Protein AF-A0A409X3A6-F1 (afdb_monomer)

Secondary structure (DSSP, 8-state):
--HHHHHHHHHHHHHHHHHHHHHHT-GGG---HHHHHHHHHHHHHHHHHHHHHHH----SHHHHHHHHHHHIIIIIGGGGGS-SSS-TTHHIIIIIIIHHHHHHHHHHHHHHHHHHHHHHHHHHHHHHHHHHHHHHHHHTSTTT-SS----HHHHHHHHHHHHHHHHHHHSS--SHHHHHHHHHHS---GGGHHHHHHHHHHHHHHHHHHHHHHHHHHHHHHHTSTT---HHHHTTTS----TT--HHHHHHHHHHHHHHHHHHHHHHH-GGG---HHHHHHHHHHHHHHHHHHH-TTT----SHHHHHHHHHHHIIIII-GGGG-BSPPPTTS-SSTTBHHHIIIIIIHHHHHHHHHHHHHHHT--STT-SGGG-

Nearest PDB structures (foldseek):
  6n1g-assembly1_A  TM=9.203E-01  e=5.497E-12  Homo sapiens
  1fx8-assembly1_A  TM=8.956E-01  e=5.051E-12  Escherichia coli
  1ldf-assembly1_A  TM=8.925E-01  e=9.136E-12  Escherichia coli
  8ofx-assembly1_A  TM=9.037E-01  e=5.641E-11  Trypanosoma brucei brucei
  8jy7-assembly1_B  TM=9.074E-01  e=5.319E-10  Trypanosoma brucei brucei

Solvent-accessible surface area (backbone atoms only — not comparable to full-atom values): 18519 Å² total; per-residue (Å²): 119,54,68,63,58,41,21,48,40,21,18,51,44,11,14,52,48,40,29,50,45,52,54,50,67,31,74,88,66,70,58,53,72,68,55,34,53,52,50,47,50,51,52,50,52,51,42,43,73,77,38,20,88,78,66,67,48,41,46,38,42,70,72,46,49,53,61,38,57,54,43,27,74,78,70,62,35,76,54,69,50,36,50,98,76,34,60,74,57,43,48,57,49,16,39,40,49,18,13,56,55,9,35,51,51,11,48,50,54,51,49,51,53,44,40,48,12,21,16,55,8,14,14,40,22,28,29,36,26,30,39,28,36,42,41,30,62,49,20,66,33,71,94,69,23,95,58,66,47,69,46,74,65,46,30,21,49,26,34,14,52,10,46,37,55,12,28,74,56,28,79,49,55,56,23,47,24,50,47,49,33,34,32,73,50,62,71,40,61,68,90,50,48,67,54,47,42,51,26,15,26,51,13,8,25,53,15,35,48,55,37,46,63,75,42,43,64,56,50,16,61,77,53,73,30,91,88,47,50,57,72,86,63,46,48,36,48,17,64,55,63,45,90,87,58,46,75,68,53,39,19,50,52,23,18,50,47,10,13,52,48,35,28,49,51,50,54,53,69,33,72,90,68,68,59,52,73,70,53,36,42,51,49,52,22,50,53,47,25,47,39,38,72,75,57,14,82,59,42,48,53,49,49,14,34,24,57,27,52,14,19,34,53,40,41,32,72,76,60,45,34,74,53,70,53,44,50,59,86,67,62,96,83,59,73,69,75,65,23,33,45,63,52,52,18,36,35,49,13,8,41,53,12,15,44,50,16,41,49,53,37,44,76,77,68,55,85,61,91,63,45,60,72,83,80,108

pLDDT: mean 85.61, std 11.33, range [41.34, 98.56]

Foldseek 3Di:
DELVLLLVLLQQLLLQLLLQLLVLVPVLVVDDPVVSVVSSVVSNVVSCVPRCPPHNNLLALVSQVVVLVVVCVVPPNLCSCQDPVYGSNSNCRRNNVSSVNSNVNNVVVSLVQLLLLLLQLLLLLLQQLLLQLLLQVLCVDCVRHVHRDDDLLSNLLSNLVSQLSSCSRNVHQLFLLSQVLCVVQVVRDPVCSVSSLVSSLNSLLNSLVVSCVVCQVSQQVVQVHNQGAEPVSLCSQAWAFDPPAALVNLLQLLLQLLLLLLLQLVVLVACVVVDDVVVSSVSNSVSSSCSSVPRCRGTNNLLGLSSHVNSLVNSCVSNHNPQSQQHDDDDDDDHDVRRRSSCNRNNVSNNNSNNNSSVVSLVPPDDDPSGPVVVD

Organism: Psilocybe cyanescens (NCBI:txid93625)

InterPro domains:
  IPR000425 Major intrinsic protein [PF00230] (6-107)
  IPR000425 Major intrinsic protein [PF00230] (110-361)
  IPR000425 Major intrinsic protein [PR00783] (113-132)
  IPR000425 Major intrinsic protein [PR00783] (155-179)
  IPR000425 Major intrinsic protein [PR00783] (192-211)
  IPR000425 Major intrinsic protein [PR00783] (253-271)
  IPR000425 Major intrinsic protein [PR00783] (344-364)
  IPR000425 Major intrinsic protein [TIGR00861] (117-361)
  IPR022357 Major intrinsic protein, conserved site [PS00221] (173-181)
  IPR023271 Aquaporin-like [G3DSA:1.20.1080.10] (1-112)
  IPR023271 Aquaporin-like [G3DSA:1.20.1080.10] (113-367)
  IPR023271 Aquaporin-like [SSF81338] (3-110)
  IPR023271 Aquaporin-like [SSF81338] (111-367)
  IPR050363 Major Intrinsic Protein/Aquaporin [PTHR43829] (112-365)

Structure (mmCIF, N/CA/C/O backbone):
data_AF-A0A409X3A6-F1
#
_entry.id   AF-A0A409X3A6-F1
#
loop_
_atom_site.group_PDB
_atom_site.id
_atom_site.type_symbol
_atom_site.label_atom_id
_atom_site.label_alt_id
_atom_site.label_comp_id
_atom_site.label_asym_id
_atom_site.label_entity_id
_atom_site.label_seq_id
_atom_site.pdbx_PDB_ins_code
_atom_site.Cartn_x
_atom_site.Cartn_y
_atom_site.Cartn_z
_atom_site.occupancy
_atom_site.B_iso_or_equiv
_atom_site.auth_seq_id
_atom_site.auth_comp_id
_atom_site.auth_asym_id
_atom_site.auth_atom_id
_atom_site.pdbx_PDB_model_num
ATOM 1 N N . MET A 1 1 ? -22.758 32.513 32.931 1.00 60.59 1 MET A N 1
ATOM 2 C CA . MET A 1 1 ? -22.210 31.477 32.026 1.00 60.59 1 MET A CA 1
ATOM 3 C C . MET A 1 1 ? -23.105 31.394 30.801 1.00 60.59 1 MET A C 1
ATOM 5 O O . MET A 1 1 ? -24.301 31.612 30.946 1.00 60.59 1 MET A O 1
ATOM 9 N N . THR A 1 2 ? -22.555 31.165 29.609 1.00 69.62 2 THR A N 1
ATOM 10 C CA . THR A 1 2 ? -23.341 31.113 28.363 1.00 69.62 2 THR A CA 1
ATOM 11 C C . THR A 1 2 ? -23.564 29.662 27.938 1.00 69.62 2 THR A C 1
ATOM 13 O O . THR A 1 2 ? -22.700 28.819 28.158 1.00 69.62 2 THR A O 1
ATOM 16 N N . ASN A 1 3 ? -24.693 29.377 27.276 1.00 69.31 3 ASN A N 1
ATOM 17 C CA . ASN A 1 3 ? -24.941 28.081 26.618 1.00 69.31 3 ASN A CA 1
ATOM 18 C C . ASN A 1 3 ? -23.766 27.656 25.721 1.00 69.31 3 ASN A C 1
ATOM 20 O O . ASN A 1 3 ? -23.456 26.476 25.612 1.00 69.31 3 ASN A O 1
ATOM 24 N N . LEU A 1 4 ? -23.121 28.638 25.088 1.00 72.88 4 LEU A N 1
ATOM 25 C CA . LEU A 1 4 ? -22.039 28.429 24.140 1.00 72.88 4 LEU A CA 1
ATOM 26 C C . LEU A 1 4 ? -20.762 27.904 24.813 1.00 72.88 4 LEU A C 1
ATOM 28 O O . LEU A 1 4 ? -20.170 26.963 24.301 1.00 72.88 4 LEU A O 1
ATOM 32 N N . GLY A 1 5 ? -20.365 28.458 25.965 1.00 74.81 5 GLY A N 1
ATOM 33 C CA . GLY A 1 5 ? -19.187 27.977 26.703 1.00 74.81 5 GLY A CA 1
ATOM 34 C C . GLY A 1 5 ? -19.354 26.525 27.152 1.00 74.81 5 GLY A C 1
ATOM 35 O O . GLY A 1 5 ? -18.517 25.680 26.859 1.00 74.81 5 GLY A O 1
ATOM 36 N N . CYS A 1 6 ? -20.513 26.207 27.733 1.00 77.00 6 CYS A N 1
ATOM 37 C CA . CYS A 1 6 ? -20.834 24.848 28.158 1.00 77.00 6 CYS A CA 1
ATOM 38 C C . CYS A 1 6 ? -20.924 23.850 26.993 1.00 77.00 6 CYS A C 1
ATOM 40 O O . CYS A 1 6 ? -20.587 22.678 27.141 1.00 77.00 6 CYS A O 1
ATOM 42 N N . PHE A 1 7 ? -21.406 24.291 25.829 1.00 82.12 7 PHE A N 1
ATOM 43 C CA . PHE A 1 7 ? -21.383 23.473 24.620 1.00 82.12 7 PHE A CA 1
ATOM 44 C C . PHE A 1 7 ? -19.944 23.174 24.187 1.00 82.12 7 PHE A C 1
ATOM 46 O O . PHE A 1 7 ? -19.620 22.020 23.929 1.00 82.12 7 PHE A O 1
ATOM 53 N N . PHE A 1 8 ? -19.078 24.189 24.114 1.00 80.12 8 PHE A N 1
ATOM 54 C CA . PHE A 1 8 ? -17.697 24.006 23.664 1.00 80.12 8 PHE A CA 1
ATOM 55 C C . PHE A 1 8 ? -16.886 23.103 24.591 1.00 80.12 8 PHE A C 1
ATOM 57 O O . PHE A 1 8 ? -16.151 22.257 24.089 1.00 80.12 8 PHE A O 1
ATOM 64 N N . ASP A 1 9 ? -17.055 23.225 25.904 1.00 81.38 9 ASP A N 1
ATOM 65 C CA . ASP A 1 9 ? -16.357 22.374 26.871 1.00 81.38 9 ASP A CA 1
ATOM 66 C C . ASP A 1 9 ? -16.729 20.894 26.702 1.00 81.38 9 ASP A C 1
ATOM 68 O O . ASP A 1 9 ? -15.847 20.037 26.623 1.00 81.38 9 ASP A O 1
ATOM 72 N N . GLU A 1 10 ? -18.022 20.587 26.552 1.00 84.38 10 GLU A N 1
ATOM 73 C CA . GLU A 1 10 ? -18.482 19.215 26.305 1.00 84.38 10 GLU A CA 1
ATOM 74 C C . GLU A 1 10 ? -18.085 18.707 24.914 1.00 84.38 10 GLU A C 1
ATOM 76 O O . GLU A 1 10 ? -17.661 17.559 24.765 1.00 84.38 10 GLU A O 1
ATOM 81 N N . PHE A 1 11 ? -18.168 19.557 23.891 1.00 84.19 11 PHE A N 1
ATOM 82 C CA . PHE A 1 11 ? -17.772 19.230 22.523 1.00 84.19 11 PHE A CA 1
ATOM 83 C C . PHE A 1 11 ? -16.279 18.892 22.424 1.00 84.19 11 PHE A C 1
ATOM 85 O O . PHE A 1 11 ? -15.913 17.824 21.931 1.00 84.19 11 PHE A O 1
ATOM 92 N N . ILE A 1 12 ? -15.413 19.779 22.922 1.00 80.94 12 ILE A N 1
ATOM 93 C CA . ILE A 1 12 ? -13.956 19.616 22.876 1.00 80.94 12 ILE A CA 1
ATOM 94 C C . ILE A 1 12 ? -13.526 18.478 23.799 1.00 80.94 12 ILE A C 1
ATOM 96 O O . ILE A 1 12 ? -12.755 17.615 23.376 1.00 80.94 12 ILE A O 1
ATOM 100 N N . GLY A 1 13 ? -14.056 18.424 25.024 1.00 82.94 13 GLY A N 1
ATOM 101 C CA . GLY A 1 13 ? -13.764 17.349 25.967 1.00 82.94 13 GLY A CA 1
ATOM 102 C C . GLY A 1 13 ? -14.107 15.977 25.385 1.00 82.94 13 GLY A C 1
ATOM 103 O O . GLY A 1 13 ? -13.285 15.062 25.432 1.00 82.94 13 GLY A O 1
ATOM 104 N N . THR A 1 14 ? -15.278 15.836 24.754 1.00 87.25 14 THR A N 1
ATOM 105 C CA . THR A 1 14 ? -15.687 14.558 24.151 1.00 87.25 14 THR A CA 1
ATOM 106 C C . THR A 1 14 ? -14.851 14.219 22.915 1.00 87.25 14 THR A C 1
ATOM 108 O O . THR A 1 14 ? -14.486 13.058 22.724 1.00 87.25 14 THR A O 1
ATOM 111 N N . ALA A 1 15 ? -14.483 15.211 22.097 1.00 84.19 15 ALA A N 1
ATOM 112 C CA . ALA A 1 15 ? -13.594 15.004 20.954 1.00 84.19 15 ALA A CA 1
ATOM 113 C C . ALA A 1 15 ? -12.207 14.505 21.379 1.00 84.19 15 ALA A C 1
ATOM 115 O O . ALA A 1 15 ? -11.707 13.532 20.812 1.00 84.19 15 ALA A O 1
ATOM 116 N N . LEU A 1 16 ? -11.614 15.119 22.407 1.00 81.62 16 LEU A N 1
ATOM 117 C CA . LEU A 1 16 ? -10.324 14.709 22.963 1.00 81.62 16 LEU A CA 1
ATOM 118 C C . LEU A 1 16 ? -10.393 13.320 23.600 1.00 81.62 16 LEU A C 1
ATOM 120 O O . LEU A 1 16 ? -9.478 12.522 23.404 1.00 81.62 16 LEU A O 1
ATOM 124 N N . LEU A 1 17 ? -11.483 13.007 24.310 1.00 87.25 17 LEU A N 1
ATOM 125 C CA . LEU A 1 17 ? -11.685 11.686 24.899 1.00 87.25 17 LEU A CA 1
ATOM 126 C C . LEU A 1 17 ? -11.733 10.610 23.814 1.00 87.25 17 LEU A C 1
ATOM 128 O O . LEU A 1 17 ? -10.995 9.631 23.893 1.00 87.25 17 LEU A O 1
ATOM 132 N N . LEU A 1 18 ? -12.576 10.788 22.792 1.00 87.69 18 LEU A N 1
ATOM 133 C CA . LEU A 1 18 ? -12.719 9.800 21.723 1.00 87.69 18 LEU A CA 1
ATOM 134 C C . LEU A 1 18 ? -11.434 9.661 20.911 1.00 87.69 18 LEU A C 1
ATOM 136 O O . LEU A 1 18 ? -11.011 8.541 20.639 1.00 87.69 18 LEU A O 1
ATOM 140 N N . PHE A 1 19 ? -10.781 10.772 20.570 1.00 80.75 19 PHE A N 1
ATOM 141 C CA . PHE A 1 19 ? -9.489 10.737 19.891 1.00 80.75 19 PHE A CA 1
ATOM 142 C C . PHE A 1 19 ? -8.427 10.013 20.730 1.00 80.75 19 PHE A C 1
ATOM 144 O O . PHE A 1 19 ? -7.727 9.144 20.213 1.00 80.75 19 PHE A O 1
ATOM 151 N N . GLY A 1 20 ? -8.330 10.320 22.026 1.00 79.25 20 GLY A N 1
ATOM 152 C CA . GLY A 1 20 ? -7.375 9.700 22.942 1.00 79.25 20 GLY A CA 1
ATOM 153 C C . GLY A 1 20 ? -7.624 8.204 23.123 1.00 79.25 20 GLY A C 1
ATOM 154 O O . GLY A 1 20 ? -6.695 7.413 22.998 1.00 79.25 20 GLY A O 1
ATOM 155 N N . VAL A 1 21 ? -8.878 7.793 23.335 1.00 84.44 21 VAL A N 1
ATOM 156 C CA . VAL A 1 21 ? -9.265 6.376 23.446 1.00 84.44 21 VAL A CA 1
ATOM 157 C C . VAL A 1 21 ? -8.939 5.622 22.159 1.00 84.44 21 VAL A C 1
ATOM 159 O O . VAL A 1 21 ? -8.299 4.575 22.217 1.00 84.44 21 VAL A O 1
ATOM 162 N N . LEU A 1 22 ? -9.334 6.150 20.997 1.00 84.31 22 LEU A N 1
ATOM 163 C CA . LEU A 1 22 ? -9.048 5.513 19.710 1.00 84.31 22 LEU A CA 1
ATOM 164 C C . LEU A 1 22 ? -7.545 5.442 19.430 1.00 84.31 22 LEU A C 1
ATOM 166 O O . LEU A 1 22 ? -7.079 4.431 18.920 1.00 84.31 22 LEU A O 1
ATOM 170 N N . SER A 1 23 ? -6.786 6.468 19.821 1.00 79.38 23 SER A N 1
ATOM 171 C CA . SER A 1 23 ? -5.326 6.470 19.707 1.00 79.38 23 SER A CA 1
ATOM 172 C C . SER A 1 23 ? -4.696 5.409 20.606 1.00 79.38 23 SER A C 1
ATOM 174 O O . SER A 1 23 ? -3.832 4.665 20.166 1.00 79.38 23 SER A O 1
ATOM 176 N N . LEU A 1 24 ? -5.140 5.270 21.855 1.00 79.44 24 LEU A N 1
ATOM 177 C CA . LEU A 1 24 ? -4.623 4.247 22.772 1.00 79.44 24 LEU A CA 1
ATOM 178 C C . LEU A 1 24 ? -4.978 2.823 22.328 1.00 79.44 24 LEU A C 1
ATOM 180 O O . LEU A 1 24 ? -4.187 1.904 22.524 1.00 79.44 24 LEU A O 1
ATOM 184 N N . LEU A 1 25 ? -6.156 2.648 21.725 1.00 81.50 25 LEU A N 1
ATOM 185 C CA . LEU A 1 25 ? -6.609 1.381 21.145 1.00 81.50 25 LEU A CA 1
ATOM 186 C C . LEU A 1 25 ? -6.003 1.096 19.767 1.00 81.50 25 LEU A C 1
ATOM 188 O O . LEU A 1 25 ? -6.205 0.005 19.223 1.00 81.50 25 LEU A O 1
ATOM 192 N N . ASP A 1 26 ? -5.272 2.051 19.193 1.00 77.25 26 ASP A N 1
ATOM 193 C CA . ASP A 1 26 ? -4.608 1.863 17.919 1.00 77.25 26 ASP A CA 1
ATOM 194 C C . ASP A 1 26 ? -3.566 0.749 18.040 1.00 77.25 26 ASP A C 1
ATOM 196 O O . ASP A 1 26 ? -2.643 0.796 18.861 1.00 77.25 26 ASP A O 1
ATOM 200 N N . ARG A 1 27 ? -3.700 -0.265 17.182 1.00 68.12 27 ARG A N 1
ATOM 201 C CA . ARG A 1 27 ? -2.817 -1.436 17.174 1.00 68.12 27 ARG A CA 1
ATOM 202 C C . ARG A 1 27 ? -1.351 -1.057 16.953 1.00 68.12 27 ARG A C 1
ATOM 204 O O . ARG A 1 27 ? -0.478 -1.802 17.390 1.00 68.12 27 ARG A O 1
ATOM 211 N N . ARG A 1 28 ? -1.075 0.096 16.330 1.00 66.44 28 ARG A N 1
ATOM 212 C CA . ARG A 1 28 ? 0.282 0.623 16.119 1.00 66.44 28 ARG A CA 1
ATOM 213 C C . ARG A 1 28 ? 1.021 0.895 17.429 1.00 66.44 28 ARG A C 1
ATOM 215 O O . ARG A 1 28 ? 2.234 0.730 17.471 1.00 66.44 28 ARG A O 1
ATOM 222 N N . ASN A 1 29 ? 0.301 1.239 18.497 1.00 69.25 29 ASN A N 1
ATOM 223 C CA . ASN A 1 29 ? 0.903 1.595 19.782 1.00 69.25 29 ASN A CA 1
ATOM 224 C C . ASN A 1 29 ? 1.281 0.382 20.645 1.00 69.25 29 ASN A C 1
ATOM 226 O O . ASN A 1 29 ? 2.005 0.548 21.621 1.00 69.25 29 ASN A O 1
ATOM 230 N N . GLN A 1 30 ? 0.818 -0.828 20.290 1.00 72.44 30 GLN A N 1
ATOM 231 C CA . GLN A 1 30 ? 1.187 -2.101 20.940 1.00 72.44 30 GLN A CA 1
ATOM 232 C C . GLN A 1 30 ? 1.054 -2.091 22.474 1.00 72.44 30 GLN A C 1
ATOM 234 O O . GLN A 1 30 ? 1.768 -2.801 23.184 1.00 72.44 30 GLN A O 1
ATOM 239 N N . LEU A 1 31 ? 0.139 -1.280 23.003 1.00 75.62 31 LEU A N 1
ATOM 240 C CA . LEU A 1 31 ? -0.060 -1.155 24.439 1.00 75.62 31 LEU A CA 1
ATOM 241 C C . LEU A 1 31 ? -0.731 -2.419 24.977 1.00 75.62 31 LEU A C 1
ATOM 243 O O . LEU A 1 31 ? -1.698 -2.926 24.404 1.00 75.62 31 LEU A O 1
ATOM 247 N N . THR A 1 32 ? -0.241 -2.921 26.111 1.00 81.69 32 THR A N 1
ATOM 248 C CA . THR A 1 32 ? -0.946 -3.990 26.824 1.00 81.69 32 THR A CA 1
ATOM 249 C C . THR A 1 32 ? -2.288 -3.461 27.340 1.00 81.69 32 THR A C 1
ATOM 251 O O . THR A 1 32 ? -2.406 -2.261 27.613 1.00 81.69 32 THR A O 1
ATOM 254 N N . PRO A 1 33 ? -3.304 -4.322 27.544 1.00 81.44 33 PRO A N 1
ATOM 255 C CA . PRO A 1 33 ? -4.609 -3.881 28.040 1.00 81.44 33 PRO A CA 1
ATOM 256 C C . PRO A 1 33 ? -4.523 -3.047 29.328 1.00 81.44 33 PRO A C 1
ATOM 258 O O . PRO A 1 33 ? -5.248 -2.069 29.478 1.00 81.44 33 PRO A O 1
ATOM 261 N N . GLY A 1 34 ? -3.582 -3.375 30.223 1.00 81.31 34 GLY A N 1
ATOM 262 C CA . GLY A 1 34 ? -3.325 -2.594 31.435 1.00 81.31 34 GLY A CA 1
ATOM 263 C C . GLY A 1 34 ? -2.876 -1.160 31.138 1.00 81.31 34 GLY A C 1
ATOM 264 O O . GLY A 1 34 ? -3.433 -0.218 31.699 1.00 81.31 34 GLY A O 1
ATOM 265 N N . PHE A 1 35 ? -1.930 -0.972 30.212 1.00 76.25 35 PHE A N 1
ATOM 266 C CA . PHE A 1 35 ? -1.484 0.364 29.803 1.00 76.25 35 PHE A CA 1
ATOM 267 C C . PHE A 1 35 ? -2.556 1.139 29.039 1.00 76.25 35 PHE A C 1
ATOM 269 O O . PHE A 1 35 ? -2.647 2.352 29.210 1.00 76.25 35 PHE A O 1
ATOM 276 N N . VAL A 1 36 ? -3.404 0.464 28.259 1.00 79.00 36 VAL A N 1
ATOM 277 C CA . VAL A 1 36 ? -4.571 1.101 27.631 1.00 79.00 36 VAL A CA 1
ATOM 278 C C . VAL A 1 36 ? -5.515 1.646 28.704 1.00 79.00 36 VAL A C 1
ATOM 280 O O . VAL A 1 36 ? -5.880 2.817 28.644 1.00 79.00 36 VAL A O 1
ATOM 283 N N . CYS A 1 37 ? -5.862 0.850 29.721 1.00 79.00 37 CYS A N 1
ATOM 284 C CA . CYS A 1 37 ? -6.723 1.297 30.821 1.00 79.00 37 CYS A CA 1
ATOM 285 C C . CYS A 1 37 ? -6.129 2.497 31.571 1.00 79.00 37 CYS A C 1
ATOM 287 O O . CYS A 1 37 ? -6.835 3.472 31.829 1.00 79.00 37 CYS A O 1
ATOM 289 N N . VAL A 1 38 ? -4.828 2.454 31.878 1.00 78.19 38 VAL A N 1
ATOM 290 C CA . VAL A 1 38 ? -4.116 3.569 32.522 1.00 78.19 38 VAL A CA 1
ATOM 291 C C . VAL A 1 38 ? -4.105 4.807 31.622 1.00 78.19 38 VAL A C 1
ATOM 293 O O . VAL A 1 38 ? -4.380 5.906 32.094 1.00 78.19 38 VAL A O 1
ATOM 296 N N . GLY A 1 39 ? -3.853 4.646 30.324 1.00 74.31 39 GLY A N 1
ATOM 297 C CA . GLY A 1 39 ? -3.887 5.742 29.359 1.00 74.31 39 GLY A CA 1
ATOM 298 C C . GLY A 1 39 ? -5.266 6.394 29.268 1.00 74.31 39 GLY A C 1
ATOM 299 O O . GLY A 1 39 ? -5.364 7.618 29.320 1.00 74.31 39 GLY A O 1
ATOM 300 N N . ILE A 1 40 ? -6.339 5.597 29.200 1.00 84.75 40 ILE A N 1
ATOM 301 C CA . ILE A 1 40 ? -7.719 6.103 29.169 1.00 84.75 40 ILE A CA 1
ATOM 302 C C . ILE A 1 40 ? -8.023 6.862 30.463 1.00 84.75 40 ILE A C 1
ATOM 304 O O . ILE A 1 40 ? -8.604 7.945 30.411 1.00 84.75 40 ILE A O 1
ATOM 308 N N . PHE A 1 41 ? -7.587 6.336 31.611 1.00 83.25 41 PHE A N 1
ATOM 309 C CA . PHE A 1 41 ? -7.712 7.020 32.896 1.00 83.25 41 PHE A CA 1
ATOM 310 C C . PHE A 1 41 ? -6.982 8.371 32.899 1.00 83.25 41 PHE A C 1
ATOM 312 O O . PHE A 1 41 ? -7.574 9.373 33.289 1.00 83.25 41 PHE A O 1
ATOM 319 N N . ILE A 1 42 ? -5.740 8.434 32.409 1.00 77.31 42 ILE A N 1
ATOM 320 C CA . ILE A 1 42 ? -4.963 9.682 32.326 1.00 77.31 42 ILE A CA 1
ATOM 321 C C . ILE A 1 42 ? -5.648 10.698 31.405 1.00 77.31 42 ILE A C 1
ATOM 323 O O . ILE A 1 42 ? -5.801 11.857 31.790 1.00 77.31 42 ILE A O 1
ATOM 327 N N . VAL A 1 43 ? -6.100 10.276 30.217 1.00 77.81 43 VAL A N 1
ATOM 328 C CA . VAL A 1 43 ? -6.842 11.135 29.276 1.00 77.81 43 VAL A CA 1
ATOM 329 C C . VAL A 1 43 ? -8.107 11.682 29.940 1.00 77.81 43 VAL A C 1
ATOM 331 O O . VAL A 1 43 ? -8.365 12.883 29.883 1.00 77.81 43 VAL A O 1
ATOM 334 N N . PHE A 1 44 ? -8.867 10.825 30.622 1.00 82.75 44 PHE A N 1
ATOM 335 C CA . PHE A 1 44 ? -10.082 11.219 31.329 1.00 82.75 44 PHE A CA 1
ATOM 336 C C . PHE A 1 44 ? -9.806 12.215 32.466 1.00 82.75 44 PHE A C 1
ATOM 338 O O . PHE A 1 44 ? -10.485 13.237 32.556 1.00 82.75 44 PHE A O 1
ATOM 345 N N . VAL A 1 45 ? -8.793 11.964 33.305 1.00 80.88 45 VAL A N 1
ATOM 346 C CA . VAL A 1 45 ? -8.394 12.868 34.399 1.00 80.88 45 VAL A CA 1
ATOM 347 C C . VAL A 1 45 ? -7.924 14.216 33.856 1.00 80.88 45 VAL A C 1
ATOM 349 O O . VAL A 1 45 ? -8.317 15.251 34.389 1.00 80.88 45 VAL A O 1
ATOM 352 N N . GLY A 1 46 ? -7.135 14.224 32.778 1.00 74.88 46 GLY A N 1
ATOM 353 C CA . GLY A 1 46 ? -6.693 15.454 32.120 1.00 74.88 46 GLY A CA 1
ATOM 354 C C . GLY A 1 46 ? -7.870 16.290 31.615 1.00 74.88 46 GLY A C 1
ATOM 355 O O . GLY A 1 46 ? -7.943 17.486 31.888 1.00 74.88 46 GLY A O 1
ATOM 356 N N . ILE A 1 47 ? -8.845 15.656 30.958 1.00 79.62 47 ILE A N 1
ATOM 357 C CA . ILE A 1 47 ? -10.061 16.337 30.494 1.00 79.62 47 ILE A CA 1
ATOM 358 C C . ILE A 1 47 ? -10.882 16.861 31.678 1.00 79.62 47 ILE A C 1
ATOM 360 O O . ILE A 1 47 ? -11.325 18.006 31.644 1.00 79.62 47 ILE A O 1
ATOM 364 N N . ALA A 1 48 ? -11.046 16.078 32.747 1.00 76.50 48 ALA A N 1
ATOM 365 C CA . ALA A 1 48 ? -11.763 16.515 33.945 1.00 76.50 48 ALA A CA 1
ATOM 366 C C . ALA A 1 48 ? -11.084 17.719 34.625 1.00 76.50 48 ALA A C 1
ATOM 368 O O . ALA A 1 48 ? -11.769 18.637 35.074 1.00 76.50 48 ALA A O 1
ATOM 369 N N . ALA A 1 49 ? -9.749 17.758 34.659 1.00 76.81 49 ALA A N 1
ATOM 370 C CA . ALA A 1 49 ? -8.997 18.878 35.220 1.00 76.81 49 ALA A CA 1
ATOM 371 C C . ALA A 1 49 ? -9.111 20.156 34.369 1.00 76.81 49 ALA A C 1
ATOM 373 O O . ALA A 1 49 ? -9.199 21.251 34.921 1.00 76.81 49 ALA A O 1
ATOM 374 N N . CYS A 1 50 ? -9.131 20.027 33.039 1.00 74.12 50 CYS A N 1
ATOM 375 C CA . CYS A 1 50 ? -9.170 21.169 32.123 1.00 74.12 50 CYS A CA 1
ATOM 376 C C . CYS A 1 50 ? -10.588 21.696 31.843 1.00 74.12 50 CYS A C 1
ATOM 378 O O . CYS A 1 50 ? -10.768 22.905 31.727 1.00 74.12 50 CYS A O 1
ATOM 380 N N . PHE A 1 51 ? -11.583 20.811 31.745 1.00 72.81 51 PHE A N 1
ATOM 381 C CA . PHE A 1 51 ? -12.940 21.127 31.267 1.00 72.81 51 PHE A CA 1
ATOM 382 C C . PHE A 1 51 ? -14.037 20.819 32.300 1.00 72.81 51 PHE A C 1
ATOM 384 O O . PHE A 1 51 ? -15.222 21.029 32.053 1.00 72.81 51 PHE A O 1
ATOM 391 N N . GLY A 1 52 ? -13.682 20.307 33.483 1.00 66.06 52 GLY A N 1
ATOM 392 C CA . GLY A 1 52 ? -14.672 19.779 34.418 1.00 66.06 52 GLY A CA 1
ATOM 393 C C . GLY A 1 52 ? -15.441 20.800 35.249 1.00 66.06 52 GLY A C 1
ATOM 394 O O . GLY A 1 52 ? -16.553 20.502 35.686 1.00 66.06 52 GLY A O 1
ATOM 395 N N . MET A 1 53 ? -14.896 22.002 35.456 1.00 66.19 53 MET A N 1
ATOM 396 C CA . MET A 1 53 ? -15.535 23.008 36.315 1.00 66.19 53 MET A CA 1
ATOM 397 C C . MET A 1 53 ? -16.795 23.636 35.708 1.00 66.19 53 MET A C 1
ATOM 399 O O . MET A 1 53 ? -17.652 24.088 36.463 1.00 66.19 53 MET A O 1
ATOM 403 N N . GLN A 1 54 ? -16.927 23.694 34.378 1.00 65.56 54 GLN A N 1
ATOM 404 C CA . GLN A 1 54 ? -18.015 24.459 33.756 1.00 65.56 54 GLN A CA 1
ATOM 405 C C . GLN A 1 54 ? -19.327 23.674 33.658 1.00 65.56 54 GLN A C 1
ATOM 407 O O . GLN A 1 54 ? -20.402 24.241 33.844 1.00 65.56 54 GLN A O 1
ATOM 412 N N . THR A 1 55 ? -19.250 22.376 33.373 1.00 67.12 55 THR A N 1
ATOM 413 C CA . THR A 1 55 ? -20.422 21.532 33.074 1.00 67.12 55 THR A CA 1
ATOM 414 C C . THR A 1 55 ? -20.463 20.238 33.876 1.00 67.12 55 THR A C 1
ATOM 416 O O . THR A 1 55 ? -21.436 19.490 33.786 1.00 67.12 55 THR A O 1
ATOM 419 N N . GLY A 1 56 ? -19.428 19.955 34.673 1.00 68.50 56 GLY A N 1
ATOM 420 C CA . GLY A 1 56 ? -19.273 18.655 35.318 1.00 68.50 56 GLY A CA 1
ATOM 421 C C . GLY A 1 56 ? -18.802 17.557 34.359 1.00 68.50 56 GLY A C 1
ATOM 422 O O . GLY A 1 56 ? -18.920 16.384 34.718 1.00 68.50 56 GLY A O 1
ATOM 423 N N . PHE A 1 57 ? -18.240 17.925 33.192 1.00 71.62 57 PHE A N 1
ATOM 424 C CA . PHE A 1 57 ? -17.587 17.048 32.203 1.00 71.62 57 PHE A CA 1
ATOM 425 C C . PHE A 1 57 ? -18.436 15.837 31.791 1.00 71.62 57 PHE A C 1
ATOM 427 O O . PHE A 1 57 ? -17.962 14.701 31.841 1.00 71.62 57 PHE A O 1
ATOM 434 N N . ALA A 1 58 ? -19.706 16.049 31.440 1.00 71.75 58 ALA A N 1
ATOM 435 C CA . ALA A 1 58 ? -20.662 14.991 31.123 1.00 71.75 58 ALA A CA 1
ATOM 436 C C . ALA A 1 58 ? -20.062 13.951 30.163 1.00 71.75 58 ALA A C 1
ATOM 438 O O . ALA A 1 58 ? -20.114 12.766 30.499 1.00 71.75 58 ALA A O 1
ATOM 439 N N . LEU A 1 59 ? -19.417 14.394 29.068 1.00 72.88 59 LEU A N 1
ATOM 440 C CA . LEU A 1 59 ? -18.642 13.650 28.048 1.00 72.88 59 LEU A CA 1
ATOM 441 C C . LEU A 1 59 ? -19.399 12.533 27.307 1.00 72.88 59 LEU A C 1
ATOM 443 O O . LEU A 1 59 ? -19.085 12.181 26.173 1.00 72.88 59 LEU A O 1
ATOM 447 N N . ASN A 1 60 ? -20.393 11.946 27.954 1.00 80.25 60 ASN A N 1
ATOM 448 C CA . ASN A 1 60 ? -21.281 10.914 27.481 1.00 80.25 60 ASN A CA 1
ATOM 449 C C . ASN A 1 60 ? -22.675 11.222 28.054 1.00 80.25 60 ASN A C 1
ATOM 451 O O . ASN A 1 60 ? -22.821 11.282 29.281 1.00 80.25 60 ASN A O 1
ATOM 455 N N . PRO A 1 61 ? -23.714 11.322 27.208 1.00 81.44 61 PRO A N 1
ATOM 456 C CA . PRO A 1 61 ? -25.081 11.573 27.655 1.00 81.44 61 PRO A CA 1
ATOM 457 C C . PRO A 1 61 ? -25.562 10.600 28.742 1.00 81.44 61 PRO A C 1
ATOM 459 O O . PRO A 1 61 ? -26.312 10.994 29.628 1.00 81.44 61 PRO A O 1
ATOM 462 N N . ALA A 1 62 ? -25.110 9.339 28.728 1.00 80.56 62 ALA A N 1
ATOM 463 C CA . ALA A 1 62 ? -25.507 8.328 29.710 1.00 80.56 62 ALA A CA 1
ATOM 464 C C . ALA A 1 62 ? -24.998 8.622 31.133 1.00 80.56 62 ALA A C 1
ATOM 466 O O . ALA A 1 62 ? -25.676 8.280 32.103 1.00 80.56 62 ALA A O 1
ATOM 467 N N . ARG A 1 63 ? -23.834 9.276 31.266 1.00 82.44 63 ARG A N 1
ATOM 468 C CA . ARG A 1 63 ? -23.263 9.661 32.568 1.00 82.44 63 ARG A CA 1
ATOM 469 C C . ARG A 1 63 ? -24.117 10.718 33.267 1.00 82.44 63 ARG A C 1
ATOM 471 O O . ARG A 1 63 ? -24.162 10.751 34.492 1.00 82.44 63 ARG A O 1
ATOM 478 N N . ASP A 1 64 ? -24.781 11.564 32.489 1.00 81.19 64 ASP A N 1
ATOM 479 C CA . ASP A 1 64 ? -25.517 12.723 32.983 1.00 81.19 64 ASP A CA 1
ATOM 480 C C . ASP A 1 64 ? -27.043 12.492 33.008 1.00 81.19 64 ASP A C 1
ATOM 482 O O . ASP A 1 64 ? -27.707 12.826 33.990 1.00 81.19 64 ASP A O 1
ATOM 486 N N . LEU A 1 65 ? -27.608 11.831 31.990 1.00 82.62 65 LEU A N 1
ATOM 487 C CA . LEU A 1 65 ? -29.048 11.569 31.880 1.00 82.62 65 LEU A CA 1
ATOM 488 C C . LEU A 1 65 ? -29.577 10.668 33.004 1.00 82.62 65 LEU A C 1
ATOM 490 O O . LEU A 1 65 ? -30.608 10.976 33.599 1.00 82.62 65 LEU A O 1
ATOM 494 N N . GLY A 1 66 ? -28.888 9.562 33.304 1.00 83.44 66 GLY A N 1
ATOM 495 C CA . GLY A 1 66 ? -29.335 8.588 34.308 1.00 83.44 66 GLY A CA 1
ATOM 496 C C . GLY A 1 66 ? -29.529 9.209 35.700 1.00 83.44 66 GLY A C 1
ATOM 497 O O . GLY A 1 66 ? -30.638 9.146 36.242 1.00 83.44 66 GLY A O 1
ATOM 498 N N . PRO A 1 67 ? -28.502 9.876 36.263 1.00 85.88 67 PRO A N 1
ATOM 499 C CA . PRO A 1 67 ? -28.627 10.597 37.528 1.00 85.88 67 PRO A CA 1
ATOM 500 C C . PRO A 1 67 ? -29.719 11.675 37.521 1.00 85.88 67 PRO A C 1
ATOM 502 O O . PRO A 1 67 ? -30.399 11.858 38.534 1.00 85.88 67 PRO A O 1
ATOM 505 N N . ARG A 1 68 ? -29.942 12.367 36.393 1.00 84.44 68 ARG A N 1
ATOM 506 C CA . ARG A 1 68 ? -31.003 13.383 36.272 1.00 84.44 68 ARG A CA 1
ATOM 507 C C . ARG A 1 68 ? -32.406 12.789 36.264 1.00 84.44 68 ARG A C 1
ATOM 509 O O . ARG A 1 68 ? -33.280 13.319 36.942 1.00 84.44 68 ARG A O 1
ATOM 516 N N . ILE A 1 69 ? -32.632 11.671 35.572 1.00 85.56 69 ILE A N 1
ATOM 517 C CA . ILE A 1 69 ? -33.921 10.964 35.638 1.00 85.56 69 ILE A CA 1
ATOM 518 C C . ILE A 1 69 ? -34.211 10.574 37.089 1.00 85.56 69 ILE A C 1
ATOM 520 O O . ILE A 1 69 ? -35.260 10.938 37.618 1.00 85.56 69 ILE A O 1
ATOM 524 N N . LEU A 1 70 ? -33.262 9.914 37.760 1.00 88.06 70 LEU A N 1
ATOM 525 C CA . LEU A 1 70 ? -33.442 9.476 39.145 1.00 88.06 70 LEU A CA 1
ATOM 526 C C . LEU A 1 70 ? -33.746 10.654 40.082 1.00 88.06 70 LEU A C 1
ATOM 528 O O . LEU A 1 70 ? -34.721 10.620 40.827 1.00 88.06 70 LEU A O 1
ATOM 532 N N . THR A 1 71 ? -32.949 11.721 40.023 1.00 85.94 71 THR A N 1
ATOM 533 C CA . THR A 1 71 ? -33.155 12.902 40.879 1.00 85.94 71 THR A CA 1
ATOM 534 C C . THR A 1 71 ? -34.481 13.607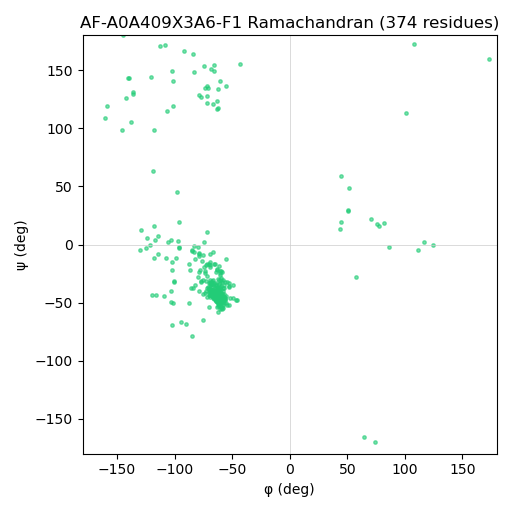 40.595 1.00 85.94 71 THR A C 1
ATOM 536 O O . THR A 1 71 ? -35.137 14.051 41.539 1.00 85.94 71 THR A O 1
ATOM 539 N N . SER A 1 72 ? -34.942 13.635 39.338 1.00 87.12 72 SER A N 1
ATOM 540 C CA . SER A 1 72 ? -36.271 14.161 39.004 1.00 87.12 72 SER A CA 1
ATOM 541 C C . SER A 1 72 ? -37.401 13.372 39.680 1.00 87.12 72 SER A C 1
ATOM 543 O O . SER A 1 72 ? -38.342 13.979 40.191 1.00 87.12 72 SER A O 1
ATOM 545 N N . MET A 1 73 ? -37.272 12.039 39.758 1.00 89.00 73 MET A N 1
ATOM 546 C CA . MET A 1 73 ? -38.264 11.137 40.359 1.00 89.00 73 MET A CA 1
ATOM 547 C C . MET A 1 73 ? -38.264 11.183 41.892 1.00 89.00 73 MET A C 1
ATOM 549 O O . MET A 1 73 ? -39.309 11.005 42.509 1.00 89.00 73 MET A O 1
ATOM 553 N N . VAL A 1 74 ? -37.110 11.445 42.511 1.00 89.69 74 VAL A N 1
ATOM 554 C CA . VAL A 1 74 ? -36.937 11.468 43.979 1.00 89.69 74 VAL A CA 1
ATOM 555 C C . VAL A 1 74 ? -37.435 12.781 44.617 1.00 89.69 74 VAL A C 1
ATOM 557 O O . VAL A 1 74 ? -37.452 12.912 45.836 1.00 89.69 74 VAL A O 1
ATOM 560 N N . GLY A 1 75 ? -37.903 13.744 43.814 1.00 84.00 75 GLY A N 1
ATOM 561 C CA . GLY A 1 75 ? -38.607 14.936 44.309 1.00 84.00 75 GLY A CA 1
ATOM 562 C C . GLY A 1 75 ? -38.006 16.275 43.885 1.00 84.00 75 GLY A C 1
ATOM 563 O O . GLY A 1 75 ? -38.576 17.315 44.203 1.00 84.00 75 GLY A O 1
ATOM 564 N N . TYR A 1 76 ? -36.905 16.279 43.124 1.00 81.88 76 TYR A N 1
ATOM 565 C CA . TYR A 1 76 ? -36.335 17.516 42.566 1.00 81.88 76 TYR A CA 1
ATOM 566 C C . TYR A 1 76 ? -37.085 18.011 41.312 1.00 81.88 76 TYR A C 1
ATOM 568 O O . TYR A 1 76 ? -36.867 19.138 40.860 1.00 81.88 76 TYR A O 1
ATOM 576 N N . GLY A 1 77 ? -37.991 17.194 40.758 1.00 83.44 77 GLY A N 1
ATOM 577 C CA . GLY A 1 77 ? -38.838 17.542 39.617 1.00 83.44 77 GLY A CA 1
ATOM 578 C C . GLY A 1 77 ? -38.054 17.785 38.323 1.00 83.44 77 GLY A C 1
ATOM 579 O O . GLY A 1 77 ? -36.874 17.461 38.208 1.00 83.44 77 GLY A O 1
ATOM 580 N N . THR A 1 78 ? -38.698 18.387 37.322 1.00 80.69 78 THR A N 1
ATOM 581 C CA . THR A 1 78 ? -38.078 18.666 36.009 1.00 80.69 78 THR A CA 1
ATOM 582 C C . THR A 1 78 ? -36.992 19.741 36.058 1.00 80.69 78 THR A C 1
ATOM 584 O O . THR A 1 78 ? -36.269 19.924 35.078 1.00 80.69 78 THR A O 1
ATOM 587 N N . GLN A 1 79 ? -36.821 20.422 37.199 1.00 78.25 79 GLN A N 1
ATOM 588 C CA . GLN A 1 79 ? -35.823 21.479 37.344 1.00 78.25 79 GLN A CA 1
ATOM 589 C C . GLN A 1 79 ? -34.391 20.969 37.179 1.00 78.25 79 GLN A C 1
ATOM 591 O O . GLN A 1 79 ? -33.525 21.743 36.793 1.00 78.25 79 GLN A O 1
ATOM 596 N N . VAL A 1 80 ? -34.139 19.671 37.373 1.00 77.56 80 VAL A N 1
ATOM 597 C CA . VAL A 1 80 ? -32.826 19.049 37.132 1.00 77.56 80 VAL A CA 1
ATOM 598 C C . VAL A 1 80 ? -32.396 19.069 35.662 1.00 77.56 80 VAL A C 1
ATOM 600 O O . VAL A 1 80 ? -31.215 18.897 35.380 1.00 77.56 80 VAL A O 1
ATOM 603 N N . PHE A 1 81 ? -33.314 19.297 34.718 1.00 77.56 81 PHE A N 1
ATOM 604 C CA . PHE A 1 81 ? -33.011 19.452 33.288 1.00 77.56 81 PHE A CA 1
ATOM 605 C C . PHE A 1 81 ? -32.876 20.922 32.865 1.00 77.56 81 PHE A C 1
ATOM 607 O O . PHE A 1 81 ? -32.557 21.221 31.715 1.00 77.56 81 PHE A O 1
ATOM 614 N N . THR A 1 82 ? -33.086 21.850 33.799 1.00 69.69 82 THR A N 1
ATOM 615 C CA . THR A 1 82 ? -33.043 23.295 33.569 1.00 69.69 82 THR A CA 1
ATOM 616 C C . THR A 1 82 ? -31.984 23.938 34.459 1.00 69.69 82 THR A C 1
ATOM 618 O O . THR A 1 82 ? -31.790 23.531 35.598 1.00 69.69 82 THR A O 1
ATOM 621 N N . SER A 1 83 ? -31.287 24.963 33.976 1.00 64.00 83 SER A N 1
ATOM 622 C CA . SER A 1 83 ? -30.378 25.749 34.817 1.00 64.00 83 SER A CA 1
ATOM 623 C C . SER A 1 83 ? -31.055 27.058 35.223 1.00 64.00 83 SER A C 1
ATOM 625 O O . SER A 1 83 ? -31.736 27.685 34.418 1.00 64.00 83 SER A O 1
ATOM 627 N N . ARG A 1 84 ? -30.865 27.514 36.469 1.00 53.47 84 ARG A N 1
ATOM 628 C CA . ARG A 1 84 ? -31.379 28.826 36.918 1.00 53.47 84 ARG A CA 1
ATOM 629 C C . ARG A 1 84 ? -30.639 30.017 36.291 1.00 53.47 84 ARG A C 1
ATOM 631 O O . ARG A 1 84 ? -31.145 31.129 36.349 1.00 53.47 84 ARG A O 1
ATOM 638 N N . GLN A 1 85 ? -29.455 29.800 35.713 1.00 56.03 85 GLN A N 1
ATOM 639 C CA . GLN A 1 85 ? -28.602 30.846 35.122 1.00 56.03 85 GLN A CA 1
ATOM 640 C C . GLN A 1 85 ? -28.428 30.714 33.601 1.00 56.03 85 GLN A C 1
ATOM 642 O O . GLN A 1 85 ? -27.841 31.595 32.977 1.00 56.03 85 GLN A O 1
ATOM 647 N N . ILE A 1 86 ? -28.896 29.616 33.005 1.00 58.78 86 ILE A N 1
ATOM 648 C CA . ILE A 1 86 ? -28.679 29.254 31.602 1.00 58.78 86 ILE A CA 1
ATOM 649 C C . ILE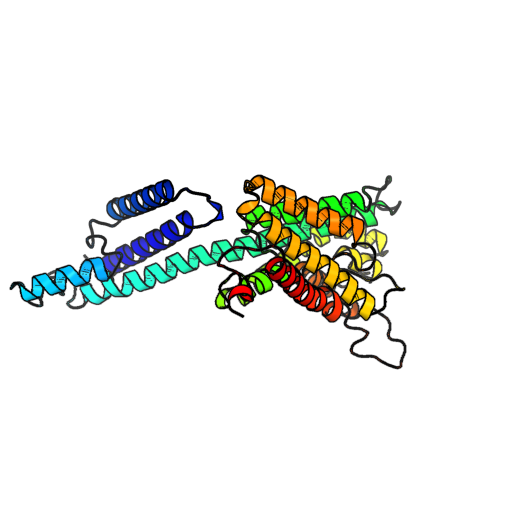 A 1 86 ? -29.992 28.662 31.063 1.00 58.78 86 ILE A C 1
ATOM 651 O O . ILE A 1 86 ? -30.697 27.997 31.811 1.00 58.78 86 ILE A O 1
ATOM 655 N N . SER A 1 87 ? -30.344 28.928 29.799 1.00 60.44 87 SER A N 1
ATOM 656 C CA . SER A 1 87 ? -31.667 28.637 29.209 1.00 60.44 87 SER A CA 1
ATOM 657 C C . SER A 1 87 ? -32.254 27.259 29.561 1.00 60.44 87 SER A C 1
ATOM 659 O O . SER A 1 87 ? -31.518 26.289 29.749 1.00 60.44 87 SER A O 1
ATOM 661 N N . SER A 1 88 ? -33.584 27.137 29.510 1.00 62.59 88 SER A N 1
ATOM 662 C CA . SER A 1 88 ? -34.332 25.890 29.752 1.00 62.59 88 SER A CA 1
ATOM 663 C C . SER A 1 88 ? -33.920 24.691 28.881 1.00 62.59 88 SER A C 1
ATOM 665 O O . SER A 1 88 ? -34.308 23.570 29.189 1.00 62.59 88 SER A O 1
ATOM 667 N N . GLN A 1 89 ? -33.129 24.897 27.822 1.00 64.12 89 GLN A N 1
ATOM 668 C CA . GLN A 1 89 ? -32.651 23.849 26.914 1.00 64.12 89 GLN A CA 1
ATOM 669 C C . GLN A 1 89 ? -31.183 23.441 27.136 1.00 64.12 89 GLN A C 1
ATOM 671 O O . GLN A 1 89 ? -30.662 22.622 26.381 1.00 64.12 89 GLN A O 1
ATOM 676 N N . TYR A 1 90 ? -30.506 23.991 28.150 1.00 69.50 90 TYR A N 1
ATOM 677 C CA . TYR A 1 90 ? -29.085 23.745 28.444 1.00 69.50 90 TYR A CA 1
ATOM 678 C C . TYR A 1 90 ? -28.701 22.260 28.391 1.00 69.50 90 TYR A C 1
ATOM 680 O O . TYR A 1 90 ? -27.718 21.883 27.754 1.00 69.50 90 TYR A O 1
ATOM 688 N N . TRP A 1 91 ? -29.506 21.424 29.047 1.00 71.31 91 TRP A N 1
ATOM 689 C CA . TRP A 1 91 ? -29.231 20.003 29.201 1.00 71.31 91 TRP A CA 1
ATOM 690 C C . TRP A 1 91 ? -29.221 19.241 27.867 1.00 71.31 91 TRP A C 1
ATOM 692 O O . TRP A 1 91 ? -28.399 18.354 27.658 1.00 71.31 91 TRP A O 1
ATOM 702 N N . LEU A 1 92 ? -30.104 19.607 26.937 1.00 75.12 92 LEU A N 1
ATOM 703 C CA . LEU A 1 92 ? -30.143 18.985 25.616 1.00 75.12 92 LEU A CA 1
ATOM 704 C C . LEU A 1 92 ? -28.959 19.450 24.758 1.00 75.12 92 LEU A C 1
ATOM 706 O O . LEU A 1 92 ? -28.332 18.657 24.060 1.00 75.12 92 LEU A O 1
ATOM 710 N N . TRP A 1 93 ? -28.632 20.740 24.812 1.00 72.75 93 TRP A N 1
ATOM 711 C CA . TRP A 1 93 ? -27.587 21.310 23.966 1.00 72.75 93 TRP A CA 1
ATOM 712 C C . TRP A 1 93 ? -26.178 20.887 24.378 1.00 72.75 93 TRP A C 1
ATOM 714 O O . TRP A 1 93 ? -25.384 20.532 23.512 1.00 72.75 93 TRP A O 1
ATOM 724 N N . SER A 1 94 ? -25.858 20.916 25.672 1.00 76.88 94 SER A N 1
ATOM 725 C CA . SER A 1 94 ? -24.486 20.703 26.150 1.00 76.88 94 SER A CA 1
ATOM 726 C C . SER A 1 94 ? -24.197 19.210 26.426 1.00 76.88 94 SER A C 1
ATOM 728 O O . SER A 1 94 ? -23.508 18.606 25.608 1.00 76.88 94 SER A O 1
ATOM 730 N N . PRO A 1 95 ? -24.777 18.541 27.442 1.00 76.69 95 PRO A N 1
ATOM 731 C CA . PRO A 1 95 ? -24.521 17.115 27.709 1.00 76.69 95 PRO A CA 1
ATOM 732 C C . PRO A 1 95 ? -24.884 16.128 26.590 1.00 76.69 95 PRO A C 1
ATOM 734 O O . PRO A 1 95 ? -24.344 15.024 26.551 1.00 76.69 95 PRO A O 1
ATOM 737 N N . VAL A 1 96 ? -25.850 16.467 25.726 1.00 83.50 96 VAL A N 1
ATOM 738 C CA . VAL A 1 96 ? -26.350 15.539 24.698 1.00 83.50 96 VAL A CA 1
ATOM 739 C C . VAL A 1 96 ? -25.779 15.874 23.325 1.00 83.50 96 VAL A C 1
ATOM 741 O O . VAL A 1 96 ? -24.969 15.114 22.792 1.00 83.50 96 VAL A O 1
ATOM 744 N N . ILE A 1 97 ? -26.179 17.006 22.739 1.00 85.81 97 ILE A N 1
ATOM 745 C CA . ILE A 1 97 ? -25.795 17.357 21.363 1.00 85.81 97 ILE A CA 1
ATOM 746 C C . ILE A 1 97 ? -24.283 17.593 21.254 1.00 85.81 97 ILE A C 1
ATOM 748 O O . ILE A 1 97 ? -23.660 17.067 20.329 1.00 85.81 97 ILE A O 1
ATOM 752 N N . ALA A 1 98 ? -23.678 18.332 22.189 1.00 84.81 98 ALA A N 1
ATOM 753 C CA . ALA A 1 98 ? -22.248 18.628 22.134 1.00 84.81 98 ALA A CA 1
ATOM 754 C C . ALA A 1 98 ? -21.388 17.363 22.262 1.00 84.81 98 ALA A C 1
ATOM 756 O O . ALA A 1 98 ? -20.432 17.210 21.507 1.00 84.81 98 ALA A O 1
ATOM 757 N N . SER A 1 99 ? -21.755 16.421 23.137 1.00 86.75 99 SER A N 1
ATOM 758 C CA . SER A 1 99 ? -21.036 15.149 23.268 1.00 86.75 99 SER A CA 1
ATOM 759 C C . SER A 1 99 ? -21.142 14.287 22.007 1.00 86.75 99 SER A C 1
ATOM 761 O O . SER A 1 99 ? -20.134 13.755 21.547 1.00 86.75 99 SER A O 1
ATOM 763 N N . PHE A 1 100 ? -22.316 14.192 21.371 1.00 88.19 100 PHE A N 1
ATOM 764 C CA . PHE A 1 100 ? -22.433 13.478 20.091 1.00 88.19 100 PHE A CA 1
ATOM 765 C C . PHE A 1 100 ? -21.612 14.139 18.977 1.00 88.19 100 PHE A C 1
ATOM 767 O O . PHE A 1 100 ? -20.895 13.446 18.253 1.00 88.19 100 PHE A O 1
ATOM 774 N N . ALA A 1 101 ? -21.674 15.468 18.857 1.00 87.00 101 ALA A N 1
ATOM 775 C CA . ALA A 1 101 ? -20.889 16.213 17.875 1.00 87.00 101 ALA A CA 1
ATOM 776 C C . ALA A 1 101 ? -19.376 16.094 18.144 1.00 87.00 101 ALA A C 1
ATOM 778 O O . ALA A 1 101 ? -18.588 15.899 17.219 1.00 87.00 101 ALA A O 1
ATOM 779 N N . GLY A 1 102 ? -18.965 16.150 19.411 1.00 85.06 102 GLY A N 1
ATOM 780 C CA . GLY A 1 102 ? -17.576 16.000 19.835 1.00 85.06 102 GLY A CA 1
ATOM 781 C C . GLY A 1 102 ? -17.047 14.601 19.543 1.00 85.06 102 GLY A C 1
ATOM 782 O O . GLY A 1 102 ? -15.971 14.452 18.970 1.00 85.06 102 GLY A O 1
ATOM 783 N N . ALA A 1 103 ? -17.834 13.563 19.831 1.00 87.69 103 ALA A N 1
ATOM 784 C CA . ALA A 1 103 ? -17.485 12.186 19.493 1.00 87.69 103 ALA A CA 1
ATOM 785 C C . ALA A 1 103 ? -17.277 12.002 17.979 1.00 87.69 103 ALA A C 1
ATOM 787 O O . ALA A 1 103 ? -16.305 11.367 17.559 1.00 87.69 103 ALA A O 1
ATOM 788 N N . GLN A 1 104 ? -18.141 12.602 17.150 1.00 86.88 104 GLN A N 1
ATOM 789 C CA . GLN A 1 104 ? -17.951 12.621 15.697 1.00 86.88 104 GLN A CA 1
ATOM 790 C C . GLN A 1 104 ? -16.630 13.297 15.319 1.00 86.88 104 GLN A C 1
ATOM 792 O O . GLN A 1 104 ? -15.844 12.702 14.588 1.00 86.88 104 GLN A O 1
ATOM 797 N N . LEU A 1 105 ? -16.320 14.470 15.874 1.00 84.44 105 LEU A N 1
ATOM 798 C CA . LEU A 1 105 ? -15.060 15.161 15.592 1.00 84.44 105 LEU A CA 1
ATOM 799 C C . LEU A 1 105 ? -13.827 14.328 15.999 1.00 84.44 105 LEU A C 1
ATOM 801 O O . LEU A 1 105 ? -12.902 14.167 15.204 1.00 84.44 105 LEU A O 1
ATOM 805 N N . GLY A 1 106 ? -13.814 13.762 17.209 1.00 79.00 106 GLY A N 1
ATOM 806 C CA . GLY A 1 106 ? -12.701 12.940 17.702 1.00 79.00 106 GLY A CA 1
ATOM 807 C C . GLY A 1 106 ? -12.469 11.685 16.854 1.00 79.00 106 GLY A C 1
ATOM 808 O O . GLY A 1 106 ? -11.331 11.347 16.521 1.00 79.00 106 GLY A O 1
ATOM 809 N N . THR A 1 107 ? -13.554 11.0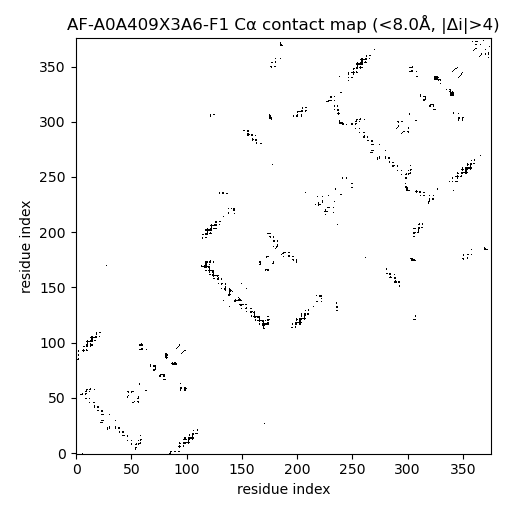25 16.434 1.00 83.94 107 THR A N 1
ATOM 810 C CA . THR A 1 107 ? -13.476 9.878 15.513 1.00 83.94 107 THR A CA 1
ATOM 811 C C . THR A 1 107 ? -13.003 10.287 14.116 1.00 83.94 107 THR A C 1
ATOM 813 O O . THR A 1 107 ? -12.174 9.588 13.532 1.00 83.94 107 THR A O 1
ATOM 816 N N . MET A 1 108 ? -13.443 11.442 13.600 1.00 81.12 108 MET A N 1
ATOM 817 C CA . MET A 1 108 ? -12.964 11.990 12.328 1.00 81.12 108 MET A CA 1
ATOM 818 C C . MET A 1 108 ? -11.454 12.226 12.349 1.00 81.12 108 MET A C 1
ATOM 820 O O . MET A 1 108 ? -10.773 11.788 11.425 1.00 81.12 108 MET A O 1
ATOM 824 N N . PHE A 1 109 ? -10.912 12.846 13.403 1.00 75.81 109 PHE A N 1
ATOM 825 C CA . PHE A 1 109 ? -9.466 13.063 13.524 1.00 75.81 109 PHE A CA 1
ATOM 826 C C . PHE A 1 109 ? -8.673 11.755 13.537 1.00 75.81 109 PHE A C 1
ATOM 828 O O . PHE A 1 109 ? -7.660 11.651 12.849 1.00 75.81 109 PHE A O 1
ATOM 835 N N . SER A 1 110 ? -9.149 10.737 14.259 1.00 76.38 110 SER A N 1
ATOM 836 C CA . SER A 1 110 ? -8.520 9.411 14.251 1.00 76.38 110 SER A CA 1
ATOM 837 C C . SER A 1 110 ? -8.492 8.806 12.839 1.00 76.38 110 SER A C 1
ATOM 839 O O . SER A 1 110 ? -7.442 8.344 12.390 1.00 76.38 110 SER A O 1
ATOM 841 N N . PHE A 1 111 ? -9.592 8.905 12.084 1.00 77.25 111 PHE A N 1
ATOM 842 C CA . PHE A 1 111 ? -9.619 8.448 10.692 1.00 77.25 111 PHE A CA 1
ATOM 843 C C . PHE A 1 111 ? -8.693 9.257 9.780 1.00 77.25 111 PHE A C 1
ATOM 845 O O . PHE A 1 111 ? -8.051 8.679 8.908 1.00 77.25 111 PHE A O 1
ATOM 852 N N . MET A 1 112 ? -8.576 10.574 9.973 1.00 77.62 112 MET A N 1
ATOM 853 C CA . MET A 1 112 ? -7.657 11.401 9.183 1.00 77.62 112 MET A CA 1
ATOM 854 C C . MET A 1 112 ? -6.202 10.949 9.342 1.00 77.62 112 MET A C 1
ATOM 856 O O . MET A 1 112 ? -5.466 10.971 8.361 1.00 77.62 112 MET A O 1
ATOM 860 N N . VAL A 1 113 ? -5.797 10.484 10.530 1.00 81.56 113 VAL A N 1
ATOM 861 C CA . VAL A 1 113 ? -4.450 9.933 10.756 1.00 81.56 113 VAL A CA 1
ATOM 862 C C . VAL A 1 113 ? -4.244 8.619 10.000 1.00 81.56 113 VAL A C 1
ATOM 864 O O . VAL A 1 113 ? -3.180 8.420 9.420 1.00 81.56 113 VAL A O 1
ATOM 867 N N . GLU A 1 114 ? -5.239 7.728 9.971 1.00 85.81 114 GLU A N 1
ATOM 868 C CA . GLU A 1 114 ? -5.175 6.487 9.180 1.00 85.81 114 GLU A CA 1
ATOM 869 C C . GLU A 1 114 ? -5.050 6.787 7.676 1.00 85.81 114 GLU A C 1
ATOM 871 O O . GLU A 1 114 ? -4.136 6.300 7.013 1.00 85.81 114 GLU A O 1
ATOM 876 N N . TYR A 1 115 ? -5.919 7.652 7.143 1.00 92.25 115 TYR A N 1
ATOM 877 C CA . TYR A 1 115 ? -5.906 8.047 5.732 1.00 92.25 115 TYR A CA 1
ATOM 878 C C . TYR A 1 115 ? -4.625 8.796 5.336 1.00 92.25 115 TYR A C 1
ATOM 880 O O . TYR A 1 115 ? -4.071 8.554 4.262 1.00 92.25 115 TYR A O 1
ATOM 888 N N . ALA A 1 116 ? -4.121 9.681 6.201 1.00 90.00 116 ALA A N 1
ATOM 889 C CA . ALA A 1 116 ? -2.831 10.337 6.004 1.00 90.00 116 ALA A CA 1
ATOM 890 C C . ALA A 1 116 ? -1.688 9.316 6.019 1.00 90.00 116 ALA A C 1
ATOM 892 O O . ALA A 1 116 ? -0.792 9.389 5.181 1.00 90.00 116 ALA A O 1
ATOM 893 N N . GLY A 1 117 ? -1.752 8.335 6.921 1.00 90.56 117 GLY A N 1
ATOM 894 C CA . GLY A 1 117 ? -0.832 7.207 6.961 1.00 90.56 117 GLY A CA 1
ATOM 895 C C . GLY A 1 117 ? -0.790 6.462 5.628 1.00 90.56 117 GLY A C 1
ATOM 896 O O . GLY A 1 117 ? 0.284 6.286 5.067 1.00 90.56 117 GLY A O 1
ATOM 897 N N . GLU A 1 118 ? -1.941 6.091 5.069 1.00 95.50 118 GLU A N 1
ATOM 898 C CA . GLU A 1 118 ? -2.038 5.436 3.756 1.00 95.50 118 GLU A CA 1
ATOM 899 C C . GLU A 1 118 ? -1.490 6.296 2.609 1.00 95.50 118 GLU A C 1
ATOM 901 O O . GLU A 1 118 ? -0.790 5.784 1.730 1.00 95.50 118 GLU A O 1
ATOM 906 N N . PHE A 1 119 ? -1.752 7.605 2.636 1.00 95.44 119 PHE A N 1
ATOM 907 C CA . PHE A 1 119 ? -1.206 8.557 1.669 1.00 95.44 119 PHE A CA 1
ATOM 908 C C . PHE A 1 119 ? 0.327 8.620 1.739 1.00 95.44 119 PHE A C 1
ATOM 910 O O . PHE A 1 119 ? 1.003 8.338 0.749 1.00 95.44 119 PHE A O 1
ATOM 917 N N . PHE A 1 120 ? 0.894 8.943 2.905 1.00 89.44 120 PHE A N 1
ATOM 918 C CA . PHE A 1 120 ? 2.344 9.077 3.077 1.00 89.44 120 PHE A CA 1
ATOM 919 C C . PHE A 1 120 ? 3.065 7.733 2.954 1.00 89.44 120 PHE A C 1
ATOM 921 O O . PHE A 1 120 ? 4.168 7.671 2.413 1.00 89.44 120 PHE A O 1
ATOM 928 N N . GLY A 1 121 ? 2.433 6.649 3.399 1.00 93.19 121 GLY A N 1
ATOM 929 C CA . GLY A 1 121 ? 2.980 5.306 3.299 1.00 93.19 121 GLY A CA 1
ATOM 930 C C . GLY A 1 121 ? 3.084 4.835 1.850 1.00 93.19 121 GLY A C 1
ATOM 931 O O . GLY A 1 121 ? 4.143 4.371 1.426 1.00 93.19 121 GLY A O 1
ATOM 932 N N . THR A 1 122 ? 2.031 5.038 1.052 1.00 97.75 122 THR A N 1
ATOM 933 C CA . THR A 1 122 ? 2.067 4.711 -0.383 1.00 97.75 122 THR A CA 1
ATOM 934 C C . THR A 1 122 ? 2.996 5.656 -1.149 1.00 97.75 122 THR A C 1
ATOM 936 O O . THR A 1 122 ? 3.691 5.229 -2.071 1.00 97.75 122 THR A O 1
ATOM 939 N N . MET A 1 123 ? 3.082 6.925 -0.733 1.00 93.31 123 MET A N 1
ATOM 940 C CA . MET A 1 123 ? 4.057 7.879 -1.264 1.00 93.31 123 MET A CA 1
ATOM 941 C C . MET A 1 123 ? 5.493 7.387 -1.053 1.00 93.31 123 MET A C 1
ATOM 943 O O . MET A 1 123 ? 6.253 7.363 -2.016 1.00 93.31 123 MET A O 1
ATOM 947 N N . MET A 1 124 ? 5.858 6.931 0.152 1.00 87.88 124 MET A N 1
ATOM 948 C CA . MET A 1 124 ? 7.189 6.368 0.425 1.00 87.88 124 MET A CA 1
ATOM 949 C C . MET A 1 124 ? 7.471 5.110 -0.398 1.00 87.88 124 MET A C 1
ATOM 951 O O . MET A 1 124 ? 8.539 5.014 -1.005 1.00 87.88 124 MET A O 1
ATOM 955 N N . LEU A 1 125 ? 6.505 4.186 -0.478 1.00 94.88 125 LEU A N 1
ATOM 956 C CA . LEU A 1 125 ? 6.608 2.988 -1.315 1.00 94.88 125 LEU A CA 1
ATOM 957 C C . LEU A 1 125 ? 6.972 3.352 -2.761 1.00 94.88 125 LEU A C 1
ATOM 959 O O . LEU A 1 125 ? 7.943 2.834 -3.313 1.00 94.88 125 LEU A O 1
ATOM 963 N N . VAL A 1 126 ? 6.216 4.271 -3.365 1.00 97.69 126 VAL A N 1
ATOM 964 C CA . VAL A 1 126 ? 6.427 4.669 -4.760 1.00 97.69 126 VAL A CA 1
ATOM 965 C C . VAL A 1 126 ? 7.688 5.512 -4.932 1.00 97.69 126 VAL A C 1
ATOM 967 O O . VAL A 1 126 ? 8.389 5.330 -5.927 1.00 97.69 126 VAL A O 1
ATOM 970 N N . MET A 1 127 ? 8.021 6.397 -3.988 1.00 90.12 127 MET A N 1
ATOM 971 C CA . MET A 1 127 ? 9.237 7.213 -4.054 1.00 90.12 127 MET A CA 1
ATOM 972 C C . MET A 1 127 ? 10.489 6.344 -4.107 1.00 90.12 127 MET A C 1
ATOM 974 O O . MET A 1 127 ? 11.277 6.473 -5.037 1.00 90.12 127 MET A O 1
ATOM 978 N N . PHE A 1 128 ? 10.660 5.435 -3.146 1.00 89.75 128 PHE A N 1
ATOM 979 C CA . PHE A 1 128 ? 11.841 4.572 -3.102 1.00 89.75 128 PHE A CA 1
ATOM 980 C C . PHE A 1 128 ? 11.906 3.650 -4.319 1.00 89.75 128 PHE A C 1
ATOM 982 O O . PHE A 1 128 ? 12.951 3.532 -4.958 1.00 89.75 128 PHE A O 1
ATOM 989 N N . GLY A 1 129 ? 10.777 3.042 -4.675 1.00 89.50 129 GLY A N 1
ATOM 990 C CA . GLY A 1 129 ? 10.698 2.123 -5.795 1.00 89.50 129 GLY A CA 1
ATOM 991 C C . GLY A 1 129 ? 10.998 2.765 -7.151 1.00 89.50 129 GLY A C 1
ATOM 992 O O . GLY A 1 129 ? 11.888 2.325 -7.881 1.00 89.50 129 GLY A O 1
ATOM 993 N N . THR A 1 130 ? 10.291 3.845 -7.492 1.00 92.69 130 THR A N 1
ATOM 994 C CA . THR A 1 130 ? 10.495 4.538 -8.775 1.00 92.69 130 THR A CA 1
ATOM 995 C C . THR A 1 130 ? 11.840 5.261 -8.831 1.00 92.69 130 THR A C 1
ATOM 997 O O . THR A 1 130 ? 12.442 5.325 -9.901 1.00 92.69 130 THR A O 1
ATOM 1000 N N . ALA A 1 131 ? 12.378 5.740 -7.701 1.00 85.62 131 ALA A N 1
ATOM 1001 C CA . ALA A 1 131 ? 13.737 6.277 -7.657 1.00 85.62 131 ALA A CA 1
ATOM 1002 C C . ALA A 1 131 ? 14.781 5.188 -7.928 1.00 85.62 131 ALA A C 1
ATOM 1004 O O . ALA A 1 131 ? 15.698 5.424 -8.711 1.00 85.62 131 ALA A O 1
ATOM 1005 N N . ALA A 1 132 ? 14.621 3.986 -7.363 1.00 88.12 132 ALA A N 1
ATOM 1006 C CA . ALA A 1 132 ? 15.508 2.860 -7.647 1.00 88.12 132 ALA A CA 1
ATOM 1007 C C . ALA A 1 132 ? 15.454 2.453 -9.130 1.00 88.12 132 ALA A C 1
ATOM 1009 O O . ALA A 1 132 ? 16.502 2.238 -9.741 1.00 88.12 132 ALA A O 1
ATOM 1010 N N . ASN A 1 133 ? 14.258 2.434 -9.735 1.00 93.44 133 ASN A N 1
ATOM 1011 C CA . ASN A 1 133 ? 14.086 2.204 -11.173 1.00 93.44 133 ASN A CA 1
ATOM 1012 C C . ASN A 1 133 ? 14.806 3.274 -12.009 1.00 93.44 133 ASN A C 1
ATOM 1014 O O . ASN A 1 133 ? 15.565 2.939 -12.920 1.00 93.44 133 ASN A O 1
ATOM 1018 N N . CYS A 1 134 ? 14.580 4.555 -11.703 1.00 90.69 134 CYS A N 1
ATOM 1019 C CA . CYS A 1 134 ? 15.221 5.673 -12.391 1.00 90.69 134 CYS A CA 1
ATOM 1020 C C . CYS A 1 134 ? 16.743 5.616 -12.248 1.00 90.69 134 CYS A C 1
ATOM 1022 O O . CYS A 1 134 ? 17.444 5.756 -13.243 1.00 90.69 134 CYS A O 1
ATOM 1024 N N . GLN A 1 135 ? 17.263 5.367 -11.045 1.00 88.69 135 GLN A N 1
ATOM 1025 C CA . GLN A 1 135 ? 18.700 5.280 -10.804 1.00 88.69 135 GLN A CA 1
ATOM 1026 C C . GLN A 1 135 ? 19.329 4.149 -11.614 1.00 88.69 135 GLN A C 1
ATOM 1028 O O . GLN A 1 135 ? 20.276 4.402 -12.354 1.00 88.69 135 GLN A O 1
ATOM 1033 N N . TYR A 1 136 ? 18.774 2.938 -11.529 1.00 90.62 136 TYR A N 1
ATOM 1034 C CA . TYR A 1 136 ? 19.278 1.780 -12.262 1.00 90.62 136 TYR A CA 1
ATOM 1035 C C . TYR A 1 136 ? 19.310 2.030 -13.777 1.00 90.62 136 TYR A C 1
ATOM 1037 O O . TYR A 1 136 ? 20.347 1.847 -14.409 1.00 90.62 136 TYR A O 1
ATOM 1045 N N . ASN A 1 137 ? 18.207 2.509 -14.359 1.00 93.38 137 ASN 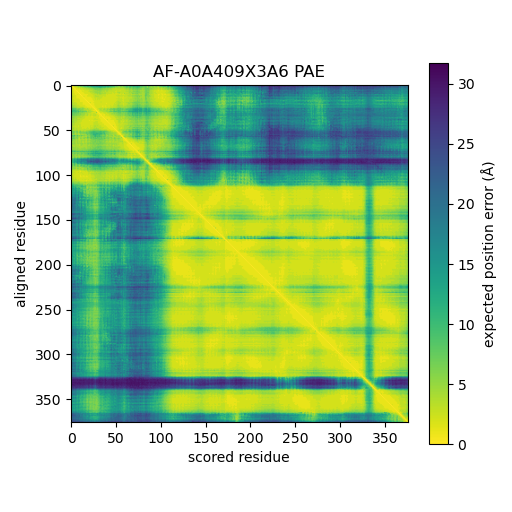A N 1
ATOM 1046 C CA . ASN A 1 137 ? 18.110 2.656 -15.812 1.00 93.38 137 ASN A CA 1
ATOM 1047 C C . ASN A 1 137 ? 18.835 3.896 -16.358 1.00 93.38 137 ASN A C 1
ATOM 1049 O O . ASN A 1 137 ? 19.450 3.833 -17.420 1.00 93.38 137 ASN A O 1
ATOM 1053 N N . LEU A 1 138 ? 18.756 5.042 -15.673 1.00 92.00 138 LEU A N 1
ATOM 1054 C CA . LEU A 1 138 ? 19.351 6.292 -16.163 1.00 92.00 138 LEU A CA 1
ATOM 1055 C C . LEU A 1 138 ? 20.866 6.322 -15.961 1.00 92.00 138 LEU A C 1
ATOM 1057 O O . LEU A 1 138 ? 21.565 6.909 -16.778 1.00 92.00 138 LEU A O 1
ATOM 1061 N N . SER A 1 139 ? 21.387 5.684 -14.909 1.00 91.56 139 SER A N 1
ATOM 1062 C CA . SER A 1 139 ? 22.837 5.619 -14.684 1.00 91.56 139 SER A CA 1
ATOM 1063 C C . SER A 1 139 ? 23.567 4.695 -15.662 1.00 91.56 139 SER A C 1
ATOM 1065 O O . SER A 1 139 ? 24.776 4.819 -15.820 1.00 91.56 139 SER A O 1
ATOM 1067 N N . ALA A 1 140 ? 22.850 3.804 -16.354 1.00 92.81 140 ALA A N 1
ATOM 1068 C CA . ALA A 1 140 ? 23.399 2.966 -17.420 1.00 92.81 140 ALA A CA 1
ATOM 1069 C C . ALA A 1 140 ? 23.648 3.735 -18.736 1.00 92.81 140 ALA A C 1
ATOM 1071 O O . ALA A 1 140 ? 24.007 3.139 -19.747 1.00 92.81 140 ALA A O 1
ATOM 1072 N N . VAL A 1 141 ? 23.399 5.047 -18.754 1.00 93.38 141 VAL A N 1
ATOM 1073 C CA . VAL A 1 141 ? 23.557 5.913 -19.922 1.00 93.38 141 VAL A CA 1
ATOM 1074 C C . VAL A 1 141 ? 24.797 6.776 -19.715 1.00 93.38 141 VAL A C 1
ATOM 1076 O O . VAL A 1 141 ? 24.801 7.638 -18.836 1.00 93.38 141 VAL A O 1
ATOM 1079 N N . ASP A 1 142 ? 25.817 6.593 -20.556 1.00 93.56 142 ASP A N 1
ATOM 1080 C CA . ASP A 1 142 ? 27.132 7.244 -20.408 1.00 93.56 142 ASP A CA 1
ATOM 1081 C C . ASP A 1 142 ? 27.062 8.779 -20.339 1.00 93.56 142 ASP A C 1
ATOM 1083 O O . ASP A 1 142 ? 27.846 9.427 -19.646 1.00 93.56 142 ASP A O 1
ATOM 1087 N N . SER A 1 143 ? 26.092 9.387 -21.031 1.00 93.12 143 SER A N 1
ATOM 1088 C CA . SER A 1 143 ? 25.877 10.839 -21.014 1.00 93.12 143 SER A CA 1
ATOM 1089 C C . SER A 1 143 ? 25.225 11.361 -19.725 1.00 93.12 143 SER A C 1
ATOM 1091 O O . SER A 1 143 ? 25.111 12.573 -19.554 1.00 93.12 143 SER A O 1
ATOM 1093 N N . ILE A 1 144 ? 24.759 10.476 -18.839 1.00 90.62 144 ILE A N 1
ATOM 1094 C CA . ILE A 1 144 ? 24.094 10.804 -17.567 1.00 90.62 144 ILE A CA 1
ATOM 1095 C C . ILE A 1 144 ? 25.001 10.466 -16.383 1.00 90.62 144 ILE A C 1
ATOM 1097 O O . ILE A 1 144 ? 25.127 11.276 -15.464 1.00 90.62 144 ILE A O 1
ATOM 1101 N N . ALA A 1 145 ? 25.645 9.297 -16.395 1.00 87.88 145 ALA A N 1
ATOM 1102 C CA . ALA A 1 145 ? 26.571 8.878 -15.351 1.00 87.88 145 ALA A CA 1
ATOM 1103 C C . ALA A 1 145 ? 27.795 8.181 -15.951 1.00 87.88 145 ALA A C 1
ATOM 1105 O O . ALA A 1 145 ? 27.688 7.418 -16.903 1.00 87.88 145 ALA A O 1
ATOM 1106 N N . ARG A 1 146 ? 28.970 8.418 -15.353 1.00 88.94 146 ARG A N 1
ATOM 1107 C CA . ARG A 1 146 ? 30.235 7.788 -15.781 1.00 88.94 146 ARG A CA 1
ATOM 1108 C C . ARG A 1 146 ? 30.333 6.311 -15.399 1.00 88.94 146 ARG A C 1
ATOM 1110 O O . ARG A 1 146 ? 31.099 5.571 -16.003 1.00 88.94 146 ARG A O 1
ATOM 1117 N N . THR A 1 147 ? 29.603 5.914 -14.361 1.00 86.81 147 THR A N 1
ATOM 1118 C CA . THR A 1 147 ? 29.570 4.547 -13.848 1.00 86.81 147 THR A CA 1
ATOM 1119 C C . THR A 1 147 ? 28.115 4.188 -13.559 1.00 86.81 147 THR A C 1
ATOM 1121 O O . THR A 1 147 ? 27.445 4.970 -12.873 1.00 86.81 147 THR A O 1
ATOM 1124 N N . PRO A 1 148 ? 27.628 3.024 -14.025 1.00 89.62 148 PRO A N 1
ATOM 1125 C CA . PRO A 1 148 ? 26.305 2.539 -13.665 1.00 89.62 148 PRO A CA 1
ATOM 1126 C C . PRO A 1 148 ? 26.126 2.448 -12.147 1.00 89.62 148 PRO A C 1
ATOM 1128 O O . PRO A 1 148 ? 27.002 1.974 -11.422 1.00 89.62 148 PRO A O 1
ATOM 1131 N N . ALA A 1 149 ? 24.970 2.893 -11.671 1.00 78.31 149 ALA A N 1
ATOM 1132 C CA . ALA A 1 149 ? 24.578 2.905 -10.274 1.00 78.31 149 ALA A CA 1
ATOM 1133 C C . ALA A 1 149 ? 23.347 2.008 -10.084 1.00 78.31 149 ALA A C 1
ATOM 1135 O O . ALA A 1 149 ? 22.206 2.415 -10.306 1.00 78.31 149 ALA A O 1
ATOM 1136 N N . GLY A 1 150 ? 23.591 0.778 -9.630 1.00 82.69 150 GLY A N 1
ATOM 1137 C CA . GLY A 1 150 ? 22.550 -0.187 -9.281 1.00 82.69 150 GLY A CA 1
ATOM 1138 C C . GLY A 1 150 ? 22.406 -1.356 -10.254 1.00 82.69 150 GLY A C 1
ATOM 1139 O O . GLY A 1 150 ? 23.023 -1.418 -11.312 1.00 82.69 150 GLY A O 1
ATOM 1140 N N . THR A 1 151 ? 21.578 -2.312 -9.853 1.00 90.31 151 THR A N 1
ATOM 1141 C CA . THR A 1 151 ? 21.221 -3.536 -10.579 1.00 90.31 151 THR A CA 1
ATOM 1142 C C . THR A 1 151 ? 19.755 -3.881 -10.294 1.00 90.31 151 THR A C 1
ATOM 1144 O O . THR A 1 151 ? 19.091 -3.223 -9.488 1.00 90.31 151 THR A O 1
ATOM 1147 N N . TRP A 1 152 ? 19.242 -4.970 -10.871 1.00 90.06 152 TRP A N 1
ATOM 1148 C CA . TRP A 1 152 ? 17.929 -5.497 -10.478 1.00 90.06 152 TRP A CA 1
ATOM 1149 C C . TRP A 1 152 ? 17.819 -5.778 -8.967 1.00 90.06 152 TRP A C 1
ATOM 1151 O O . TRP A 1 152 ? 16.765 -5.579 -8.360 1.00 90.06 152 TRP A O 1
ATOM 1161 N N . ALA A 1 153 ? 18.925 -6.167 -8.323 1.00 86.88 153 ALA A N 1
ATOM 1162 C CA . ALA A 1 153 ? 18.958 -6.356 -6.877 1.00 86.88 153 ALA A CA 1
ATOM 1163 C C . ALA A 1 153 ? 18.748 -5.030 -6.130 1.00 86.88 153 ALA A C 1
ATOM 1165 O O . ALA A 1 153 ? 17.973 -4.991 -5.179 1.00 86.88 153 ALA A O 1
ATOM 1166 N N . SER A 1 154 ? 19.356 -3.921 -6.575 1.00 83.69 154 SER A N 1
ATOM 1167 C CA . SER A 1 154 ? 19.107 -2.615 -5.945 1.00 83.69 154 SER A CA 1
ATOM 1168 C C . SER A 1 154 ? 17.683 -2.117 -6.177 1.00 83.69 154 SER A C 1
ATOM 1170 O O . SER A 1 154 ? 17.123 -1.476 -5.293 1.00 83.69 154 SER A O 1
ATOM 1172 N N . VAL A 1 155 ? 17.080 -2.432 -7.331 1.00 88.94 155 VAL A N 1
ATOM 1173 C CA . VAL A 1 155 ? 15.652 -2.179 -7.582 1.00 88.94 155 VAL A CA 1
ATOM 1174 C C . VAL A 1 155 ? 14.808 -2.938 -6.561 1.00 88.94 155 VAL A C 1
ATOM 1176 O O . VAL A 1 155 ? 14.021 -2.325 -5.843 1.00 88.94 155 VAL A O 1
ATOM 1179 N N . SER A 1 156 ? 15.040 -4.244 -6.424 1.00 90.69 156 SER A N 1
ATOM 1180 C CA . SER A 1 156 ? 14.322 -5.106 -5.479 1.00 90.69 156 SER A CA 1
ATOM 1181 C C . SER A 1 156 ? 14.456 -4.604 -4.035 1.00 90.69 156 SER A C 1
ATOM 1183 O O . SER A 1 156 ? 13.457 -4.459 -3.334 1.00 90.69 156 SER A O 1
ATOM 1185 N N . LEU A 1 157 ? 15.675 -4.257 -3.606 1.00 85.06 157 LEU A N 1
ATOM 1186 C CA . LEU A 1 157 ? 15.951 -3.710 -2.273 1.00 85.06 157 LEU A CA 1
ATOM 1187 C C . LEU A 1 157 ? 15.307 -2.336 -2.049 1.00 85.06 157 LEU A C 1
ATOM 1189 O O . LEU A 1 157 ? 14.795 -2.084 -0.962 1.00 85.06 157 LEU A O 1
ATOM 1193 N N . GLY A 1 158 ? 15.308 -1.454 -3.053 1.00 81.44 158 GLY A N 1
ATOM 1194 C CA . GLY A 1 158 ? 14.676 -0.135 -2.965 1.00 81.44 158 GLY A CA 1
ATOM 1195 C C . GLY A 1 158 ? 13.162 -0.236 -2.792 1.00 81.44 158 GLY A C 1
ATOM 1196 O O . GLY A 1 158 ? 12.592 0.378 -1.892 1.00 81.44 158 GLY A O 1
ATOM 1197 N N . TRP A 1 159 ? 12.521 -1.086 -3.591 1.00 90.06 159 TRP A N 1
ATOM 1198 C CA . TRP A 1 159 ? 11.105 -1.432 -3.464 1.00 90.06 159 TRP A CA 1
ATOM 1199 C C . TRP A 1 159 ? 10.786 -2.059 -2.095 1.00 90.06 159 TRP A C 1
ATOM 1201 O O . TRP A 1 159 ? 9.820 -1.652 -1.446 1.00 90.06 159 TRP A O 1
ATOM 1211 N N . GLY A 1 160 ? 11.641 -2.968 -1.611 1.00 85.38 160 GLY A N 1
ATOM 1212 C CA . GLY A 1 160 ? 11.577 -3.530 -0.259 1.00 85.38 160 GLY A CA 1
ATOM 1213 C C . GLY A 1 160 ? 11.666 -2.465 0.842 1.00 85.38 160 GLY A C 1
ATOM 1214 O O . GLY A 1 160 ? 10.855 -2.436 1.763 1.00 85.38 160 GLY A O 1
ATOM 1215 N N . ALA A 1 161 ? 12.625 -1.546 0.754 1.00 80.00 161 ALA A N 1
ATOM 1216 C CA . ALA A 1 161 ? 12.778 -0.474 1.735 1.00 80.00 161 ALA A CA 1
ATOM 1217 C C . ALA A 1 161 ? 11.558 0.464 1.746 1.00 80.00 161 ALA A C 1
ATOM 1219 O O . ALA A 1 161 ? 11.066 0.834 2.815 1.00 80.00 161 ALA A O 1
ATOM 1220 N N . GLY A 1 162 ? 11.034 0.793 0.560 1.00 83.19 162 GLY A N 1
ATOM 1221 C CA . GLY A 1 162 ? 9.831 1.603 0.397 1.00 83.19 162 GLY A CA 1
ATOM 1222 C C . GLY A 1 162 ? 8.600 0.982 1.056 1.00 83.19 162 GLY A C 1
ATOM 1223 O O . GLY A 1 162 ? 7.887 1.684 1.773 1.00 83.19 162 GLY A O 1
ATOM 1224 N N . ILE A 1 163 ? 8.363 -0.325 0.866 1.00 89.31 163 ILE A N 1
ATOM 1225 C CA . ILE A 1 163 ? 7.223 -1.003 1.501 1.00 89.31 163 ILE A CA 1
ATOM 1226 C C . ILE A 1 163 ? 7.370 -1.025 3.026 1.00 89.31 163 ILE A C 1
ATOM 1228 O O . ILE A 1 163 ? 6.411 -0.712 3.726 1.00 89.31 163 ILE A O 1
ATOM 1232 N N . THR A 1 164 ? 8.569 -1.288 3.554 1.00 85.69 164 THR A N 1
ATOM 1233 C CA . THR A 1 164 ? 8.820 -1.306 5.003 1.00 85.69 164 THR A CA 1
ATOM 1234 C C . THR A 1 164 ? 8.536 0.047 5.644 1.00 85.69 164 THR A C 1
ATOM 1236 O O . THR A 1 164 ? 7.797 0.123 6.625 1.00 85.69 164 THR A O 1
ATOM 1239 N N . LEU A 1 165 ? 9.074 1.130 5.075 1.00 78.38 165 LEU A N 1
ATOM 1240 C CA . LEU A 1 165 ? 8.803 2.485 5.562 1.00 78.38 165 LEU A CA 1
ATOM 1241 C C . LEU A 1 165 ? 7.322 2.843 5.417 1.00 78.38 165 LEU A C 1
ATOM 1243 O O . LEU A 1 165 ? 6.733 3.424 6.327 1.00 78.38 165 LEU A O 1
ATOM 1247 N N . GLY A 1 166 ? 6.699 2.457 4.303 1.00 83.06 166 GLY A N 1
ATOM 1248 C CA . GLY A 1 166 ? 5.283 2.700 4.074 1.00 83.06 166 GLY A CA 1
ATOM 1249 C C . GLY A 1 166 ? 4.384 2.019 5.107 1.00 83.06 166 GLY A C 1
ATOM 1250 O O . GLY A 1 166 ? 3.439 2.635 5.605 1.00 83.06 166 GLY A O 1
ATOM 1251 N N . VAL A 1 167 ? 4.703 0.779 5.483 1.00 85.94 167 VAL A N 1
ATOM 1252 C CA . VAL A 1 167 ? 3.981 0.024 6.516 1.00 85.94 167 VAL A CA 1
ATOM 1253 C C . VAL A 1 167 ? 4.125 0.686 7.885 1.00 85.94 167 VAL A C 1
ATOM 1255 O O . VAL A 1 167 ? 3.123 0.861 8.579 1.00 85.94 167 VAL A O 1
ATOM 1258 N N . LEU A 1 168 ? 5.336 1.127 8.241 1.00 79.88 168 LEU A N 1
ATOM 1259 C CA . LEU A 1 168 ? 5.600 1.818 9.508 1.00 79.88 168 LEU A CA 1
ATOM 1260 C C . LEU A 1 168 ? 4.803 3.127 9.651 1.00 79.88 168 LEU A C 1
ATOM 1262 O O . LEU A 1 168 ? 4.392 3.471 10.756 1.00 79.88 168 LEU A O 1
ATOM 1266 N N . LEU A 1 169 ? 4.549 3.841 8.548 1.00 73.31 169 LEU A N 1
ATOM 1267 C CA . LEU A 1 169 ? 3.802 5.107 8.551 1.00 73.31 169 LEU A CA 1
ATOM 1268 C C . LEU A 1 169 ? 2.275 4.928 8.564 1.00 73.31 169 LEU A C 1
ATOM 1270 O O . LEU A 1 169 ? 1.556 5.744 9.140 1.00 73.31 169 LEU A O 1
ATOM 1274 N N . SER A 1 170 ? 1.768 3.887 7.904 1.00 77.00 170 SER A N 1
ATOM 1275 C CA . SER A 1 170 ? 0.338 3.737 7.587 1.00 77.00 170 SER A CA 1
ATOM 1276 C C . SER A 1 170 ? -0.426 2.769 8.486 1.00 77.00 170 SER A C 1
ATOM 1278 O O . SER A 1 170 ? -1.646 2.857 8.582 1.00 77.00 170 SER A O 1
ATOM 1280 N N . GLY A 1 171 ? 0.267 1.838 9.145 1.00 71.25 171 GLY A N 1
ATOM 1281 C CA . GLY A 1 171 ? -0.373 0.661 9.735 1.00 71.25 171 GLY A CA 1
ATOM 1282 C C . GLY A 1 171 ? -0.539 -0.505 8.751 1.00 71.25 171 GLY A C 1
ATOM 1283 O O . GLY A 1 171 ? -0.949 -1.584 9.172 1.00 71.25 171 GLY A O 1
ATOM 1284 N N . GLY A 1 172 ? -0.150 -0.335 7.480 1.00 76.06 172 GLY A N 1
ATOM 1285 C CA . GLY A 1 172 ? 0.349 -1.442 6.666 1.00 76.06 172 GLY A CA 1
ATOM 1286 C C . GLY A 1 172 ? -0.441 -1.850 5.431 1.00 76.06 172 GLY A C 1
ATOM 1287 O O . GLY A 1 172 ? -0.014 -2.809 4.792 1.00 76.06 172 GLY A O 1
ATOM 1288 N N . HIS A 1 173 ? -1.545 -1.188 5.055 1.00 94.50 173 HIS A N 1
ATOM 1289 C CA . HIS A 1 173 ? -2.229 -1.589 3.822 1.00 94.50 173 HIS A CA 1
ATOM 1290 C C . HIS A 1 173 ? -1.453 -1.115 2.593 1.00 94.50 173 HIS A C 1
ATOM 1292 O O . HIS A 1 173 ? -0.979 -1.959 1.838 1.00 94.50 173 HIS A O 1
ATOM 1298 N N . ILE A 1 174 ? -1.341 0.207 2.381 1.00 95.88 174 ILE A N 1
ATOM 1299 C CA . ILE A 1 174 ? -0.609 0.898 1.288 1.00 95.88 174 ILE A CA 1
ATOM 1300 C C . ILE A 1 174 ? -0.814 0.307 -0.117 1.00 95.88 174 ILE A C 1
ATOM 1302 O O . ILE A 1 174 ? -0.012 0.498 -1.033 1.00 95.88 174 ILE A O 1
ATOM 1306 N N . ASN A 1 175 ? -1.887 -0.461 -0.278 1.00 98.12 175 ASN A N 1
ATOM 1307 C CA . ASN A 1 175 ? -2.156 -1.333 -1.402 1.00 98.12 175 ASN A CA 1
ATOM 1308 C C . ASN A 1 175 ? -3.670 -1.602 -1.451 1.00 98.12 175 ASN A C 1
ATOM 1310 O O . ASN A 1 175 ? -4.223 -2.196 -0.509 1.00 98.12 175 ASN A O 1
ATOM 1314 N N . PRO A 1 176 ? -4.352 -1.220 -2.545 1.00 98.56 176 PRO A N 1
ATOM 1315 C CA . PRO A 1 176 ? -5.770 -1.501 -2.721 1.00 98.56 176 PRO A CA 1
ATOM 1316 C C . PRO A 1 176 ? -6.101 -2.995 -2.642 1.00 98.56 176 PRO A C 1
ATOM 1318 O O . PRO A 1 176 ? -7.117 -3.364 -2.056 1.00 98.56 176 PRO A O 1
ATOM 1321 N N . ALA A 1 177 ? -5.236 -3.869 -3.166 1.00 98.50 177 ALA A N 1
ATOM 1322 C CA . ALA A 1 177 ? -5.452 -5.313 -3.147 1.00 98.50 177 ALA A CA 1
ATOM 1323 C C . ALA A 1 177 ? -5.400 -5.880 -1.718 1.00 98.50 177 ALA A C 1
ATOM 1325 O O . ALA A 1 177 ? -6.275 -6.660 -1.339 1.00 98.50 177 ALA A O 1
ATOM 1326 N N . VAL A 1 178 ? -4.452 -5.411 -0.895 1.00 97.88 178 VAL A N 1
ATOM 1327 C CA . VAL A 1 178 ? -4.388 -5.747 0.539 1.00 97.88 178 VAL A CA 1
ATOM 1328 C C . VAL A 1 178 ? -5.616 -5.208 1.264 1.00 97.88 178 VAL A C 1
ATOM 1330 O O . VAL A 1 178 ? -6.277 -5.953 1.977 1.00 97.88 178 VAL A O 1
ATOM 1333 N N . THR A 1 179 ? -5.976 -3.944 1.038 1.00 97.88 179 THR A N 1
ATOM 1334 C CA . THR A 1 179 ? -7.146 -3.316 1.675 1.00 97.88 179 THR A CA 1
ATOM 1335 C C . THR A 1 179 ? -8.429 -4.093 1.390 1.00 97.88 179 THR A C 1
ATOM 1337 O O . THR A 1 179 ? -9.209 -4.352 2.306 1.00 97.88 179 THR A O 1
ATOM 1340 N N . LEU A 1 180 ? -8.637 -4.496 0.133 1.00 98.00 180 LEU A N 1
ATOM 1341 C CA . LEU A 1 180 ? -9.802 -5.279 -0.257 1.00 98.00 180 LEU A CA 1
ATOM 1342 C C . LEU A 1 180 ? -9.775 -6.676 0.368 1.00 98.00 180 LEU A C 1
ATOM 1344 O O . LEU A 1 180 ? -10.788 -7.115 0.898 1.00 98.00 180 LEU A O 1
ATOM 1348 N N . ALA A 1 181 ? -8.630 -7.365 0.355 1.00 96.75 181 ALA A N 1
ATOM 1349 C CA . ALA A 1 181 ? -8.496 -8.670 1.001 1.00 96.75 181 ALA A CA 1
ATOM 1350 C C . ALA A 1 181 ? -8.761 -8.593 2.513 1.00 96.75 181 ALA A C 1
ATOM 1352 O O . ALA A 1 181 ? -9.495 -9.418 3.048 1.00 96.75 181 ALA A O 1
ATOM 1353 N N . MET A 1 182 ? -8.266 -7.567 3.207 1.00 95.00 182 MET A N 1
ATOM 1354 C CA . MET A 1 182 ? -8.565 -7.376 4.630 1.00 95.00 182 MET A CA 1
ATOM 1355 C C . MET A 1 182 ? -10.051 -7.067 4.873 1.00 95.00 182 MET A C 1
ATOM 1357 O O . MET A 1 182 ? -10.605 -7.491 5.889 1.00 95.00 182 MET A O 1
ATOM 1361 N N . ALA A 1 183 ? -10.720 -6.361 3.951 1.00 94.94 183 ALA A N 1
ATOM 1362 C CA . ALA A 1 183 ? -12.156 -6.074 4.043 1.00 94.94 183 ALA A CA 1
ATOM 1363 C C . ALA A 1 183 ? -13.010 -7.326 3.843 1.00 94.94 183 ALA A C 1
ATOM 1365 O O . ALA A 1 183 ? -13.978 -7.536 4.575 1.00 94.94 183 ALA A O 1
ATOM 1366 N N . VAL A 1 184 ? -12.620 -8.166 2.884 1.00 94.38 184 VAL A N 1
ATOM 1367 C CA . VAL A 1 184 ? -13.283 -9.437 2.609 1.00 94.38 184 VAL A CA 1
ATOM 1368 C C . VAL A 1 184 ? -13.025 -10.418 3.746 1.00 94.38 184 VAL A C 1
ATOM 1370 O O . VAL A 1 184 ? -13.987 -10.899 4.313 1.00 94.38 184 VAL A O 1
ATOM 1373 N N . TRP A 1 185 ? -11.772 -10.677 4.129 1.00 92.19 185 TRP A N 1
ATOM 1374 C CA . TRP A 1 185 ? -11.400 -11.855 4.929 1.00 92.19 185 TRP A CA 1
ATOM 1375 C C . TRP A 1 185 ? -11.023 -11.586 6.388 1.00 92.19 185 TRP A C 1
ATOM 1377 O O . TRP A 1 185 ? -10.831 -12.535 7.144 1.00 92.19 185 TRP A O 1
ATOM 1387 N N . ARG A 1 186 ? -10.828 -10.325 6.793 1.00 90.56 186 ARG A N 1
ATOM 1388 C CA . ARG A 1 186 ? -10.356 -9.955 8.147 1.00 90.56 186 ARG A CA 1
ATOM 1389 C C . ARG A 1 186 ? -11.227 -8.903 8.835 1.00 90.56 186 ARG A C 1
ATOM 1391 O O . ARG A 1 186 ? -10.838 -8.355 9.866 1.00 90.56 186 ARG A O 1
ATOM 1398 N N . GLY A 1 187 ? -12.410 -8.624 8.284 1.00 89.00 187 GLY A N 1
ATOM 1399 C CA . GLY A 1 187 ? -13.391 -7.714 8.879 1.00 89.00 187 GLY A CA 1
ATOM 1400 C C . GLY A 1 187 ? -12.988 -6.238 8.844 1.00 89.00 187 GLY A C 1
ATOM 1401 O O . GLY A 1 187 ? -13.495 -5.448 9.645 1.00 89.00 187 GLY A O 1
ATOM 1402 N N . PHE A 1 188 ? -12.078 -5.837 7.947 1.00 91.44 188 PHE A N 1
ATOM 1403 C CA . PHE A 1 188 ? -11.766 -4.420 7.776 1.00 91.44 188 PHE A CA 1
ATOM 1404 C C . PHE A 1 188 ? -13.020 -3.652 7.296 1.00 91.44 188 PHE A C 1
ATOM 1406 O O . PHE A 1 188 ? -13.715 -4.119 6.390 1.00 91.44 188 PHE A O 1
ATOM 1413 N N . PRO A 1 189 ? -13.362 -2.485 7.882 1.00 92.25 189 PRO A N 1
ATOM 1414 C CA . PRO A 1 189 ? -14.637 -1.831 7.598 1.00 92.25 189 PRO A CA 1
ATOM 1415 C C . PRO A 1 189 ? -14.778 -1.397 6.132 1.00 92.25 189 PRO A C 1
ATOM 1417 O O . PRO A 1 189 ? -14.098 -0.478 5.682 1.00 92.25 189 PRO A O 1
ATOM 1420 N N . TRP A 1 190 ? -15.752 -1.967 5.418 1.00 95.31 190 TRP A N 1
ATOM 1421 C CA . TRP A 1 190 ? -16.034 -1.663 4.004 1.00 95.31 190 TRP A CA 1
ATOM 1422 C C . TRP A 1 190 ? -16.212 -0.171 3.701 1.00 95.31 190 TRP A C 1
ATOM 1424 O O . TRP A 1 190 ? -15.728 0.328 2.691 1.00 95.31 190 TRP A O 1
ATOM 1434 N N . ARG A 1 191 ? -16.827 0.574 4.624 1.00 93.31 191 ARG A N 1
ATOM 1435 C CA . ARG A 1 191 ? -16.990 2.037 4.543 1.00 93.31 191 ARG A CA 1
ATOM 1436 C C . ARG A 1 191 ? -15.672 2.825 4.468 1.00 93.31 191 ARG A C 1
ATOM 1438 O O . ARG A 1 191 ? -15.685 3.946 3.977 1.00 93.31 191 ARG A O 1
ATOM 1445 N N . LYS A 1 192 ? -14.549 2.258 4.929 1.00 93.06 192 LYS A N 1
ATOM 1446 C CA . LYS A 1 192 ? -13.214 2.879 4.839 1.00 93.06 192 LYS A CA 1
ATOM 1447 C C . LYS A 1 192 ? -12.501 2.574 3.516 1.00 93.06 192 LYS A C 1
ATOM 1449 O O . LYS A 1 192 ? -11.620 3.332 3.120 1.00 93.06 192 LYS A O 1
ATOM 1454 N N . VAL A 1 193 ? -12.881 1.501 2.814 1.00 96.50 193 VAL A N 1
ATOM 1455 C CA . VAL A 1 193 ? -12.179 1.009 1.612 1.00 96.50 193 VAL A CA 1
ATOM 1456 C C . VAL A 1 193 ? -12.045 2.080 0.516 1.00 96.50 193 VAL A C 1
ATOM 1458 O O . VAL A 1 193 ? -10.922 2.277 0.051 1.00 96.50 193 VAL A O 1
ATOM 1461 N N . PRO A 1 194 ? -13.097 2.840 0.135 1.00 96.94 194 PRO A N 1
ATOM 1462 C CA . PRO A 1 194 ? -12.958 3.872 -0.897 1.00 96.94 194 PRO A CA 1
ATOM 1463 C C . PRO A 1 194 ? -11.978 4.987 -0.509 1.00 96.94 194 PRO A C 1
ATOM 1465 O O . PRO A 1 194 ? -11.218 5.461 -1.350 1.00 96.94 194 PRO A O 1
ATOM 1468 N N . GLY A 1 195 ? -11.965 5.381 0.770 1.00 95.44 195 GLY A N 1
ATOM 1469 C CA . GLY A 1 195 ? -11.031 6.385 1.281 1.00 95.44 195 GLY A CA 1
ATOM 1470 C C . GLY A 1 195 ? -9.586 5.886 1.263 1.00 95.44 195 GLY A C 1
ATOM 1471 O O . GLY A 1 195 ? -8.701 6.608 0.817 1.00 95.44 195 GLY A O 1
ATOM 1472 N N . TYR A 1 196 ? -9.355 4.626 1.652 1.00 97.12 196 TYR A N 1
ATOM 1473 C CA . TYR A 1 196 ? -8.037 3.988 1.561 1.00 97.12 196 TYR A CA 1
ATOM 1474 C C . TYR A 1 196 ? -7.538 3.964 0.113 1.00 97.12 196 TYR A C 1
ATOM 1476 O O . TYR A 1 196 ? -6.426 4.412 -0.151 1.00 97.12 196 TYR A O 1
ATOM 1484 N N . PHE A 1 197 ? -8.375 3.528 -0.837 1.00 98.25 197 PHE A N 1
ATOM 1485 C CA . PHE A 1 197 ? -8.012 3.492 -2.259 1.00 98.25 197 PHE A CA 1
ATOM 1486 C C . PHE A 1 197 ? -7.628 4.877 -2.784 1.00 98.25 197 PHE A C 1
ATOM 1488 O O . PHE A 1 197 ? -6.619 5.016 -3.475 1.00 98.25 197 PHE A O 1
ATOM 1495 N N . LEU A 1 198 ? -8.411 5.904 -2.441 1.00 97.81 198 LEU A N 1
ATOM 1496 C CA . LEU A 1 198 ? -8.141 7.275 -2.862 1.00 97.81 198 LEU A CA 1
ATOM 1497 C C . LEU A 1 198 ? -6.822 7.794 -2.278 1.00 97.81 198 LEU A C 1
ATOM 1499 O O . LEU A 1 198 ? -5.995 8.322 -3.018 1.00 97.81 198 LEU A O 1
ATOM 1503 N N . CYS A 1 199 ? -6.596 7.621 -0.974 1.00 97.38 199 CYS A N 1
ATOM 1504 C CA . CYS A 1 199 ? -5.370 8.067 -0.313 1.00 97.38 199 CYS A CA 1
ATOM 1505 C C . CYS A 1 199 ? -4.131 7.347 -0.851 1.00 97.38 199 CYS A C 1
ATOM 1507 O O . CYS A 1 199 ? -3.131 8.005 -1.133 1.00 97.38 199 CYS A O 1
ATOM 1509 N N . GLN A 1 200 ? -4.209 6.032 -1.064 1.00 98.50 200 GLN A N 1
ATOM 1510 C CA . GLN A 1 200 ? -3.133 5.243 -1.668 1.00 98.50 200 GLN A CA 1
ATOM 1511 C C . GLN A 1 200 ? -2.820 5.731 -3.086 1.00 98.50 200 GLN A C 1
ATOM 1513 O O . GLN A 1 200 ? -1.660 5.968 -3.421 1.00 98.50 200 GLN A O 1
ATOM 1518 N N . LEU A 1 201 ? -3.847 5.946 -3.915 1.00 98.56 201 LEU A N 1
ATOM 1519 C CA . LEU A 1 201 ? -3.678 6.434 -5.283 1.00 98.56 201 LEU A CA 1
ATOM 1520 C C . LEU A 1 201 ? -3.046 7.833 -5.320 1.00 98.56 201 LEU A C 1
ATOM 1522 O O . LEU A 1 201 ? -2.096 8.057 -6.068 1.00 98.56 201 LEU A O 1
ATOM 1526 N N . LEU A 1 202 ? -3.539 8.765 -4.500 1.00 97.94 202 LEU A N 1
ATOM 1527 C CA . LEU A 1 202 ? -2.986 10.118 -4.408 1.00 97.94 202 LEU A CA 1
ATOM 1528 C C . LEU A 1 202 ? -1.545 10.102 -3.882 1.00 97.94 202 LEU A C 1
ATOM 1530 O O . LEU A 1 202 ? -0.688 10.787 -4.438 1.00 97.94 202 LEU A O 1
ATOM 1534 N N . GLY A 1 203 ? -1.259 9.275 -2.874 1.00 96.56 203 GLY A N 1
ATOM 1535 C CA . GLY A 1 203 ? 0.092 9.073 -2.353 1.00 96.56 203 GLY A CA 1
ATOM 1536 C C . GLY A 1 203 ? 1.045 8.560 -3.430 1.00 96.56 203 GLY A C 1
ATOM 1537 O O . GLY A 1 203 ? 2.134 9.104 -3.608 1.00 96.56 203 GLY A O 1
ATOM 1538 N N . ALA A 1 204 ? 0.607 7.578 -4.221 1.00 98.50 204 ALA A N 1
ATOM 1539 C CA . ALA A 1 204 ? 1.367 7.045 -5.345 1.00 98.50 204 ALA A CA 1
ATOM 1540 C C . ALA A 1 204 ? 1.639 8.099 -6.438 1.00 98.50 204 ALA A C 1
ATOM 1542 O O . ALA A 1 204 ? 2.764 8.192 -6.932 1.00 98.50 204 ALA A O 1
ATOM 1543 N N . ILE A 1 205 ? 0.646 8.927 -6.790 1.00 98.25 205 ILE A N 1
ATOM 1544 C CA . ILE A 1 205 ? 0.813 10.039 -7.745 1.00 98.25 205 ILE A CA 1
ATOM 1545 C C . ILE A 1 205 ? 1.857 11.036 -7.227 1.00 98.25 205 ILE A C 1
ATOM 1547 O O . ILE A 1 205 ? 2.791 11.379 -7.954 1.00 98.25 205 ILE A O 1
ATOM 1551 N N . CYS A 1 206 ? 1.728 11.482 -5.974 1.00 92.94 206 CYS A N 1
ATOM 1552 C CA . CYS A 1 206 ? 2.655 12.434 -5.360 1.00 92.94 206 CYS A CA 1
ATOM 1553 C C . CYS A 1 206 ? 4.074 11.867 -5.251 1.00 92.94 206 CYS A C 1
ATOM 1555 O O . CYS A 1 206 ? 5.038 12.561 -5.571 1.00 92.94 206 CYS A O 1
ATOM 1557 N N . GLY A 1 207 ? 4.208 10.597 -4.864 1.00 87.94 207 GLY A N 1
ATOM 1558 C CA . GLY A 1 207 ? 5.505 9.941 -4.737 1.00 87.94 207 GLY A CA 1
ATOM 1559 C C . GLY A 1 207 ? 6.241 9.876 -6.070 1.00 87.94 207 GLY A C 1
ATOM 1560 O O . GLY A 1 207 ? 7.396 10.291 -6.171 1.00 87.94 207 GLY A O 1
ATOM 1561 N N . ALA A 1 208 ? 5.544 9.460 -7.128 1.00 95.19 208 ALA A N 1
ATOM 1562 C CA . ALA A 1 208 ? 6.106 9.474 -8.470 1.00 95.19 208 ALA A CA 1
ATOM 1563 C C . ALA A 1 208 ? 6.414 10.905 -8.958 1.00 95.19 208 ALA A C 1
ATOM 1565 O O . ALA A 1 208 ? 7.392 11.095 -9.678 1.00 95.19 208 ALA A O 1
ATOM 1566 N N . ALA A 1 209 ? 5.629 11.920 -8.562 1.00 87.69 209 ALA A N 1
ATOM 1567 C CA . ALA A 1 209 ? 5.835 13.311 -8.981 1.00 87.69 209 ALA A CA 1
ATOM 1568 C C . ALA A 1 209 ? 7.148 13.869 -8.432 1.00 87.69 209 ALA A C 1
ATOM 1570 O O . ALA A 1 209 ? 7.901 14.518 -9.162 1.00 87.69 209 ALA A O 1
ATOM 1571 N N . ILE A 1 210 ? 7.447 13.555 -7.170 1.00 85.31 210 ILE A N 1
ATOM 1572 C CA . ILE A 1 210 ? 8.707 13.916 -6.516 1.00 85.31 210 ILE A CA 1
ATOM 1573 C C . ILE A 1 210 ? 9.885 13.263 -7.249 1.00 85.31 210 ILE A C 1
ATOM 1575 O O . ILE A 1 210 ? 10.847 13.948 -7.601 1.00 85.31 210 ILE A O 1
ATOM 1579 N N . VAL A 1 211 ? 9.795 11.963 -7.557 1.00 88.00 211 VAL A N 1
ATOM 1580 C CA . VAL A 1 211 ? 10.858 11.255 -8.292 1.00 88.00 211 VAL A CA 1
ATOM 1581 C C . VAL A 1 211 ? 11.021 11.797 -9.710 1.00 88.00 211 VAL A C 1
ATOM 1583 O O . VAL A 1 211 ? 12.149 12.012 -10.152 1.00 88.00 211 VAL A O 1
ATOM 1586 N N . TYR A 1 212 ? 9.924 12.074 -10.419 1.00 91.75 212 TYR A N 1
ATOM 1587 C CA . TYR A 1 212 ? 9.985 12.683 -11.745 1.00 91.75 212 TYR A CA 1
ATOM 1588 C C . TYR A 1 212 ? 10.666 14.049 -11.695 1.00 91.75 212 TYR A C 1
ATOM 1590 O O . TYR A 1 212 ? 11.535 14.312 -12.519 1.00 91.75 212 TYR A O 1
ATOM 1598 N N . GLY A 1 213 ? 10.332 14.893 -10.713 1.00 84.62 213 GLY A N 1
ATOM 1599 C CA . GLY A 1 213 ? 11.008 16.170 -10.489 1.00 84.62 213 GLY A CA 1
ATOM 1600 C C . GLY A 1 213 ? 12.516 16.001 -10.286 1.00 84.62 213 GLY A C 1
ATOM 1601 O O . GLY A 1 213 ? 13.295 16.681 -10.953 1.00 84.62 213 GLY A O 1
ATOM 1602 N N . ASN A 1 214 ? 12.920 15.045 -9.444 1.00 84.75 214 ASN A N 1
ATOM 1603 C CA . ASN A 1 214 ? 14.325 14.749 -9.150 1.00 84.75 214 ASN A CA 1
ATOM 1604 C C . ASN A 1 214 ? 15.110 14.256 -10.381 1.00 84.75 214 ASN A C 1
ATOM 1606 O O . ASN A 1 214 ? 16.234 14.689 -10.617 1.00 84.75 214 ASN A O 1
ATOM 1610 N N . TYR A 1 215 ? 14.516 13.377 -11.194 1.00 89.00 215 TYR A N 1
ATOM 1611 C CA . TYR A 1 215 ? 15.175 12.779 -12.362 1.00 89.00 215 TYR A CA 1
ATOM 1612 C C . TYR A 1 215 ? 14.857 13.476 -13.692 1.00 89.00 215 TYR A C 1
ATOM 1614 O O . TYR A 1 215 ? 15.345 13.037 -14.733 1.00 89.00 215 TYR A O 1
ATOM 1622 N N . LYS A 1 216 ? 14.088 14.574 -13.694 1.00 90.19 216 LYS A N 1
ATOM 1623 C CA . LYS A 1 216 ? 13.608 15.247 -14.914 1.00 90.19 216 LYS A CA 1
ATOM 1624 C C . LYS A 1 216 ? 14.737 15.552 -15.896 1.00 90.19 216 LYS A C 1
ATOM 1626 O O . LYS A 1 216 ? 14.586 15.292 -17.085 1.00 90.19 216 LYS A O 1
ATOM 1631 N N . THR A 1 217 ? 15.854 16.089 -15.407 1.00 89.25 217 THR A N 1
ATOM 1632 C CA . THR A 1 217 ? 17.009 16.452 -16.243 1.00 89.25 217 THR A CA 1
ATOM 1633 C C . THR A 1 217 ? 17.656 15.222 -16.872 1.00 89.25 217 THR A C 1
ATOM 1635 O O . THR A 1 217 ? 17.897 15.211 -18.075 1.00 89.25 217 THR A O 1
ATOM 1638 N N . ALA A 1 218 ? 17.875 14.160 -16.093 1.00 88.25 218 ALA A N 1
ATOM 1639 C CA . ALA A 1 218 ? 18.431 12.905 -16.595 1.00 88.25 218 ALA A CA 1
ATOM 1640 C C . ALA A 1 218 ? 17.494 12.245 -17.623 1.00 88.25 218 ALA A C 1
ATOM 1642 O O . ALA A 1 218 ? 17.942 11.809 -18.681 1.00 88.25 218 ALA A O 1
ATOM 1643 N N . ILE A 1 219 ? 16.183 12.256 -17.369 1.00 95.19 219 ILE A N 1
ATOM 1644 C CA . ILE A 1 219 ? 15.168 11.794 -18.325 1.00 95.19 219 ILE A CA 1
ATOM 1645 C C . ILE A 1 219 ? 15.236 12.616 -19.617 1.00 95.19 219 ILE A C 1
ATOM 1647 O O . ILE A 1 219 ? 15.266 12.043 -20.698 1.00 95.19 219 ILE A O 1
ATOM 1651 N N . SER A 1 220 ? 15.323 13.947 -19.529 1.00 95.12 220 SER A N 1
ATOM 1652 C CA . SER A 1 220 ? 15.456 14.805 -20.712 1.00 95.12 220 SER A CA 1
ATOM 1653 C C . SER A 1 220 ? 16.724 14.511 -21.519 1.00 95.12 220 SER A C 1
ATOM 1655 O O . SER A 1 220 ? 16.665 14.547 -22.743 1.00 95.12 220 SER A O 1
ATOM 1657 N N . ILE A 1 221 ? 17.851 14.204 -20.867 1.00 95.62 221 ILE A N 1
ATOM 1658 C CA . ILE A 1 221 ? 19.084 13.792 -21.557 1.00 95.62 221 ILE A CA 1
ATOM 1659 C C . ILE A 1 221 ? 18.859 12.461 -22.285 1.00 95.62 221 ILE A C 1
ATOM 1661 O O . ILE A 1 221 ? 19.167 12.362 -23.469 1.00 95.62 221 ILE A O 1
ATOM 1665 N N . LYS A 1 222 ? 18.282 11.456 -21.607 1.00 95.88 222 LYS A N 1
ATOM 1666 C CA . LYS A 1 222 ? 18.002 10.131 -22.190 1.00 95.88 222 LYS A CA 1
ATOM 1667 C C . LYS A 1 222 ? 17.055 10.208 -23.389 1.00 95.88 222 LYS A C 1
ATOM 1669 O O . LYS A 1 222 ? 17.262 9.512 -24.376 1.00 95.88 222 LYS A O 1
ATOM 1674 N N . GLU A 1 223 ? 16.027 11.040 -23.296 1.00 95.62 223 GLU A N 1
ATOM 1675 C CA . GLU A 1 223 ? 14.997 11.197 -24.328 1.00 95.62 223 GLU A CA 1
ATOM 1676 C C . GLU A 1 223 ? 15.403 12.194 -25.431 1.00 95.62 223 GLU A C 1
ATOM 1678 O O . GLU A 1 223 ? 14.674 12.362 -26.403 1.00 95.62 223 GLU A O 1
ATOM 1683 N N . GLY A 1 224 ? 16.551 12.872 -25.299 1.00 94.81 224 GLY A N 1
ATOM 1684 C CA . GLY A 1 224 ? 17.049 13.829 -26.293 1.00 94.81 224 GLY A CA 1
ATOM 1685 C C . GLY A 1 224 ? 16.368 15.202 -26.269 1.00 94.81 224 GLY A C 1
ATOM 1686 O O . GLY A 1 224 ? 16.495 15.967 -27.223 1.00 94.81 224 GLY A O 1
ATOM 1687 N N . GLY A 1 225 ? 15.643 15.549 -25.200 1.00 93.56 225 GLY A N 1
ATOM 1688 C CA . GLY A 1 225 ? 15.026 16.867 -25.063 1.00 93.56 225 GLY A CA 1
ATOM 1689 C C . GLY A 1 225 ? 14.100 17.043 -23.857 1.00 93.56 225 GLY A C 1
ATOM 1690 O O . GLY A 1 225 ? 13.544 16.099 -23.294 1.00 93.56 225 GLY A O 1
ATOM 1691 N N . ASN A 1 226 ? 13.871 18.304 -23.477 1.00 88.94 226 ASN A N 1
ATOM 1692 C CA . ASN A 1 226 ? 13.007 18.667 -22.343 1.00 88.94 226 ASN A CA 1
ATOM 1693 C C . ASN A 1 226 ? 11.513 18.395 -22.563 1.00 88.94 226 ASN A C 1
ATOM 1695 O O . ASN A 1 226 ? 10.766 18.305 -21.589 1.00 88.94 226 ASN A O 1
ATOM 1699 N N . HIS A 1 227 ? 11.091 18.258 -23.820 1.00 88.94 227 HIS A N 1
ATOM 1700 C CA . HIS A 1 227 ? 9.692 18.074 -24.216 1.00 88.94 227 HIS A CA 1
ATOM 1701 C C . HIS A 1 227 ? 9.421 16.697 -24.839 1.00 88.94 227 HIS A C 1
ATOM 1703 O O . HIS A 1 227 ? 8.325 16.461 -25.334 1.00 88.94 227 HIS A O 1
ATOM 1709 N N . ILE A 1 228 ? 10.404 15.791 -24.818 1.00 93.31 228 ILE A N 1
ATOM 1710 C CA . ILE A 1 228 ? 10.295 14.454 -25.409 1.00 93.31 228 ILE A CA 1
ATOM 1711 C C . ILE A 1 228 ? 10.045 13.447 -24.289 1.00 93.31 228 ILE A C 1
ATOM 1713 O O . ILE A 1 228 ? 10.849 13.345 -23.365 1.00 93.31 228 ILE A O 1
ATOM 1717 N N . ARG A 1 229 ? 8.909 12.747 -24.330 1.00 94.00 229 ARG A N 1
ATOM 1718 C CA . ARG A 1 229 ? 8.511 11.753 -23.324 1.00 94.00 229 ARG A CA 1
ATOM 1719 C C . ARG A 1 229 ? 7.923 10.526 -24.010 1.00 94.00 229 ARG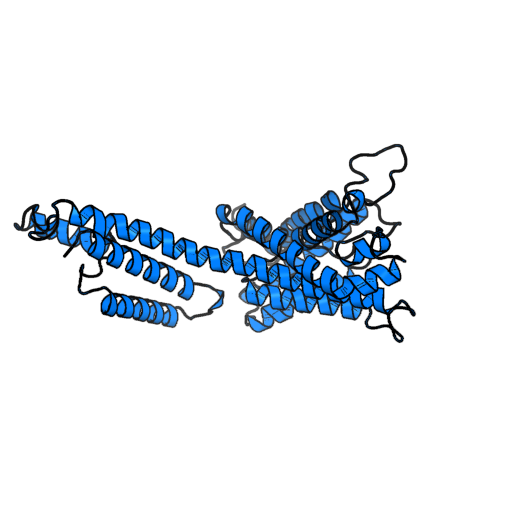 A C 1
ATOM 1721 O O . ARG A 1 229 ? 6.801 10.572 -24.513 1.00 94.00 229 ARG A O 1
ATOM 1728 N N . THR A 1 230 ? 8.684 9.437 -24.042 1.00 90.19 230 THR A N 1
ATOM 1729 C CA . THR A 1 230 ? 8.305 8.188 -24.718 1.00 90.19 230 THR A CA 1
ATOM 1730 C C . THR A 1 230 ? 8.069 7.041 -23.736 1.00 90.19 230 THR A C 1
ATOM 1732 O O . THR A 1 230 ? 8.372 7.123 -22.547 1.00 90.19 230 THR A O 1
ATOM 1735 N N . LEU A 1 231 ? 7.532 5.920 -24.224 1.00 85.69 231 LEU A N 1
ATOM 1736 C CA . LEU A 1 231 ? 7.333 4.732 -23.389 1.00 85.69 231 LEU A CA 1
ATOM 1737 C C . LEU A 1 231 ? 8.642 4.160 -22.811 1.00 85.69 231 LEU A C 1
ATOM 1739 O O . LEU A 1 231 ? 8.580 3.462 -21.800 1.00 85.69 231 LEU A O 1
ATOM 1743 N N . ALA A 1 232 ? 9.805 4.505 -23.382 1.00 84.81 232 ALA A N 1
ATOM 1744 C CA . ALA A 1 232 ? 11.110 4.045 -22.913 1.00 84.81 232 ALA A CA 1
ATOM 1745 C C . ALA A 1 232 ? 11.405 4.464 -21.463 1.00 84.81 232 ALA A C 1
ATOM 1747 O O . ALA A 1 232 ? 11.939 3.672 -20.694 1.00 84.81 232 ALA A O 1
ATOM 1748 N N . THR A 1 233 ? 11.022 5.682 -21.067 1.00 93.19 233 THR A N 1
ATOM 1749 C CA . THR A 1 233 ? 11.198 6.191 -19.693 1.00 93.19 233 THR A CA 1
ATOM 1750 C C . THR A 1 233 ? 9.913 6.155 -18.860 1.00 93.19 233 THR A C 1
ATOM 1752 O O . THR A 1 233 ? 9.981 6.199 -17.630 1.00 93.19 233 THR A O 1
ATOM 1755 N N . ALA A 1 234 ? 8.737 5.984 -19.482 1.00 91.12 234 ALA A N 1
ATOM 1756 C CA . ALA A 1 234 ? 7.472 5.796 -18.758 1.00 91.12 234 ALA A CA 1
ATOM 1757 C C . ALA A 1 234 ? 7.498 4.538 -17.869 1.00 91.12 234 ALA A C 1
ATOM 1759 O O . ALA A 1 234 ? 6.970 4.548 -16.752 1.00 91.12 234 ALA A O 1
ATOM 1760 N N . GLY A 1 235 ? 8.161 3.478 -18.349 1.00 88.75 235 GLY A N 1
ATOM 1761 C CA . GLY A 1 235 ? 8.336 2.213 -17.632 1.00 88.75 235 GLY A CA 1
ATOM 1762 C C . GLY A 1 235 ? 9.204 2.296 -16.372 1.00 88.75 235 GLY A C 1
ATOM 1763 O O . GLY A 1 235 ? 9.287 1.331 -15.621 1.00 88.75 235 GLY A O 1
ATOM 1764 N N . TYR A 1 236 ? 9.838 3.440 -16.089 1.00 93.81 236 TYR A N 1
ATOM 1765 C CA . TYR A 1 236 ? 10.546 3.630 -14.817 1.00 93.81 236 TYR A CA 1
ATOM 1766 C C . TYR A 1 236 ? 9.571 3.925 -13.667 1.00 93.81 236 TYR A C 1
ATOM 1768 O O . TYR A 1 236 ? 9.889 3.681 -12.502 1.00 93.81 236 TYR A O 1
ATOM 1776 N N . PHE A 1 237 ? 8.370 4.411 -13.990 1.00 94.19 237 PHE A N 1
ATOM 1777 C CA . PHE A 1 237 ? 7.355 4.840 -13.030 1.00 94.19 237 PHE A CA 1
ATOM 1778 C C . PHE A 1 237 ? 6.233 3.805 -12.872 1.00 94.19 237 PHE A C 1
ATOM 1780 O O . PHE A 1 237 ? 5.900 3.424 -11.750 1.00 94.19 237 PHE A O 1
ATOM 1787 N N . GLY A 1 238 ? 5.668 3.337 -13.987 1.00 89.75 238 GLY A N 1
ATOM 1788 C CA . GLY A 1 238 ? 4.676 2.257 -14.027 1.00 89.75 238 GLY A CA 1
ATOM 1789 C C . GLY A 1 238 ? 5.269 0.975 -14.601 1.00 89.75 238 GLY A C 1
ATOM 1790 O O . GLY A 1 238 ? 6.382 0.981 -15.117 1.00 89.75 238 GLY A O 1
ATOM 1791 N N . THR A 1 239 ? 4.534 -0.130 -14.535 1.00 91.31 239 THR A N 1
ATOM 1792 C CA . THR A 1 239 ? 5.028 -1.393 -15.081 1.00 91.31 239 THR A CA 1
ATOM 1793 C C . THR A 1 239 ? 4.794 -1.515 -16.585 1.00 91.31 239 THR A C 1
ATOM 1795 O O . THR A 1 239 ? 3.828 -0.989 -17.143 1.00 91.31 239 THR A O 1
ATOM 1798 N N . VAL A 1 240 ? 5.686 -2.213 -17.277 1.00 88.81 240 VAL A N 1
ATOM 1799 C CA . VAL A 1 240 ? 5.553 -2.515 -18.705 1.00 88.81 240 VAL A CA 1
ATOM 1800 C C . VAL A 1 240 ? 5.926 -3.983 -18.875 1.00 88.81 240 VAL A C 1
ATOM 1802 O O . VAL A 1 240 ? 6.964 -4.387 -18.351 1.00 88.81 240 VAL A O 1
ATOM 1805 N N . PRO A 1 241 ? 5.097 -4.796 -19.549 1.00 89.75 241 PRO A N 1
ATOM 1806 C CA . PRO A 1 241 ? 5.423 -6.196 -19.756 1.00 89.75 241 PRO A CA 1
ATOM 1807 C C . PRO A 1 241 ? 6.505 -6.341 -20.824 1.00 89.75 241 PRO A C 1
ATOM 1809 O O . PRO A 1 241 ? 6.585 -5.523 -21.741 1.00 89.75 241 PRO A O 1
ATOM 1812 N N . LEU A 1 242 ? 7.280 -7.421 -20.753 1.00 89.12 242 LEU A N 1
ATOM 1813 C CA . LEU A 1 242 ? 8.174 -7.797 -21.848 1.00 89.12 242 LEU A CA 1
ATOM 1814 C C . LEU A 1 242 ? 7.380 -8.194 -23.102 1.00 89.12 242 LEU A C 1
ATOM 1816 O O . LEU A 1 242 ? 6.287 -8.757 -23.008 1.00 89.12 242 LEU A O 1
ATOM 1820 N N . ASP A 1 243 ? 7.957 -7.948 -24.281 1.00 85.75 243 ASP A N 1
ATOM 1821 C CA . ASP A 1 243 ? 7.267 -8.088 -25.574 1.00 85.75 243 ASP A CA 1
ATOM 1822 C C . ASP A 1 243 ? 6.716 -9.498 -25.839 1.00 85.75 243 ASP A C 1
ATOM 1824 O O . ASP A 1 243 ? 5.665 -9.648 -26.463 1.00 85.75 243 ASP A O 1
ATOM 1828 N N . TYR A 1 244 ? 7.386 -10.540 -25.332 1.00 85.25 244 TYR A N 1
ATOM 1829 C CA . TYR A 1 244 ? 6.954 -11.932 -25.506 1.00 85.25 244 TYR A CA 1
ATOM 1830 C C . TYR A 1 244 ? 5.766 -12.326 -24.616 1.00 85.25 244 TYR A C 1
ATOM 1832 O O . TYR A 1 244 ? 5.156 -13.375 -24.830 1.00 85.25 244 TYR A O 1
ATOM 1840 N N . MET A 1 245 ? 5.431 -11.527 -23.600 1.00 87.38 245 MET A N 1
ATOM 1841 C CA . MET A 1 245 ? 4.358 -11.865 -22.671 1.00 87.38 245 MET A CA 1
ATOM 1842 C C . MET A 1 245 ? 3.003 -11.748 -23.357 1.00 87.38 245 MET A C 1
ATOM 1844 O O . MET A 1 245 ? 2.710 -10.740 -23.994 1.00 87.38 245 MET A O 1
ATOM 1848 N N . THR A 1 246 ? 2.123 -12.729 -23.178 1.00 87.50 246 THR A N 1
ATOM 1849 C CA . THR A 1 246 ? 0.710 -12.613 -23.578 1.00 87.50 246 THR A CA 1
ATOM 1850 C C . THR A 1 246 ? -0.095 -11.919 -22.480 1.00 87.50 246 THR A C 1
ATOM 1852 O O . THR A 1 246 ? 0.341 -11.861 -21.335 1.00 87.50 246 THR A O 1
ATOM 1855 N N . ASN A 1 247 ? -1.303 -11.431 -22.777 1.00 84.19 247 ASN A N 1
ATOM 1856 C CA . ASN A 1 247 ? -2.160 -10.825 -21.744 1.00 84.19 247 ASN A CA 1
ATOM 1857 C C . ASN A 1 247 ? -2.543 -11.812 -20.632 1.00 84.19 247 ASN A C 1
ATOM 1859 O O . ASN A 1 247 ? -2.657 -11.419 -19.474 1.00 84.19 247 ASN A O 1
ATOM 1863 N N . VAL A 1 248 ? -2.711 -13.092 -20.980 1.00 89.69 248 VAL A N 1
ATOM 1864 C CA . VAL A 1 248 ? -2.946 -14.167 -20.006 1.00 89.69 248 VAL A CA 1
ATOM 1865 C C . VAL A 1 248 ? -1.703 -14.380 -19.147 1.00 89.69 248 VAL A C 1
ATOM 1867 O O . VAL A 1 248 ? -1.821 -14.449 -17.929 1.00 89.69 248 VAL A O 1
ATOM 1870 N N . GLY A 1 249 ? -0.518 -14.410 -19.765 1.00 91.56 249 GLY A N 1
ATOM 1871 C CA . GLY A 1 249 ? 0.749 -14.493 -19.040 1.00 91.56 249 GLY A CA 1
ATOM 1872 C C . GLY A 1 249 ? 0.948 -13.315 -18.088 1.00 91.56 249 GLY A C 1
ATOM 1873 O O . GLY A 1 249 ? 1.282 -13.529 -16.931 1.00 91.56 249 GLY A O 1
ATOM 1874 N N . CYS A 1 250 ? 0.675 -12.085 -18.536 1.00 92.38 250 CYS A N 1
ATOM 1875 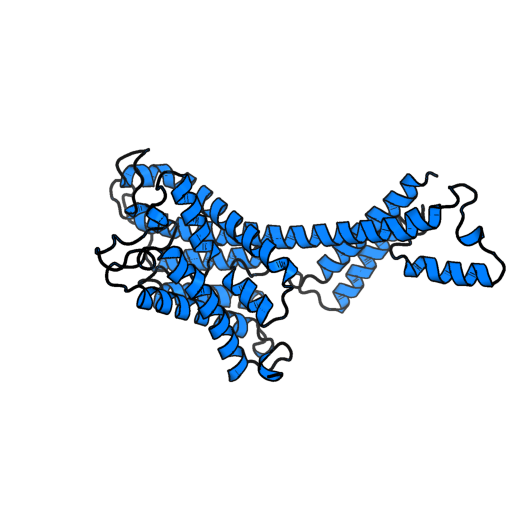C CA . CYS A 1 250 ? 0.772 -10.893 -17.692 1.00 92.38 250 CYS A CA 1
ATOM 1876 C C . CYS A 1 250 ? -0.152 -10.976 -16.473 1.00 92.38 250 CYS A C 1
ATOM 1878 O O . CYS A 1 250 ? 0.284 -10.757 -15.349 1.00 92.38 250 CYS A O 1
ATOM 1880 N N . PHE A 1 251 ? -1.418 -11.338 -16.698 1.00 94.31 251 PHE A N 1
ATOM 1881 C CA . PHE A 1 251 ? -2.366 -11.541 -15.608 1.00 94.31 251 PHE A CA 1
ATOM 1882 C C . PHE A 1 251 ? -1.884 -12.601 -14.621 1.00 94.31 251 PHE A C 1
ATOM 1884 O O . PHE A 1 251 ? -1.953 -12.379 -13.418 1.00 94.31 251 PHE A O 1
ATOM 1891 N N . PHE A 1 252 ? -1.401 -13.740 -15.120 1.00 95.81 252 PHE A N 1
ATOM 1892 C CA . PHE A 1 252 ? -0.993 -14.858 -14.278 1.00 95.81 252 PHE A CA 1
ATOM 1893 C C . PHE A 1 252 ? 0.256 -14.543 -13.445 1.00 95.81 252 PHE A C 1
ATOM 1895 O O . PHE A 1 252 ? 0.303 -14.896 -12.269 1.00 95.81 252 PHE A O 1
ATOM 1902 N N . ASP A 1 253 ? 1.227 -13.836 -14.024 1.00 95.69 253 ASP A N 1
ATOM 1903 C CA . ASP A 1 253 ? 2.432 -13.372 -13.327 1.00 95.69 253 ASP A CA 1
ATOM 1904 C C . ASP A 1 253 ? 2.070 -12.447 -12.152 1.00 95.69 253 ASP A C 1
ATOM 1906 O O . ASP A 1 253 ? 2.454 -12.686 -11.005 1.00 95.69 253 ASP A O 1
ATOM 1910 N N . GLU A 1 254 ? 1.209 -11.458 -12.406 1.00 96.88 254 GLU A N 1
ATOM 1911 C CA . GLU A 1 254 ? 0.746 -10.531 -11.375 1.00 96.88 254 GLU A CA 1
ATOM 1912 C C . GLU A 1 254 ? -0.135 -11.213 -10.310 1.00 96.88 254 GLU A C 1
ATOM 1914 O O . GLU A 1 254 ? -0.036 -10.928 -9.109 1.00 96.88 254 GLU A O 1
ATOM 1919 N N . PHE A 1 255 ? -0.994 -12.137 -10.746 1.00 98.19 255 PHE A N 1
ATOM 1920 C CA . PHE A 1 255 ? -1.838 -12.953 -9.881 1.00 98.19 255 PHE A CA 1
ATOM 1921 C C . PHE A 1 255 ? -0.993 -13.768 -8.897 1.00 98.19 255 PHE A C 1
ATOM 1923 O O . PHE A 1 255 ? -1.259 -13.726 -7.695 1.00 98.19 255 PHE A O 1
ATOM 1930 N N . ILE A 1 256 ? 0.049 -14.459 -9.377 1.00 98.00 256 ILE A N 1
ATOM 1931 C CA . ILE A 1 256 ? 0.963 -15.230 -8.522 1.00 98.00 256 ILE A CA 1
ATOM 1932 C C . ILE A 1 256 ? 1.682 -14.305 -7.547 1.00 98.00 256 ILE A C 1
ATOM 1934 O O . ILE A 1 256 ? 1.671 -14.570 -6.344 1.00 98.00 256 ILE A O 1
ATOM 1938 N N . GLY A 1 257 ? 2.282 -13.218 -8.042 1.00 97.88 257 GLY A N 1
ATOM 1939 C CA . GLY A 1 257 ? 3.028 -12.286 -7.197 1.00 97.88 257 GLY A CA 1
ATOM 1940 C C . GLY A 1 257 ? 2.172 -11.749 -6.050 1.00 97.88 257 GLY A C 1
ATOM 1941 O O . GLY A 1 257 ? 2.592 -11.746 -4.892 1.00 97.88 257 GLY A O 1
ATOM 1942 N N . THR A 1 258 ? 0.926 -11.376 -6.342 1.00 98.38 258 THR A N 1
ATOM 1943 C CA . THR A 1 258 ? 0.025 -10.818 -5.327 1.00 98.38 258 THR A CA 1
ATOM 1944 C C . THR A 1 258 ? -0.561 -11.885 -4.401 1.00 98.38 258 THR A C 1
ATOM 1946 O O . THR A 1 258 ? -0.763 -11.623 -3.213 1.00 98.38 258 THR A O 1
ATOM 1949 N N . ALA A 1 259 ? -0.784 -13.107 -4.896 1.00 98.50 259 ALA A N 1
ATOM 1950 C CA . ALA A 1 259 ? -1.175 -14.236 -4.056 1.00 98.50 259 ALA A CA 1
ATOM 1951 C C . ALA A 1 259 ? -0.080 -14.586 -3.041 1.00 98.50 259 ALA A C 1
ATOM 1953 O O . ALA A 1 259 ? -0.378 -14.730 -1.855 1.00 98.50 259 ALA A O 1
ATOM 1954 N N . LEU A 1 260 ? 1.184 -14.643 -3.476 1.00 98.19 260 LEU A N 1
ATOM 1955 C CA . LEU A 1 260 ? 2.336 -14.850 -2.595 1.00 98.19 260 LEU A CA 1
ATOM 1956 C C . LEU A 1 260 ? 2.466 -13.725 -1.564 1.00 98.19 260 LEU A C 1
ATOM 1958 O O . LEU A 1 260 ? 2.719 -14.000 -0.390 1.00 98.19 260 LEU A O 1
ATOM 1962 N N . LEU A 1 261 ? 2.239 -12.474 -1.980 1.00 97.75 261 LEU A N 1
ATOM 1963 C CA . LEU A 1 261 ? 2.263 -11.324 -1.080 1.00 97.75 261 LEU A CA 1
ATOM 1964 C C . LEU A 1 261 ? 1.235 -11.471 0.047 1.00 97.75 261 LEU A C 1
ATOM 1966 O O . LEU A 1 261 ? 1.599 -11.378 1.217 1.00 97.75 261 LEU A O 1
ATOM 1970 N N . LEU A 1 262 ? -0.038 -11.719 -0.279 1.00 97.62 262 LEU A N 1
ATOM 1971 C CA . LEU A 1 262 ? -1.093 -11.817 0.736 1.00 97.62 262 LEU A CA 1
ATOM 1972 C C . LEU A 1 262 ? -0.970 -13.077 1.592 1.00 97.62 262 LEU A C 1
ATOM 1974 O O . LEU A 1 262 ? -1.178 -13.003 2.801 1.00 97.62 262 LEU A O 1
ATOM 1978 N N . PHE A 1 263 ? -0.598 -14.208 0.994 1.00 97.44 263 PHE A N 1
ATOM 1979 C CA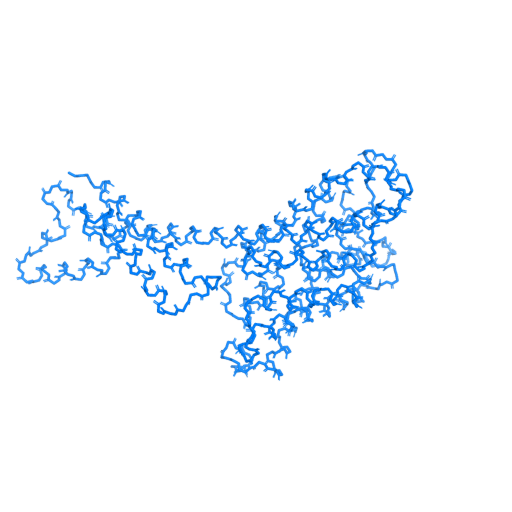 . PHE A 1 263 ? -0.328 -15.438 1.733 1.00 97.44 263 PHE A CA 1
ATOM 1980 C C . PHE A 1 263 ? 0.788 -15.219 2.764 1.00 97.44 263 PHE A C 1
ATOM 1982 O O . PHE A 1 263 ? 0.632 -15.538 3.943 1.00 97.44 263 PHE A O 1
ATOM 1989 N N . GLY A 1 264 ? 1.897 -14.606 2.341 1.00 96.25 264 GLY A N 1
ATOM 1990 C CA . GLY A 1 264 ? 3.026 -14.306 3.212 1.00 96.25 264 GLY A CA 1
ATOM 1991 C C . GLY A 1 264 ? 2.696 -13.268 4.289 1.00 96.25 264 GLY A C 1
ATOM 1992 O O . GLY A 1 264 ? 3.021 -13.490 5.452 1.00 96.25 264 GLY A O 1
ATOM 1993 N N . ILE A 1 265 ? 1.998 -12.174 3.950 1.00 94.75 265 ILE A N 1
ATOM 1994 C CA . ILE A 1 265 ? 1.550 -11.169 4.933 1.00 94.75 265 ILE A CA 1
ATOM 1995 C C . ILE A 1 265 ? 0.705 -11.828 6.025 1.00 94.75 265 ILE A C 1
ATOM 1997 O O . ILE A 1 265 ? 0.931 -11.587 7.207 1.00 94.75 265 ILE A O 1
ATOM 2001 N N . LEU A 1 266 ? -0.248 -12.682 5.652 1.00 94.62 266 LEU A N 1
ATOM 2002 C CA . LEU A 1 266 ? -1.105 -13.354 6.626 1.00 94.62 266 LEU A CA 1
ATOM 2003 C C . LEU A 1 266 ? -0.340 -14.352 7.486 1.00 94.62 266 LEU A C 1
ATOM 2005 O O . LEU A 1 266 ? -0.606 -14.418 8.682 1.00 94.62 266 LEU A O 1
ATOM 2009 N N . SER A 1 267 ? 0.641 -15.050 6.911 1.00 93.94 267 SER A N 1
ATOM 2010 C CA . SER A 1 267 ? 1.573 -15.869 7.684 1.00 93.94 267 SER A CA 1
ATOM 2011 C C . SER A 1 267 ? 2.327 -15.030 8.714 1.00 93.94 267 SER A C 1
ATOM 2013 O O . SER A 1 267 ? 2.409 -15.413 9.874 1.00 93.94 267 SER A O 1
ATOM 2015 N N . LEU A 1 268 ? 2.851 -13.864 8.338 1.00 92.94 268 LEU A N 1
ATOM 2016 C CA . LEU A 1 268 ? 3.588 -13.002 9.269 1.00 92.94 268 LEU A CA 1
ATOM 2017 C C . LEU A 1 268 ? 2.701 -12.410 10.370 1.00 92.94 268 LEU A C 1
ATOM 2019 O O . LEU A 1 268 ? 3.162 -12.212 11.490 1.00 92.94 268 LEU A O 1
ATOM 2023 N N . LEU A 1 269 ? 1.438 -12.119 10.055 1.00 90.44 269 LEU A N 1
ATOM 2024 C CA . LEU A 1 269 ? 0.468 -11.567 11.003 1.00 90.44 269 LEU A CA 1
ATOM 2025 C C . LEU A 1 269 ? -0.201 -12.634 11.882 1.00 90.44 269 LEU A C 1
ATOM 2027 O O . LEU A 1 269 ? -0.962 -12.293 12.793 1.00 90.44 269 LEU A O 1
ATOM 2031 N N . ASP A 1 270 ? 0.048 -13.916 11.620 1.00 90.56 270 ASP A N 1
ATOM 2032 C CA . ASP A 1 270 ? -0.507 -15.001 12.411 1.00 90.56 270 ASP A CA 1
ATOM 2033 C C . ASP A 1 270 ? 0.156 -15.072 13.786 1.00 90.56 270 ASP A C 1
ATOM 2035 O O . ASP A 1 270 ? 1.365 -15.263 13.921 1.00 90.56 270 ASP A O 1
ATOM 2039 N N . ARG A 1 271 ? -0.666 -14.968 14.832 1.00 86.00 271 ARG A N 1
ATOM 2040 C CA . ARG A 1 271 ? -0.207 -14.971 16.225 1.00 86.00 271 ARG A CA 1
ATOM 2041 C C . ARG A 1 271 ? 0.522 -16.255 16.613 1.00 86.00 271 ARG A C 1
ATOM 2043 O O . ARG A 1 271 ? 1.338 -16.203 17.523 1.00 86.00 271 ARG A O 1
ATOM 2050 N N . ARG A 1 272 ? 0.266 -17.375 15.926 1.00 87.94 272 ARG A N 1
ATOM 2051 C CA . ARG A 1 272 ? 0.954 -18.656 16.172 1.00 87.94 272 ARG A CA 1
ATOM 2052 C C . ARG A 1 272 ? 2.447 -18.604 15.866 1.00 87.94 272 ARG A C 1
ATOM 2054 O O . ARG A 1 272 ? 3.194 -19.406 16.406 1.00 87.94 272 ARG A O 1
ATOM 2061 N N . ASN A 1 273 ? 2.867 -17.674 15.011 1.00 87.94 273 ASN A N 1
ATOM 2062 C CA . ASN A 1 273 ? 4.275 -17.488 14.673 1.00 87.94 273 ASN A CA 1
ATOM 2063 C C . ASN A 1 273 ? 5.010 -16.587 15.678 1.00 87.94 273 ASN A C 1
ATOM 2065 O O . ASN A 1 273 ? 6.217 -16.415 15.548 1.00 87.94 273 ASN A O 1
ATOM 2069 N N . GLU A 1 274 ? 4.294 -15.999 16.650 1.00 87.94 274 GLU A N 1
ATOM 2070 C CA . GLU A 1 274 ? 4.844 -15.219 17.772 1.00 87.94 274 GLU A CA 1
ATOM 2071 C C . GLU A 1 274 ? 5.850 -14.124 17.358 1.00 87.94 274 GLU A C 1
ATOM 2073 O O . GLU A 1 274 ? 6.755 -13.751 18.106 1.00 87.94 274 GLU A O 1
ATOM 2078 N N . LEU A 1 275 ? 5.690 -13.574 16.150 1.00 88.50 275 LEU A N 1
ATOM 2079 C CA . LEU A 1 275 ? 6.596 -12.561 15.623 1.00 88.50 275 LEU A CA 1
ATOM 2080 C C . LEU A 1 275 ? 6.379 -11.217 16.317 1.00 88.50 275 LEU A C 1
ATOM 2082 O O . LEU A 1 275 ? 5.255 -10.723 16.442 1.00 88.50 275 LEU A O 1
ATOM 2086 N N . THR A 1 276 ? 7.479 -10.573 16.704 1.00 86.81 276 THR A N 1
ATOM 2087 C CA . THR A 1 276 ? 7.427 -9.180 17.151 1.00 86.81 276 THR A CA 1
ATOM 2088 C C . THR A 1 276 ? 7.095 -8.264 15.966 1.00 86.81 276 THR A C 1
ATOM 2090 O O . THR A 1 276 ? 7.474 -8.559 14.829 1.00 86.81 276 THR A O 1
ATOM 2093 N N . PRO A 1 277 ? 6.447 -7.108 16.182 1.00 81.00 277 PRO A N 1
ATOM 2094 C CA . PRO A 1 277 ? 6.070 -6.222 15.075 1.00 81.00 277 PRO A CA 1
ATOM 2095 C C . PRO A 1 277 ? 7.250 -5.711 14.235 1.00 81.00 277 PRO A C 1
ATOM 2097 O O . PRO A 1 277 ? 7.111 -5.510 13.029 1.00 81.00 277 PRO A O 1
ATOM 2100 N N . GLY A 1 278 ? 8.437 -5.576 14.838 1.00 80.94 278 GLY A N 1
ATOM 2101 C CA . GLY A 1 278 ? 9.668 -5.292 14.097 1.00 80.94 278 GLY A CA 1
ATOM 2102 C C . GLY A 1 278 ? 10.040 -6.415 13.120 1.00 80.94 278 GLY A C 1
ATOM 2103 O O . GLY A 1 278 ? 10.364 -6.141 11.966 1.00 80.94 278 GLY A O 1
ATOM 2104 N N . LEU A 1 279 ? 9.922 -7.680 13.540 1.00 87.62 279 LEU A N 1
ATOM 2105 C CA . LEU A 1 279 ? 10.168 -8.835 12.672 1.00 87.62 279 LEU A CA 1
ATOM 2106 C C . LEU A 1 279 ? 9.101 -8.997 11.588 1.00 87.62 279 LEU A C 1
ATOM 2108 O O . LEU A 1 279 ? 9.439 -9.402 10.481 1.00 87.62 279 LEU A O 1
ATOM 2112 N N . VAL A 1 280 ? 7.846 -8.618 11.851 1.00 89.44 280 VAL A N 1
ATOM 2113 C CA . VAL A 1 280 ? 6.807 -8.562 10.807 1.00 89.44 280 VAL A CA 1
ATOM 2114 C C . VAL A 1 280 ? 7.221 -7.601 9.689 1.00 89.44 280 VAL A C 1
ATOM 2116 O O . VAL A 1 280 ? 7.127 -7.953 8.516 1.00 89.44 280 VAL A O 1
ATOM 2119 N N . CYS A 1 281 ? 7.755 -6.424 10.029 1.00 86.25 281 CYS A N 1
ATOM 2120 C CA . CYS A 1 281 ? 8.241 -5.460 9.036 1.00 86.25 281 CYS A CA 1
ATOM 2121 C C . CYS A 1 281 ? 9.415 -6.020 8.210 1.00 86.25 281 CYS A C 1
ATOM 2123 O O . CYS A 1 281 ? 9.446 -5.855 6.991 1.00 86.25 281 CYS A O 1
ATOM 2125 N N . VAL A 1 282 ? 10.349 -6.732 8.852 1.00 87.88 282 VAL A N 1
ATOM 2126 C CA . VAL A 1 282 ? 11.448 -7.433 8.159 1.00 87.88 282 VAL A CA 1
ATOM 2127 C C . VAL A 1 282 ? 10.917 -8.563 7.272 1.00 87.88 282 VAL A C 1
ATOM 2129 O O . VAL A 1 282 ? 11.388 -8.745 6.154 1.00 87.88 282 VAL A O 1
ATOM 2132 N N . GLY A 1 283 ? 9.905 -9.303 7.717 1.00 92.38 283 GLY A N 1
ATOM 2133 C CA . GLY A 1 283 ? 9.262 -10.334 6.908 1.00 92.38 283 GLY A CA 1
ATOM 213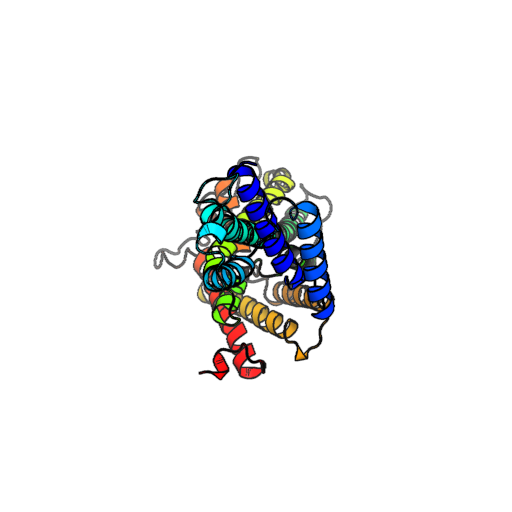4 C C . GLY A 1 283 ? 8.596 -9.756 5.657 1.00 92.38 283 GLY A C 1
ATOM 2135 O O . GLY A 1 283 ? 8.774 -10.297 4.568 1.00 92.38 283 GLY A O 1
ATOM 2136 N N . ILE A 1 284 ? 7.880 -8.632 5.786 1.00 91.75 284 ILE A N 1
ATOM 2137 C CA . ILE A 1 284 ? 7.254 -7.937 4.648 1.00 91.75 284 ILE A CA 1
ATOM 2138 C C . ILE A 1 284 ? 8.324 -7.474 3.653 1.00 91.75 284 ILE A C 1
ATOM 2140 O O . ILE A 1 284 ? 8.157 -7.671 2.449 1.00 91.75 284 ILE A O 1
ATOM 2144 N N . PHE A 1 285 ? 9.447 -6.936 4.145 1.00 91.44 285 PHE A N 1
ATOM 2145 C CA . PHE A 1 285 ? 10.612 -6.619 3.316 1.00 91.44 285 PHE A CA 1
ATOM 2146 C C . PHE A 1 285 ? 11.090 -7.842 2.524 1.00 91.44 285 PHE A C 1
ATOM 2148 O O . PHE A 1 285 ? 11.227 -7.769 1.305 1.00 91.44 285 PHE A O 1
ATOM 2155 N N . ILE A 1 286 ? 11.310 -8.974 3.202 1.00 94.50 286 ILE A N 1
ATOM 2156 C CA . ILE A 1 286 ? 11.817 -10.208 2.586 1.00 94.50 286 ILE A CA 1
ATOM 2157 C C . ILE A 1 286 ? 10.850 -10.733 1.521 1.00 94.50 286 ILE A C 1
ATOM 2159 O O . ILE A 1 286 ? 11.293 -11.071 0.426 1.00 94.50 286 ILE A O 1
ATOM 2163 N N . ILE A 1 287 ? 9.544 -10.770 1.806 1.00 95.19 287 ILE A N 1
ATOM 2164 C CA . ILE A 1 287 ? 8.527 -11.212 0.840 1.00 95.19 287 ILE A CA 1
ATOM 2165 C C . ILE A 1 287 ? 8.563 -10.326 -0.404 1.00 95.19 287 ILE A C 1
ATOM 2167 O O . ILE A 1 287 ? 8.609 -10.836 -1.521 1.00 95.19 287 ILE A O 1
ATOM 2171 N N . PHE A 1 288 ? 8.570 -9.004 -0.225 1.00 90.50 288 PHE A N 1
ATOM 2172 C CA . PHE A 1 288 ? 8.519 -8.074 -1.348 1.00 90.50 288 PHE A CA 1
ATOM 2173 C C . PHE A 1 288 ? 9.792 -8.126 -2.200 1.00 90.50 288 PHE A C 1
ATOM 2175 O O . PHE A 1 288 ? 9.711 -8.194 -3.426 1.00 90.50 288 PHE A O 1
ATOM 2182 N N . VAL A 1 289 ? 10.967 -8.178 -1.560 1.00 92.62 289 VAL A N 1
ATOM 2183 C CA . VAL A 1 289 ? 12.256 -8.376 -2.243 1.00 92.62 289 VAL A CA 1
ATOM 2184 C C . VAL A 1 289 ? 12.283 -9.718 -2.971 1.00 92.62 289 VAL A C 1
ATOM 2186 O O . VAL A 1 289 ? 12.739 -9.773 -4.109 1.00 92.62 289 VAL A O 1
ATOM 2189 N N . GLY A 1 290 ? 11.776 -10.788 -2.355 1.00 94.38 290 GLY A N 1
ATOM 2190 C CA . GLY A 1 290 ? 11.697 -12.115 -2.963 1.00 94.38 290 GLY A CA 1
ATOM 2191 C C . GLY A 1 290 ? 10.801 -12.141 -4.201 1.00 94.38 290 GLY A C 1
ATOM 2192 O O . GLY A 1 290 ? 11.202 -12.674 -5.232 1.00 94.38 290 GLY A O 1
ATOM 2193 N N . ILE A 1 291 ? 9.626 -11.506 -4.145 1.00 96.62 291 ILE A N 1
ATOM 2194 C CA . ILE A 1 291 ? 8.736 -11.367 -5.308 1.00 96.62 291 ILE A CA 1
ATOM 2195 C C . ILE A 1 291 ? 9.437 -10.581 -6.421 1.00 96.62 291 ILE A C 1
ATOM 2197 O O . ILE A 1 291 ? 9.467 -11.041 -7.560 1.00 96.62 291 ILE A O 1
ATOM 2201 N N . ALA A 1 292 ? 10.056 -9.441 -6.105 1.00 93.31 292 ALA A N 1
ATOM 2202 C CA . ALA A 1 292 ? 10.774 -8.639 -7.094 1.00 93.31 292 ALA A CA 1
ATOM 2203 C C . ALA A 1 292 ? 11.949 -9.409 -7.727 1.00 93.31 292 ALA A C 1
ATOM 2205 O O . ALA A 1 292 ? 12.129 -9.391 -8.946 1.00 93.31 292 ALA A O 1
ATOM 2206 N N . ALA A 1 293 ? 12.728 -10.132 -6.920 1.00 93.12 293 ALA A N 1
ATOM 2207 C CA . ALA A 1 293 ? 13.893 -10.881 -7.378 1.00 93.12 293 ALA A CA 1
ATOM 2208 C C . ALA A 1 293 ? 13.527 -12.124 -8.208 1.00 93.12 293 ALA A C 1
ATOM 2210 O O . ALA A 1 293 ? 14.227 -12.427 -9.171 1.00 93.12 293 ALA A O 1
ATOM 2211 N N . CYS A 1 294 ? 12.445 -12.827 -7.858 1.00 95.81 294 CYS A N 1
ATOM 2212 C CA . CYS A 1 294 ? 12.095 -14.120 -8.457 1.00 95.81 294 CYS A CA 1
ATOM 2213 C C . CYS A 1 294 ? 11.001 -14.034 -9.534 1.00 95.81 294 CYS A C 1
ATOM 2215 O O . CYS A 1 294 ? 11.027 -14.808 -10.486 1.00 95.81 294 CYS A O 1
ATOM 2217 N N . PHE A 1 295 ? 10.054 -13.103 -9.398 1.00 93.88 295 PHE A N 1
ATOM 2218 C CA . PHE A 1 295 ? 8.864 -12.981 -10.255 1.00 93.88 295 PHE A CA 1
ATOM 2219 C C . PHE A 1 295 ? 8.734 -11.595 -10.900 1.00 93.88 295 PHE A C 1
ATOM 2221 O O . PHE A 1 295 ? 7.746 -11.295 -11.554 1.00 93.88 295 PHE A O 1
ATOM 2228 N N . GLY A 1 296 ? 9.723 -10.714 -10.736 1.00 90.88 296 GLY A N 1
ATOM 2229 C CA . G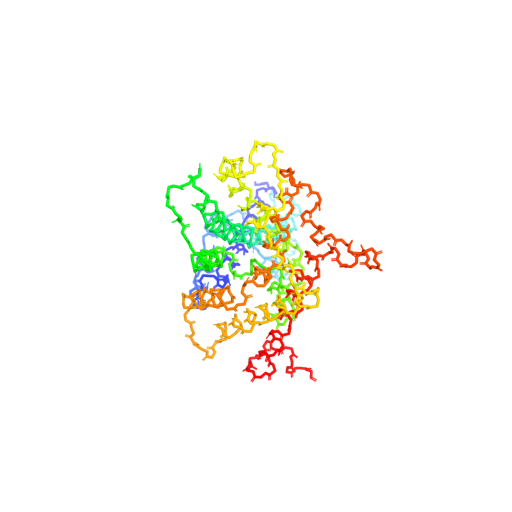LY A 1 296 ? 9.573 -9.327 -11.160 1.00 90.88 296 GLY A CA 1
ATOM 2230 C C . GLY A 1 296 ? 9.947 -9.006 -12.606 1.00 90.88 296 GLY A C 1
ATOM 2231 O O . GLY A 1 296 ? 9.556 -7.954 -13.104 1.00 90.88 296 GLY A O 1
ATOM 2232 N N . MET A 1 297 ? 10.680 -9.876 -13.301 1.00 92.56 297 MET A N 1
ATOM 2233 C CA . MET A 1 297 ? 11.222 -9.564 -14.632 1.00 92.56 297 MET A CA 1
ATOM 2234 C C . MET A 1 297 ? 10.144 -9.425 -15.719 1.00 92.56 297 MET A C 1
ATOM 2236 O O . MET A 1 297 ? 10.267 -8.575 -16.596 1.00 92.56 297 MET A O 1
ATOM 2240 N N . GLN A 1 298 ? 9.115 -10.274 -15.695 1.00 92.38 298 GLN A N 1
ATOM 2241 C CA . GLN A 1 298 ? 8.192 -10.430 -16.824 1.00 92.38 298 GLN A CA 1
ATOM 2242 C C . GLN A 1 298 ? 7.210 -9.259 -16.950 1.00 92.38 298 GLN A C 1
ATOM 2244 O O . GLN A 1 298 ? 6.952 -8.778 -18.058 1.00 92.38 298 GLN A O 1
ATOM 2249 N N . THR A 1 299 ? 6.673 -8.800 -15.817 1.00 92.19 299 THR A N 1
ATOM 2250 C CA . THR A 1 299 ? 5.675 -7.724 -15.757 1.00 92.19 299 THR A CA 1
ATOM 2251 C C . THR A 1 299 ? 6.068 -6.561 -14.857 1.00 92.19 299 THR A C 1
ATOM 2253 O O . THR A 1 299 ? 5.333 -5.585 -14.804 1.00 92.19 299 THR A O 1
ATOM 2256 N N . GLY A 1 300 ? 7.203 -6.604 -14.154 1.00 90.31 300 GLY A N 1
ATOM 2257 C CA . GLY A 1 300 ? 7.616 -5.523 -13.255 1.00 90.31 300 GLY A CA 1
ATOM 2258 C C . GLY A 1 300 ? 6.967 -5.552 -11.866 1.00 90.31 300 GLY A C 1
ATOM 2259 O O . GLY A 1 300 ? 7.009 -4.518 -11.194 1.00 90.31 300 GLY A O 1
ATOM 2260 N N . PHE A 1 301 ? 6.404 -6.699 -11.444 1.00 94.19 301 PHE A N 1
ATOM 2261 C CA . PHE A 1 301 ? 5.898 -6.976 -10.086 1.00 94.19 301 PHE A CA 1
ATOM 2262 C C . PHE A 1 301 ? 5.072 -5.822 -9.502 1.00 94.19 301 PHE A C 1
ATOM 2264 O O . PHE A 1 301 ? 5.424 -5.244 -8.471 1.00 94.19 301 PHE A O 1
ATOM 2271 N N . ALA A 1 302 ? 3.983 -5.418 -10.157 1.00 94.81 302 ALA A N 1
ATOM 2272 C CA . ALA A 1 302 ? 3.229 -4.285 -9.626 1.00 94.81 302 ALA A CA 1
ATOM 2273 C C . ALA A 1 302 ? 2.634 -4.638 -8.250 1.00 94.81 302 ALA A C 1
ATOM 2275 O O . ALA A 1 302 ? 2.794 -3.865 -7.307 1.00 94.81 302 ALA A O 1
ATOM 2276 N N . VAL A 1 303 ? 2.001 -5.809 -8.137 1.00 96.88 303 VAL A N 1
ATOM 2277 C CA . VAL A 1 303 ? 1.337 -6.448 -6.984 1.00 96.88 303 VAL A CA 1
ATOM 2278 C C . VAL A 1 303 ? 0.455 -5.522 -6.132 1.00 96.88 303 VAL A C 1
ATOM 2280 O O . VAL A 1 303 ? 0.081 -5.824 -4.995 1.00 96.88 303 VAL A O 1
ATOM 2283 N N . ASN A 1 304 ? 0.162 -4.338 -6.663 1.00 97.94 304 ASN A N 1
ATOM 2284 C CA . ASN A 1 304 ? -0.432 -3.205 -5.982 1.00 97.94 304 ASN A CA 1
ATOM 2285 C C . ASN A 1 304 ? -1.041 -2.255 -7.029 1.00 97.94 304 ASN A C 1
ATOM 2287 O O . ASN A 1 304 ? -0.306 -1.531 -7.714 1.00 97.94 304 ASN A O 1
ATOM 2291 N N . PRO A 1 305 ? -2.383 -2.191 -7.112 1.00 98.31 305 PRO A N 1
ATOM 2292 C CA . PRO A 1 305 ? -3.069 -1.344 -8.081 1.00 98.31 305 PRO A CA 1
ATOM 2293 C C . PRO A 1 305 ? -2.712 0.149 -7.979 1.00 98.31 305 PRO A C 1
ATOM 2295 O O . PRO A 1 305 ? -2.580 0.811 -9.005 1.00 98.31 305 PRO A O 1
ATOM 2298 N N . ALA A 1 306 ? -2.516 0.700 -6.774 1.00 98.12 306 ALA A N 1
ATOM 2299 C CA . ALA A 1 306 ? -2.192 2.122 -6.596 1.00 98.12 306 ALA A CA 1
ATOM 2300 C C . ALA A 1 306 ? -0.755 2.448 -7.027 1.00 98.12 306 ALA A C 1
ATOM 2302 O O . ALA A 1 306 ? -0.522 3.469 -7.676 1.00 98.12 306 ALA A O 1
ATOM 2303 N N . ARG A 1 307 ? 0.195 1.555 -6.716 1.00 96.69 307 ARG A N 1
ATOM 2304 C CA . ARG A 1 307 ? 1.620 1.668 -7.085 1.00 96.69 307 ARG A CA 1
ATOM 2305 C C . ARG A 1 307 ? 1.852 1.654 -8.594 1.00 96.69 307 ARG A C 1
ATOM 2307 O O . ARG A 1 307 ? 2.907 2.100 -9.039 1.00 96.69 307 ARG A O 1
ATOM 2314 N N . ASP A 1 308 ? 0.913 1.134 -9.375 1.00 96.81 308 ASP A N 1
ATOM 2315 C CA . ASP A 1 308 ? 0.987 1.150 -10.835 1.00 96.81 308 ASP A CA 1
ATOM 2316 C C . ASP A 1 308 ? 0.106 2.247 -11.454 1.00 96.81 308 ASP A C 1
ATOM 2318 O O . ASP A 1 308 ? 0.592 3.072 -12.232 1.00 96.81 308 ASP A O 1
ATOM 2322 N N . LEU A 1 309 ? -1.170 2.328 -11.059 1.00 96.88 309 LEU A N 1
ATOM 2323 C CA . LEU A 1 309 ? -2.112 3.302 -11.612 1.00 96.88 309 LEU A CA 1
ATOM 2324 C C . LEU A 1 309 ? -1.698 4.749 -11.309 1.00 96.88 309 LEU A C 1
ATOM 2326 O O . LEU A 1 309 ? -1.773 5.603 -12.192 1.00 96.88 309 LEU A O 1
ATOM 2330 N N . GLY A 1 310 ? -1.225 5.033 -10.094 1.00 97.69 310 GLY A N 1
ATOM 2331 C CA . GLY A 1 310 ? -0.817 6.382 -9.698 1.00 97.69 310 GLY A CA 1
ATOM 2332 C C . GLY A 1 310 ? 0.327 6.933 -10.559 1.00 97.69 310 GLY A C 1
ATOM 2333 O O . GLY A 1 310 ? 0.164 7.978 -11.195 1.00 97.69 310 GLY A O 1
ATOM 2334 N N . PRO A 1 311 ? 1.467 6.229 -10.671 1.00 97.12 311 PRO A N 1
ATOM 2335 C CA . PRO A 1 311 ? 2.565 6.662 -11.532 1.00 97.12 311 PRO A CA 1
ATOM 2336 C C . PRO A 1 311 ? 2.202 6.725 -13.027 1.00 97.12 311 PRO A C 1
ATOM 2338 O O . PRO A 1 311 ? 2.723 7.584 -13.744 1.00 97.12 311 PRO A O 1
ATOM 2341 N N . ARG A 1 312 ? 1.266 5.896 -13.519 1.00 95.56 312 ARG A N 1
ATOM 2342 C CA . ARG A 1 312 ? 0.704 6.051 -14.879 1.00 95.56 312 ARG A CA 1
ATOM 2343 C C . ARG A 1 312 ? -0.082 7.344 -15.046 1.00 95.56 312 ARG A C 1
ATOM 2345 O O . ARG A 1 312 ? 0.101 8.049 -16.033 1.00 95.56 312 ARG A O 1
ATOM 2352 N N . MET A 1 313 ? -0.944 7.678 -14.086 1.00 96.50 313 MET A N 1
ATOM 2353 C CA . MET A 1 313 ? -1.684 8.941 -14.110 1.00 96.50 313 MET A CA 1
ATOM 2354 C C . MET A 1 313 ? -0.722 10.124 -14.120 1.00 96.50 313 MET A C 1
ATOM 2356 O O . MET A 1 313 ? -0.885 11.034 -14.929 1.00 96.50 313 MET A O 1
ATOM 2360 N N . LEU A 1 314 ? 0.324 10.084 -13.292 1.00 96.38 314 LEU A N 1
ATOM 2361 C CA . LEU A 1 314 ? 1.366 11.101 -13.326 1.00 96.38 314 LEU A CA 1
ATOM 2362 C C . LEU A 1 314 ? 2.041 11.199 -14.693 1.00 96.38 314 LEU A C 1
ATOM 2364 O O . LEU A 1 314 ? 2.104 12.289 -15.253 1.00 96.38 314 LEU A O 1
ATOM 2368 N N . THR A 1 315 ? 2.574 10.094 -15.216 1.00 95.62 315 THR A N 1
ATOM 2369 C CA . THR A 1 315 ? 3.291 10.104 -16.500 1.00 95.62 315 THR A CA 1
ATOM 2370 C C . THR A 1 315 ? 2.392 10.624 -17.624 1.00 95.62 315 THR A C 1
ATOM 2372 O O . THR A 1 315 ? 2.818 11.478 -18.403 1.00 95.62 315 THR A O 1
ATOM 2375 N N . ALA A 1 316 ? 1.111 10.250 -17.645 1.00 95.19 316 ALA A N 1
ATOM 2376 C CA . ALA A 1 316 ? 0.142 10.836 -18.567 1.00 95.19 316 ALA A CA 1
ATOM 2377 C C . ALA A 1 316 ? 0.036 12.369 -18.431 1.00 95.19 316 ALA A C 1
ATOM 2379 O O . ALA A 1 316 ? 0.010 13.060 -19.451 1.00 95.19 316 ALA A O 1
ATOM 2380 N N . MET A 1 317 ? 0.027 12.902 -17.201 1.00 94.88 317 MET A N 1
ATOM 2381 C CA . MET A 1 317 ? -0.043 14.345 -16.916 1.00 94.88 317 MET A CA 1
ATOM 2382 C C . MET A 1 317 ? 1.234 15.114 -17.289 1.00 94.88 317 MET A C 1
ATOM 2384 O O . MET A 1 317 ? 1.146 16.271 -17.689 1.00 94.88 317 MET A O 1
ATOM 2388 N N . VAL A 1 318 ? 2.421 14.504 -17.184 1.00 92.31 318 VAL A N 1
ATOM 2389 C CA . VAL A 1 318 ? 3.715 15.198 -17.387 1.00 92.31 318 VAL A CA 1
ATOM 2390 C C . VAL A 1 318 ? 4.296 15.060 -18.799 1.00 92.31 318 VAL A C 1
ATOM 2392 O O . VAL A 1 318 ? 5.488 15.292 -19.007 1.00 92.31 318 VAL A O 1
ATOM 2395 N N . GLY A 1 319 ? 3.456 14.711 -19.775 1.00 92.19 319 GLY A N 1
ATOM 2396 C CA . GLY A 1 319 ? 3.784 14.790 -21.202 1.00 92.19 319 GLY A CA 1
ATOM 2397 C C . GLY A 1 319 ? 3.932 13.453 -21.923 1.00 92.19 319 GLY A C 1
ATOM 2398 O O . GLY A 1 319 ? 4.068 13.461 -23.141 1.00 92.19 319 GLY A O 1
ATOM 2399 N N . TYR A 1 320 ? 3.849 12.312 -21.228 1.00 92.75 320 TYR A N 1
ATOM 2400 C CA . TYR A 1 320 ? 3.852 11.007 -21.904 1.00 92.75 320 TYR A CA 1
ATOM 2401 C C . TYR A 1 320 ? 2.525 10.731 -22.620 1.00 92.75 320 TYR A C 1
ATOM 2403 O O . TYR A 1 320 ? 2.494 9.944 -23.559 1.00 92.75 320 TYR A O 1
ATOM 2411 N N . GLY A 1 321 ? 1.429 11.375 -22.202 1.00 90.62 321 GLY A N 1
ATOM 2412 C CA . GLY A 1 321 ? 0.114 11.238 -22.825 1.00 90.62 321 GLY A CA 1
ATOM 2413 C C . GLY A 1 321 ? -0.582 9.906 -22.525 1.00 90.62 321 GLY A C 1
ATOM 2414 O O . GLY A 1 321 ? -0.164 9.124 -21.675 1.00 90.62 321 GLY A O 1
ATOM 2415 N N . ARG A 1 322 ? -1.688 9.638 -23.230 1.00 89.06 322 ARG A N 1
ATOM 2416 C CA . ARG A 1 322 ? -2.580 8.495 -22.944 1.00 89.06 322 ARG A CA 1
ATOM 2417 C C . ARG A 1 322 ? -1.969 7.126 -23.260 1.00 89.06 322 ARG A C 1
ATOM 2419 O O . ARG A 1 322 ? -2.483 6.119 -22.781 1.00 89.06 322 ARG A O 1
ATOM 2426 N N . GLN A 1 323 ? -0.872 7.088 -24.014 1.00 85.88 323 GLN A N 1
ATOM 2427 C CA . GLN A 1 323 ? -0.198 5.853 -24.423 1.00 85.88 323 GLN A CA 1
ATOM 2428 C C . GLN A 1 323 ? 0.305 4.999 -23.248 1.00 85.88 323 GLN A C 1
ATOM 2430 O O . GLN A 1 323 ? 0.411 3.785 -23.379 1.00 85.88 323 GLN A O 1
ATOM 2435 N N . VAL A 1 324 ? 0.527 5.595 -22.070 1.00 88.69 324 VAL A N 1
ATOM 2436 C CA . VAL A 1 324 ? 0.904 4.860 -20.844 1.00 88.69 324 VAL A CA 1
ATOM 2437 C C . VAL A 1 324 ? -0.195 3.917 -20.332 1.00 88.69 324 VAL A C 1
ATOM 2439 O O . VAL A 1 324 ? 0.084 3.013 -19.542 1.00 88.69 324 VAL A O 1
ATOM 2442 N N . PHE A 1 325 ? -1.437 4.110 -20.793 1.00 87.75 325 PHE A N 1
ATOM 2443 C CA . PHE A 1 325 ? -2.580 3.224 -20.551 1.00 87.75 325 PHE A CA 1
ATOM 2444 C C . PHE A 1 325 ? -2.859 2.282 -21.726 1.00 87.75 325 PHE A C 1
ATOM 2446 O O . PHE A 1 325 ? -3.641 1.348 -21.586 1.00 87.75 325 PHE A O 1
ATOM 2453 N N . THR A 1 326 ? -2.234 2.508 -22.879 1.00 76.81 326 THR A N 1
ATOM 2454 C CA . THR A 1 326 ? -2.373 1.667 -24.071 1.00 76.81 326 THR A CA 1
ATOM 2455 C C . THR A 1 326 ? -1.021 1.073 -24.435 1.00 76.81 326 THR A C 1
ATOM 2457 O O . THR A 1 326 ? -0.446 1.381 -25.478 1.00 76.81 326 THR A O 1
ATOM 2460 N N . LEU A 1 327 ? -0.482 0.258 -23.530 1.00 66.38 327 LEU A N 1
ATOM 2461 C CA . LEU A 1 327 ? 0.734 -0.503 -23.788 1.00 66.38 327 LEU A CA 1
ATOM 2462 C C . LEU A 1 327 ? 0.367 -1.701 -24.673 1.00 66.38 327 LEU A C 1
ATOM 2464 O O . LEU A 1 327 ? -0.526 -2.463 -24.300 1.00 66.38 327 LEU A O 1
ATOM 2468 N N . ARG A 1 328 ? 1.085 -1.847 -25.800 1.00 62.16 328 ARG A N 1
ATOM 2469 C CA . ARG A 1 328 ? 0.928 -2.795 -26.932 1.00 62.16 328 ARG A CA 1
ATOM 2470 C C . ARG A 1 328 ? 0.259 -2.171 -28.163 1.00 62.16 328 ARG A C 1
ATOM 2472 O O . ARG A 1 328 ? -0.931 -1.853 -28.157 1.00 62.16 328 ARG A O 1
ATOM 2479 N N . HIS A 1 329 ? 1.033 -2.056 -29.248 1.00 48.91 329 HIS A N 1
ATOM 2480 C CA . HIS A 1 329 ? 0.488 -1.844 -30.586 1.00 48.91 329 HIS A CA 1
ATOM 2481 C C . HIS A 1 329 ? -0.380 -3.046 -30.947 1.00 48.91 329 HIS A C 1
ATOM 2483 O O . HIS A 1 329 ? 0.087 -4.184 -30.985 1.00 48.91 329 HIS A O 1
ATOM 2489 N N . ALA A 1 330 ? -1.664 -2.791 -31.158 1.00 43.75 330 ALA A N 1
ATOM 2490 C CA . ALA A 1 330 ? -2.598 -3.822 -31.539 1.00 43.75 330 ALA A CA 1
ATOM 2491 C C . ALA A 1 330 ? -2.261 -4.344 -32.942 1.00 43.75 330 ALA A C 1
ATOM 2493 O O . ALA A 1 330 ? -2.303 -3.597 -33.919 1.00 43.75 330 ALA A O 1
ATOM 2494 N N . THR A 1 331 ? -1.984 -5.640 -33.060 1.00 41.34 331 THR A N 1
ATOM 2495 C CA . THR A 1 331 ? -2.249 -6.355 -34.311 1.00 41.34 331 THR A CA 1
ATOM 2496 C C . THR A 1 331 ? -3.753 -6.279 -34.616 1.00 41.34 331 THR A C 1
ATOM 2498 O O . THR A 1 331 ? -4.566 -6.385 -33.693 1.00 41.34 331 THR A O 1
ATOM 2501 N N . PRO A 1 332 ? -4.154 -6.102 -35.887 1.00 46.16 332 PRO A N 1
ATOM 2502 C CA . PRO A 1 332 ? -5.420 -5.460 -36.266 1.00 46.16 332 PRO A CA 1
ATOM 2503 C C . PRO A 1 332 ? -6.722 -6.250 -36.015 1.00 46.16 332 PRO A C 1
ATOM 2505 O O . PRO A 1 332 ? -7.765 -5.822 -36.495 1.00 46.16 332 PRO A O 1
ATOM 2508 N N . VAL A 1 333 ? -6.723 -7.370 -35.280 1.00 44.41 333 VAL A N 1
ATOM 2509 C CA . VAL A 1 333 ? -7.892 -8.282 -35.239 1.00 44.41 333 VAL A CA 1
ATOM 2510 C C . VAL A 1 333 ? -8.546 -8.453 -33.852 1.00 44.41 333 VAL A C 1
ATOM 2512 O O . VAL A 1 333 ? -9.681 -8.906 -33.777 1.00 44.41 333 VAL A O 1
ATOM 2515 N N . LEU A 1 334 ? -7.942 -8.007 -32.743 1.00 41.78 334 LEU A N 1
ATOM 2516 C CA . LEU A 1 334 ? -8.624 -7.963 -31.430 1.00 41.78 334 LEU A CA 1
ATOM 2517 C C . LEU A 1 334 ? -8.136 -6.750 -30.621 1.00 41.78 334 LEU A C 1
ATOM 2519 O O . LEU A 1 334 ? -7.063 -6.795 -30.027 1.00 41.78 334 LEU A O 1
ATOM 2523 N N . THR A 1 335 ? -8.889 -5.649 -30.615 1.00 48.47 335 THR A N 1
ATOM 2524 C CA . THR A 1 335 ? -8.289 -4.308 -30.432 1.00 48.47 335 THR A CA 1
ATOM 2525 C C . THR A 1 335 ? -8.717 -3.527 -29.185 1.00 48.47 335 THR A C 1
ATOM 2527 O O . THR A 1 335 ? -8.287 -2.392 -29.027 1.00 48.47 335 THR A O 1
ATOM 2530 N N . VAL A 1 336 ? -9.531 -4.078 -28.274 1.00 46.72 336 VAL A N 1
ATOM 2531 C CA . VAL A 1 336 ? -10.007 -3.298 -27.103 1.00 46.72 336 VAL A CA 1
ATOM 2532 C C . VAL A 1 336 ? -9.523 -3.859 -25.765 1.00 46.72 336 VAL A C 1
ATOM 2534 O O . VAL A 1 336 ? -9.032 -3.100 -24.933 1.00 46.72 336 VAL A O 1
ATOM 2537 N N . LEU A 1 337 ? -9.561 -5.181 -25.569 1.00 46.06 337 LEU A N 1
ATOM 2538 C CA . LEU A 1 337 ? -9.027 -5.810 -24.350 1.00 46.06 337 LEU A CA 1
ATOM 2539 C C . LEU A 1 337 ? -7.496 -5.955 -24.385 1.00 46.06 337 LEU A C 1
ATOM 2541 O O . LEU A 1 337 ? -6.845 -5.906 -23.346 1.00 46.06 337 LEU A O 1
ATOM 2545 N N . HIS A 1 338 ? -6.903 -6.075 -25.576 1.00 50.28 338 HIS A N 1
ATOM 2546 C CA . HIS A 1 338 ? -5.465 -6.318 -25.733 1.00 50.28 338 HIS A CA 1
ATOM 2547 C C . HIS A 1 338 ? -4.567 -5.111 -25.448 1.00 50.28 338 HIS A C 1
ATOM 2549 O O . HIS A 1 338 ? -3.384 -5.298 -25.177 1.00 50.28 338 HIS A O 1
ATOM 2555 N N . SER A 1 339 ? -5.114 -3.897 -25.482 1.00 62.97 339 SER A N 1
ATOM 2556 C CA . SER A 1 339 ? -4.359 -2.668 -25.215 1.00 62.97 339 SER A CA 1
ATOM 2557 C C . SER A 1 339 ? -4.484 -2.194 -23.762 1.00 62.97 339 SER A C 1
ATOM 2559 O O . SER A 1 339 ? -3.850 -1.218 -23.390 1.00 62.97 339 SER A O 1
ATOM 2561 N N . GLN A 1 340 ? -5.278 -2.859 -22.914 1.00 77.00 340 GLN A N 1
ATOM 2562 C CA . GLN A 1 340 ? -5.575 -2.433 -21.536 1.00 77.00 340 GLN A CA 1
ATOM 2563 C C . GLN A 1 340 ? -4.691 -3.157 -20.503 1.00 77.00 340 GLN A C 1
ATOM 2565 O O . GLN A 1 340 ? -5.185 -3.619 -19.473 1.00 77.00 340 GLN A O 1
ATOM 2570 N N . TYR A 1 341 ? -3.380 -3.265 -20.763 1.00 83.38 341 TYR A N 1
ATOM 2571 C CA . TYR A 1 341 ? -2.434 -3.946 -19.863 1.00 83.38 341 TYR A CA 1
ATOM 2572 C C . TYR A 1 341 ? -2.577 -3.480 -18.409 1.00 83.38 341 TYR A C 1
ATOM 2574 O O . TYR A 1 341 ? -2.682 -4.315 -17.519 1.00 83.38 341 TYR A O 1
ATOM 2582 N N . TRP A 1 342 ? -2.653 -2.160 -18.195 1.00 87.25 342 TRP A N 1
ATOM 2583 C CA . TRP A 1 342 ? -2.765 -1.531 -16.874 1.00 87.25 342 TRP A CA 1
ATOM 2584 C C . TRP A 1 342 ? -3.993 -1.991 -16.076 1.00 87.25 342 TRP A C 1
ATOM 2586 O O . TRP A 1 342 ? -3.959 -2.007 -14.854 1.00 87.25 342 TRP A O 1
ATOM 2596 N N . LEU A 1 343 ? -5.091 -2.348 -16.743 1.00 90.88 343 LEU A N 1
ATOM 2597 C CA . LEU A 1 343 ? -6.307 -2.783 -16.068 1.00 90.88 343 LEU A CA 1
ATOM 2598 C C . LEU A 1 343 ? -6.248 -4.284 -15.809 1.00 90.88 343 LEU A C 1
ATOM 2600 O O . LEU A 1 343 ? -6.476 -4.743 -14.694 1.00 90.88 343 LEU A O 1
ATOM 2604 N N . TRP A 1 344 ? -5.937 -5.061 -16.843 1.00 87.88 344 TRP A N 1
ATOM 2605 C CA . TRP A 1 344 ? -6.019 -6.514 -16.757 1.00 87.88 344 TRP A CA 1
ATOM 2606 C C . TRP A 1 344 ? -4.938 -7.109 -15.853 1.00 87.88 344 TRP A C 1
ATOM 2608 O O . TRP A 1 344 ? -5.229 -7.975 -15.035 1.00 87.88 344 TRP A O 1
ATOM 2618 N N . SER A 1 345 ? -3.702 -6.622 -15.966 1.00 90.94 345 SER A N 1
ATOM 2619 C CA . SER A 1 345 ? -2.569 -7.177 -15.231 1.00 90.94 345 SER A CA 1
ATOM 2620 C C . SER A 1 345 ? -2.472 -6.563 -13.824 1.00 90.94 345 SER A C 1
ATOM 2622 O O . SER A 1 345 ? -2.979 -7.185 -12.892 1.00 90.94 345 SER A O 1
ATOM 2624 N N . PRO A 1 346 ? -1.955 -5.337 -13.620 1.00 93.69 346 PRO A N 1
ATOM 2625 C CA . PRO A 1 346 ? -1.646 -4.833 -12.284 1.00 93.69 346 PRO A CA 1
ATOM 2626 C C . PRO A 1 346 ? -2.864 -4.471 -11.427 1.00 93.69 346 PRO A C 1
ATOM 2628 O O . PRO A 1 346 ? -2.735 -4.382 -10.207 1.00 93.69 346 PRO A O 1
ATOM 2631 N N . VAL A 1 347 ? -4.054 -4.291 -12.015 1.00 95.69 347 VAL A N 1
ATOM 2632 C CA . VAL A 1 347 ? -5.287 -4.043 -11.250 1.00 95.69 347 VAL A CA 1
ATOM 2633 C C . VAL A 1 347 ? -6.044 -5.348 -10.998 1.00 95.69 347 VAL A C 1
ATOM 2635 O O . VAL A 1 347 ? -6.142 -5.783 -9.850 1.00 95.69 347 VAL A O 1
ATOM 2638 N N . VAL A 1 348 ? -6.576 -5.993 -12.042 1.00 96.44 348 VAL A N 1
ATOM 2639 C CA . VAL A 1 348 ? -7.418 -7.195 -11.886 1.00 96.44 348 VAL A CA 1
ATOM 2640 C C . VAL A 1 348 ? -6.599 -8.398 -11.404 1.00 96.44 348 VAL A C 1
ATOM 2642 O O . VAL A 1 348 ? -7.038 -9.088 -10.479 1.00 96.44 348 VAL A O 1
ATOM 2645 N N . GLY A 1 349 ? -5.402 -8.625 -11.956 1.00 96.94 349 GLY A N 1
ATOM 2646 C CA . GLY A 1 349 ? -4.477 -9.669 -11.493 1.00 96.94 349 GLY A CA 1
ATOM 2647 C C . GLY A 1 349 ? -4.118 -9.508 -10.016 1.00 96.94 349 GLY A C 1
ATOM 2648 O O . GLY A 1 349 ? -4.250 -10.458 -9.248 1.00 96.94 349 GLY A O 1
ATOM 2649 N N . SER A 1 350 ? -3.803 -8.285 -9.578 1.00 98.06 350 SER A N 1
ATOM 2650 C CA . SER A 1 350 ? -3.519 -8.012 -8.164 1.00 98.06 350 SER A CA 1
ATOM 2651 C C . SER A 1 350 ? -4.713 -8.272 -7.249 1.00 98.06 350 SER A C 1
ATOM 2653 O O . SER A 1 350 ? -4.586 -8.960 -6.237 1.00 98.06 350 SER A O 1
ATOM 2655 N N . PHE A 1 351 ? -5.897 -7.750 -7.585 1.00 98.50 351 PHE A N 1
ATOM 2656 C CA . PHE A 1 351 ? -7.080 -7.959 -6.748 1.00 98.50 351 PHE A CA 1
ATOM 2657 C C . PHE A 1 351 ? -7.434 -9.440 -6.620 1.00 98.50 351 PHE A C 1
ATOM 2659 O O . PHE A 1 351 ? -7.665 -9.913 -5.509 1.00 98.50 351 PHE A O 1
ATOM 2666 N N . THR A 1 352 ? -7.451 -10.171 -7.735 1.00 98.38 352 THR A N 1
ATOM 2667 C CA . THR A 1 352 ? -7.782 -11.603 -7.745 1.00 98.38 352 THR A CA 1
ATOM 2668 C C . THR A 1 352 ? -6.711 -12.442 -7.049 1.00 98.38 352 THR A C 1
ATOM 2670 O O . THR A 1 352 ? -7.055 -13.288 -6.224 1.00 98.38 352 THR A O 1
ATOM 2673 N N . GLY A 1 353 ? -5.429 -12.152 -7.288 1.00 98.44 353 GLY A N 1
ATOM 2674 C CA . GLY A 1 353 ? -4.304 -12.795 -6.610 1.00 98.44 353 GLY A CA 1
ATOM 2675 C C . GLY A 1 353 ? -4.368 -12.609 -5.098 1.00 98.44 353 GLY A C 1
ATOM 2676 O O . GLY A 1 353 ? -4.276 -13.584 -4.358 1.00 98.44 353 GLY A O 1
ATOM 2677 N N . ALA A 1 354 ? -4.638 -11.388 -4.624 1.00 98.44 354 ALA A N 1
ATOM 2678 C CA . ALA A 1 354 ? -4.805 -11.105 -3.200 1.00 98.44 354 ALA A CA 1
ATOM 2679 C C . ALA A 1 354 ? -5.914 -11.953 -2.554 1.00 98.44 354 ALA A C 1
ATOM 2681 O O . ALA A 1 354 ? -5.687 -12.544 -1.498 1.00 98.44 354 ALA A O 1
ATOM 2682 N N . GLN A 1 355 ? -7.087 -12.056 -3.197 1.00 98.06 355 GLN A N 1
ATOM 2683 C CA . GLN A 1 355 ? -8.187 -12.878 -2.676 1.00 98.06 355 GLN A CA 1
ATOM 2684 C C . GLN A 1 355 ? -7.799 -14.356 -2.603 1.00 98.06 355 GLN A C 1
ATOM 2686 O O . GLN A 1 355 ? -8.029 -14.997 -1.580 1.00 98.06 355 GLN A O 1
ATOM 2691 N N . VAL A 1 356 ? -7.188 -14.896 -3.662 1.00 98.00 356 VAL A N 1
ATOM 2692 C CA . VAL A 1 356 ? -6.810 -16.315 -3.705 1.00 98.00 356 VAL A CA 1
ATOM 2693 C C . VAL A 1 356 ? -5.684 -16.621 -2.721 1.00 98.00 356 VAL A C 1
ATOM 2695 O O . VAL A 1 356 ? -5.773 -17.610 -2.002 1.00 98.00 356 VAL A O 1
ATOM 2698 N N . GLY A 1 357 ? -4.665 -15.767 -2.617 1.00 97.69 357 GLY A N 1
ATOM 2699 C CA . GLY A 1 357 ? -3.590 -15.924 -1.636 1.00 97.69 357 GLY A CA 1
ATOM 2700 C C . GLY A 1 357 ? -4.112 -15.948 -0.200 1.00 97.69 357 GLY A C 1
ATOM 2701 O O . GLY A 1 357 ? -3.719 -16.806 0.589 1.00 97.69 357 GLY A O 1
ATOM 2702 N N . THR A 1 358 ? -5.056 -15.059 0.127 1.00 96.62 358 THR A N 1
ATOM 2703 C CA . THR A 1 358 ? -5.734 -15.077 1.430 1.00 96.62 358 THR A CA 1
ATOM 2704 C C . THR A 1 358 ? -6.574 -16.333 1.637 1.00 96.62 358 THR A C 1
ATOM 2706 O O . THR A 1 358 ? -6.449 -16.977 2.675 1.00 96.62 358 THR A O 1
ATOM 2709 N N . MET A 1 359 ? -7.381 -16.716 0.649 1.00 95.25 359 MET A N 1
ATOM 2710 C CA . MET A 1 359 ? -8.212 -17.918 0.715 1.00 95.25 359 MET A CA 1
ATOM 2711 C C . MET A 1 359 ? -7.371 -19.182 0.940 1.00 95.25 359 MET A C 1
ATOM 2713 O O . MET A 1 359 ? -7.711 -20.001 1.787 1.00 95.25 359 MET A O 1
ATOM 2717 N N . LEU A 1 360 ? -6.256 -19.338 0.218 1.00 95.94 360 LEU A N 1
ATOM 2718 C CA . LEU A 1 360 ? -5.351 -20.479 0.375 1.00 95.94 360 LEU A CA 1
ATOM 2719 C C . LEU A 1 360 ? -4.726 -20.517 1.772 1.00 95.94 360 LEU A C 1
ATOM 2721 O O . LEU A 1 360 ? -4.650 -21.586 2.376 1.00 95.94 360 LEU A O 1
ATOM 2725 N N . TYR A 1 361 ? -4.314 -19.365 2.307 1.00 95.31 361 TYR A N 1
ATOM 2726 C CA . TYR A 1 361 ? -3.818 -19.295 3.680 1.00 95.31 361 TYR A CA 1
ATOM 2727 C C . TYR A 1 361 ? -4.896 -19.728 4.683 1.00 95.31 361 TYR A C 1
ATOM 2729 O O . TYR A 1 361 ? -4.614 -20.513 5.587 1.00 95.31 361 TYR A O 1
ATOM 2737 N N . ASP A 1 362 ? -6.137 -19.275 4.490 1.00 93.06 362 ASP A N 1
ATOM 2738 C CA . ASP A 1 362 ? -7.263 -19.598 5.368 1.00 93.06 362 ASP A CA 1
ATOM 2739 C C . ASP A 1 362 ? -7.656 -21.074 5.347 1.00 93.06 362 ASP A C 1
ATOM 2741 O O . ASP A 1 362 ? -7.879 -21.655 6.405 1.00 93.06 362 ASP A O 1
ATOM 2745 N N . ILE A 1 363 ? -7.713 -21.683 4.161 1.00 92.12 363 ILE A N 1
ATOM 2746 C CA . ILE A 1 363 ? -8.084 -23.093 3.994 1.00 92.12 363 ILE A CA 1
ATOM 2747 C C . ILE A 1 363 ? -7.044 -24.013 4.636 1.00 92.12 363 ILE A C 1
ATOM 2749 O O . ILE A 1 363 ? -7.402 -24.967 5.324 1.00 92.12 363 ILE A O 1
ATOM 2753 N N . PHE A 1 364 ? -5.759 -23.764 4.375 1.00 91.38 364 PHE A N 1
ATOM 2754 C CA . PHE A 1 364 ? -4.721 -24.753 4.665 1.00 91.38 364 PHE A CA 1
ATOM 2755 C C . PHE A 1 364 ? -3.957 -24.491 5.955 1.00 91.38 364 PHE A C 1
ATOM 2757 O O . PHE A 1 364 ? -3.492 -25.444 6.578 1.00 91.38 364 PHE A O 1
ATOM 2764 N N . LEU A 1 365 ? -3.787 -23.227 6.347 1.00 91.31 365 LEU A N 1
ATOM 2765 C CA . LEU A 1 365 ? -2.894 -22.875 7.445 1.00 91.31 365 LEU A CA 1
ATOM 2766 C C . LEU A 1 365 ? -3.613 -22.180 8.589 1.00 91.31 365 LEU A C 1
ATOM 2768 O O . LEU A 1 365 ? -3.312 -22.496 9.737 1.00 91.31 365 LEU A O 1
ATOM 2772 N N . TYR A 1 366 ? -4.513 -21.234 8.332 1.00 88.31 366 TYR A N 1
ATOM 2773 C CA . TYR A 1 366 ? -5.060 -20.375 9.378 1.00 88.31 366 TYR A CA 1
ATOM 2774 C C . TYR A 1 366 ? -6.026 -21.122 10.300 1.00 88.31 366 TYR A C 1
ATOM 2776 O O . TYR A 1 366 ? -7.003 -21.730 9.869 1.00 88.31 366 TYR A O 1
ATOM 2784 N N . SER A 1 367 ? -5.783 -21.027 11.607 1.00 78.88 367 SER A N 1
ATOM 2785 C CA . SER A 1 367 ? -6.629 -21.665 12.617 1.00 78.88 367 SER A CA 1
ATOM 2786 C C . SER A 1 367 ? -7.309 -20.685 13.578 1.00 78.88 367 SER A C 1
ATOM 2788 O O . SER A 1 367 ? -7.763 -21.102 14.644 1.00 78.88 367 SER A O 1
ATOM 2790 N N . GLY A 1 368 ? -7.346 -19.395 13.241 1.00 76.75 368 GLY A N 1
ATOM 2791 C CA . GLY A 1 368 ? -7.974 -18.364 14.067 1.00 76.75 368 GLY A CA 1
ATOM 2792 C C . GLY A 1 368 ? -9.445 -18.111 13.724 1.00 76.75 368 GLY A C 1
ATOM 2793 O O . GLY A 1 368 ? -9.948 -18.514 12.676 1.00 76.75 368 GLY A O 1
ATOM 2794 N N . ASP A 1 369 ? -10.130 -17.397 14.614 1.00 75.44 369 ASP A N 1
ATOM 2795 C CA . ASP A 1 369 ? -11.589 -17.199 14.557 1.00 75.44 369 ASP A CA 1
ATOM 2796 C C . ASP A 1 369 ? -12.031 -16.141 13.536 1.00 75.44 369 ASP A C 1
ATOM 2798 O O . ASP A 1 369 ? -13.221 -15.979 13.276 1.00 75.44 369 ASP A O 1
ATOM 2802 N N . GLN A 1 370 ? -11.073 -15.417 12.948 1.00 75.06 370 GLN A N 1
ATOM 2803 C CA . GLN A 1 370 ? -11.330 -14.381 11.943 1.00 75.06 370 GLN A CA 1
ATOM 2804 C C . GLN A 1 370 ? -11.506 -14.951 10.529 1.00 75.06 370 GLN A C 1
ATOM 2806 O O . GLN A 1 370 ? -11.709 -14.180 9.596 1.00 75.06 370 GLN A O 1
ATOM 2811 N N . SER A 1 371 ? -11.393 -16.271 10.348 1.00 76.06 371 SER A N 1
ATOM 2812 C CA . SER A 1 371 ? -11.517 -16.900 9.033 1.00 76.06 371 SER A CA 1
ATOM 2813 C C . SER A 1 371 ? -12.975 -17.023 8.627 1.00 76.06 371 SER A C 1
ATOM 2815 O O . SER A 1 371 ? -13.761 -17.611 9.363 1.00 76.06 371 SER A O 1
ATOM 2817 N N . ILE A 1 372 ? -13.322 -16.564 7.427 1.00 76.31 372 ILE A N 1
ATOM 2818 C CA . ILE A 1 372 ? -14.665 -16.778 6.866 1.00 76.31 372 ILE A CA 1
ATOM 2819 C C . ILE A 1 372 ? -14.863 -18.236 6.444 1.00 76.31 372 ILE A C 1
ATOM 2821 O O . ILE A 1 372 ? -15.966 -18.756 6.563 1.00 76.31 372 ILE A O 1
ATOM 2825 N N . VAL A 1 373 ? -13.792 -18.917 6.021 1.00 76.94 373 VAL A N 1
ATOM 2826 C CA . VAL A 1 373 ? -13.837 -20.305 5.529 1.00 76.94 373 VAL A CA 1
ATOM 2827 C C . VAL A 1 373 ? -14.365 -21.273 6.586 1.00 76.94 373 VAL A C 1
ATOM 2829 O O . VAL A 1 373 ? -15.019 -22.242 6.245 1.00 76.94 373 VAL A O 1
ATOM 2832 N N . ARG A 1 374 ? -14.137 -21.003 7.875 1.00 63.59 374 ARG A N 1
ATOM 2833 C CA . ARG A 1 374 ? -14.638 -21.853 8.968 1.00 63.59 374 ARG A CA 1
ATOM 2834 C C . ARG A 1 374 ? -16.155 -21.822 9.151 1.00 63.59 374 ARG A C 1
ATOM 2836 O O . ARG A 1 374 ? -16.687 -22.685 9.841 1.00 63.59 374 ARG A O 1
ATOM 2843 N N . TYR A 1 375 ? -16.819 -20.810 8.603 1.00 63.72 375 TYR A N 1
ATOM 2844 C CA . TYR A 1 375 ? -18.265 -20.620 8.709 1.00 63.72 375 TYR A CA 1
ATOM 2845 C C . TYR A 1 375 ? -19.002 -20.956 7.400 1.00 63.72 375 TYR A C 1
ATOM 2847 O O . TYR A 1 375 ? -20.218 -20.770 7.336 1.00 63.72 375 TYR A O 1
ATOM 2855 N N . LEU A 1 376 ? -18.270 -21.411 6.375 1.00 63.19 376 LEU A N 1
ATOM 2856 C CA . LEU A 1 376 ? -18.778 -21.957 5.113 1.00 63.19 376 LEU A CA 1
ATOM 2857 C C . LEU A 1 376 ? -18.695 -23.483 5.162 1.00 63.19 376 LEU A C 1
ATOM 2859 O O . LEU A 1 376 ? -19.632 -24.120 4.632 1.00 63.19 376 LEU A O 1
#

Mean predicted aligned error: 9.56 Å

Radius of gyration: 26.72 Å; Cα contacts (8 Å, |Δi|>4): 603; chains: 1; bounding box: 69×56×81 Å

Sequence (376 aa):
MTNLGCFFDEFIGTALLLFGVLSLLDRRNQLTPGFVCVGIFIVFVGIAACFGMQTGFALNPARDLGPRILTSMVGYGTQVFTSRQISSQYWLWSPVIASFAGAQLGTMFSFMVEYAGEFFGTMMLVMFGTAANCQYNLSAVDSIARTPAGTWASVSLGWGAGITLGVLLSGGHINPAVTLAMAVWRGFPWRKVPGYFLCQLLGAICGAAIVYGNYKTAISIKEGGNHIRTLATAGYFGTVPLDYMTNVGCFFDEFIGTALLLFGILSLLDRRNELTPGLVCVGIFIIFVGIAACFGMQTGFAVNPARDLGPRMLTAMVGYGRQVFTLRHATPVLTVLHSQYWLWSPVVGSFTGAQVGTMLYDIFLYSGDQSIVRYL